Protein AF-0000000085132399 (afdb_homodimer)

Secondary structure (DSSP, 8-state):
--EEEEETTTSHHHHHHHHHHHHTT-EEEEEE---SS---GGGGGGTTTSEEEE--TT-HHHHHHHHHHH--SEEEE--S---HHHHHH-HHHHIIIIIHHHHHHHHHHHHH-TTSEEEEE--GGGT-S-SSSSB-TTSPP---SHHHHHHHHHHHHHHHHHHHH---EEEEEEPPEE-TTS-TTSHHHHHHHHHHHHHTTS-S-EEES-TT-EE--EEHHHHHHHHHHHHHSSS--EEEE--S--EEHHHHHHHHHHHTT--GGGTEEE-GGG--SS---B--B--HHHHHHH-----S-HHHHHHHHHHHHHHHHHHHH-/--EEEEETTTSHHHHHHHHHHHHTT-EEEEEE---SS---GGGGGGTTTSEEEE--TT-HHHHHHHHHHH--SEEEE--S---HHHHHH-HHHHIIIIIHHHHHHHHHHHHH-TTSEEEEE--GGGT-S-SSSSB-TTSPP---SHHHHHHHHHHHHHHHHHHHH---EEEEEEPPEE-TTS-TTSHHHHHHHHHHHHHTTS-S-EEES-TT-EE--EEHHHHHHHHHHHHHSSS--EEEE--S--EEHHHHHHHHHHHTT--GGGTEEE-GGG--SS---B--B--HHHHHHH-----S-HHHHHHHHHHHHHHHHHHHH-

Sequence (644 aa):
MKTALVTGITGQDGSYLAELLLAEGYRVVGMHRRSSTLNFERIAHIQDDVILEPGDLLDEASLLAVLRRYEPEEVYNLAAQSFVQTSFGQPVLTGETTALGVTRLLDAIRVVNPEIRFYQASTSEMFGKVVETPQRETTPFYPRSPYGVAKVYGHWITVNYRESYGMHASSGILFNHESPRRGLEFVTRKVTFGVARIAHGLAHELRLGNLDAQRDWGFAGDYVRAMWLMLQQPEPDDYVIATGSTHSVRELCERAFAVADLDWERYVTVDERFMRPAEVDLLVGDASHARRRLGWEPTVSFDALIEMMVRADLELVGSTLKMKTALVTGITGQDGSYLAELLLAEGYRVVGMHRRSSTLNFERIAHIQDDVILEPGDLLDEASLLAVLRRYEPEEVYNLAAQSFVQTSFGQPVLTGETTALGVTRLLDAIRVVNPEIRFYQASTSEMFGKVVETPQRETTPFYPRSPYGVAKVYGHWITVNYRESYGMHASSGILFNHESPRRGLEFVTRKVTFGVARIAHGLAHELRLGNLDAQRDWGFAGDYVRAMWLMLQQPEPDDYVIATGSTHSVRELCERAFAVADLDWERYVTVDERFMRPAEVDLLVGDASHARRRLGWEPTVSFDALIEMMVRADLELVGSTLK

Radius of gyration: 26.82 Å; Cα contacts (8 Å, |Δi|>4): 1412; chains: 2; bounding box: 54×86×55 Å

pLDDT: mean 96.44, std 4.79, range [63.72, 98.94]

Foldseek 3Di:
DAEEEEEPLLAPLNQLLQVVCVVVPYAYEYEDADDPDDSNVSNVVCVVVHHYDYDALLDLVSLLVVCQVGVGQEYEYPDAPQDQQVCQVVLPVRLSHLAVSLVSNCVSCVVRPLNRAYEDEAELLQQQQFPDPADWPPTDGDHFTSNSVRRVNSQVVQVVSCVVVVGNGEYEHEWAEDALRHDCSDLLNVLLLVLLCVLVVNAQAREAADQQAKTQYAHSSLSSVLRVLQSVDPHHYYFYDGQQDIDTSVVSNCLSNVLSPHDSVRHYHYDNVNDDPRDRRYHGHDRVVSCVRRVGHTDADPSRRSNRNNVSSNVVVVVVVD/DAEEEEEPLLAPLNQLLQVVCVVVPYAYEYEDADDPDDSNVSNVVCVVRHHYDYDALLDLVSLLVVCQVGVGQEYEYPDAPQDQQVCQVVLPVRLSHLAVSLVSNCVSCVVRPLNRAYEYEAELLQQQQFPDPADWPPTDGDHFTSNSVRRVNSQVVQVVSCVVVVGNGEYEHEWAEDALRHDCSDLLNVLLLVLLCVLVVNAQAREAADQQAKTQYAHSSLSSVLRVLQSVDPHHYYFYDGQQDIDTSVVSNCLSNVLSPHDSVRHYDYDNVNDDPRDRRYHGHDRVVCCVRRVGHTDADPNRRSNRNNVSSNVVVVVVVD

Structure (mmCIF, N/CA/C/O backbone):
data_AF-0000000085132399-model_v1
#
loop_
_entity.id
_entity.type
_entity.pdbx_description
1 polymer 'GDP-mannose 4,6-dehydratase'
#
loop_
_atom_site.group_PDB
_atom_site.id
_atom_site.type_symbol
_atom_site.label_atom_id
_atom_site.label_alt_id
_atom_site.label_comp_id
_atom_site.label_asym_id
_atom_site.label_entity_id
_atom_site.label_seq_id
_atom_site.pdbx_PDB_ins_code
_atom_site.Cartn_x
_atom_site.Cartn_y
_atom_site.Cartn_z
_atom_site.occupancy
_atom_site.B_iso_or_equiv
_atom_site.auth_seq_id
_atom_site.auth_comp_id
_atom_site.auth_asym_id
_atom_site.auth_atom_id
_atom_site.pdbx_PDB_model_num
ATOM 1 N N . MET A 1 1 ? -26.734 -20.312 -15.836 1 91.88 1 MET A N 1
ATOM 2 C CA . MET A 1 1 ? -25.281 -20.484 -15.859 1 91.88 1 MET A CA 1
ATOM 3 C C . MET A 1 1 ? -24.562 -19.25 -15.328 1 91.88 1 MET A C 1
ATOM 5 O O . MET A 1 1 ? -24.812 -18.141 -15.797 1 91.88 1 MET A O 1
ATOM 9 N N . LYS A 1 2 ? -23.75 -19.453 -14.242 1 96.75 2 LYS A N 1
ATOM 10 C CA . LYS A 1 2 ? -23.016 -18.328 -13.664 1 96.75 2 LYS A CA 1
ATOM 11 C C . LYS A 1 2 ? -21.844 -17.938 -14.555 1 96.75 2 LYS A C 1
ATOM 13 O O . LYS A 1 2 ? -21.203 -18.781 -15.172 1 96.75 2 LYS A O 1
ATOM 18 N N . THR A 1 3 ? -21.656 -16.656 -14.688 1 98.69 3 THR A N 1
ATOM 19 C CA . THR A 1 3 ? -20.516 -16.156 -15.445 1 98.69 3 THR A CA 1
ATOM 20 C C . THR A 1 3 ? -19.406 -15.688 -14.508 1 98.69 3 THR A C 1
ATOM 22 O O . THR A 1 3 ? -19.656 -15 -13.516 1 98.69 3 THR A O 1
ATOM 25 N N . ALA A 1 4 ? -18.188 -16.125 -14.789 1 98.88 4 ALA A N 1
ATOM 26 C CA . ALA A 1 4 ? -17.016 -15.688 -14.055 1 98.88 4 ALA A CA 1
ATOM 27 C C . ALA A 1 4 ? -16.031 -14.969 -14.969 1 98.88 4 ALA A C 1
ATOM 29 O O . ALA A 1 4 ? -15.812 -15.391 -16.109 1 98.88 4 ALA A O 1
ATOM 30 N N . LEU A 1 5 ? -15.562 -13.828 -14.5 1 98.94 5 LEU A N 1
ATOM 31 C CA . LEU A 1 5 ? -14.477 -13.117 -15.164 1 98.94 5 LEU A CA 1
ATOM 32 C C . LEU A 1 5 ? -13.148 -13.383 -14.469 1 98.94 5 LEU A C 1
ATOM 34 O O . LEU A 1 5 ? -13.039 -13.219 -13.25 1 98.94 5 LEU A O 1
ATOM 38 N N . VAL A 1 6 ? -12.148 -13.852 -15.242 1 98.81 6 VAL A N 1
ATOM 39 C CA . VAL A 1 6 ? -10.82 -14.125 -14.719 1 98.81 6 VAL A CA 1
ATOM 40 C C . VAL A 1 6 ? -9.789 -13.234 -15.414 1 98.81 6 VAL A C 1
ATOM 42 O O . VAL A 1 6 ? -9.578 -13.344 -16.625 1 98.81 6 VAL A O 1
ATOM 45 N N . THR A 1 7 ? -9.211 -12.289 -14.648 1 98.5 7 THR A N 1
ATOM 46 C CA . THR A 1 7 ? -8.016 -11.641 -15.18 1 98.5 7 THR A CA 1
ATOM 47 C C . THR A 1 7 ? -6.785 -12.516 -14.977 1 98.5 7 THR A C 1
ATOM 49 O O . THR A 1 7 ? -6.719 -13.289 -14.023 1 98.5 7 THR A O 1
ATOM 52 N N . GLY A 1 8 ? -5.805 -12.406 -15.875 1 96.31 8 GLY A N 1
ATOM 53 C CA . GLY A 1 8 ? -4.637 -13.266 -15.773 1 96.31 8 GLY A CA 1
ATOM 54 C C . GLY A 1 8 ? -4.93 -14.711 -16.109 1 96.31 8 GLY A C 1
ATOM 55 O O . GLY A 1 8 ? -4.324 -15.625 -15.531 1 96.31 8 GLY A O 1
ATOM 56 N N . ILE A 1 9 ? -5.832 -14.969 -17.016 1 96.56 9 ILE A N 1
ATOM 57 C CA . ILE A 1 9 ? -6.297 -16.312 -17.312 1 96.56 9 ILE A CA 1
ATOM 58 C C . ILE A 1 9 ? -5.172 -17.125 -17.969 1 96.56 9 ILE A C 1
ATOM 60 O O . ILE A 1 9 ? -5.148 -18.344 -17.891 1 96.56 9 ILE A O 1
ATOM 64 N N . THR A 1 10 ? -4.172 -16.422 -18.516 1 94.5 10 THR A N 1
ATOM 65 C CA . THR A 1 10 ? -3.117 -17.109 -19.266 1 94.5 10 THR A CA 1
ATOM 66 C C . THR A 1 10 ? -1.992 -17.547 -18.328 1 94.5 10 THR A C 1
ATOM 68 O O . THR A 1 10 ? -1.037 -18.203 -18.75 1 94.5 10 THR A O 1
ATOM 71 N N . GLY A 1 11 ? -2.08 -17.203 -17.062 1 95.5 11 GLY A N 1
ATOM 72 C CA . GLY A 1 11 ? -1.078 -17.609 -16.078 1 95.5 11 GLY A CA 1
ATOM 73 C C . GLY A 1 11 ? -1.337 -18.969 -15.484 1 95.5 11 GLY A C 1
ATOM 74 O O . GLY A 1 11 ? -2.293 -19.656 -15.867 1 95.5 11 GLY A O 1
ATOM 75 N N . GLN A 1 12 ? -0.442 -19.422 -14.594 1 96.88 12 GLN A N 1
ATOM 76 C CA . GLN A 1 12 ? -0.585 -20.719 -13.922 1 96.88 12 GLN A CA 1
ATOM 77 C C . GLN A 1 12 ? -1.943 -20.828 -13.242 1 96.88 12 GLN A C 1
ATOM 79 O O . GLN A 1 12 ? -2.736 -21.719 -13.57 1 96.88 12 GLN A O 1
ATOM 84 N N . ASP A 1 13 ? -2.188 -19.891 -12.297 1 98.19 13 ASP A N 1
ATOM 85 C CA . ASP A 1 13 ? -3.41 -19.984 -11.508 1 98.19 13 ASP A CA 1
ATOM 86 C C . ASP A 1 13 ? -4.645 -19.766 -12.375 1 98.19 13 ASP A C 1
ATOM 88 O O . ASP A 1 13 ? -5.676 -20.406 -12.172 1 98.19 13 ASP A O 1
ATOM 92 N N . GLY A 1 14 ? -4.512 -18.781 -13.328 1 98 14 GLY A N 1
ATOM 93 C CA . GLY A 1 14 ? -5.625 -18.531 -14.227 1 98 14 GLY A CA 1
ATOM 94 C C . GLY A 1 14 ? -6.055 -19.766 -15.008 1 98 14 GLY A C 1
ATOM 95 O O . GLY A 1 14 ? -7.25 -20.016 -15.164 1 98 14 GLY A O 1
ATOM 96 N N . SER A 1 15 ? -5.109 -20.531 -15.484 1 97.5 15 SER A N 1
ATOM 97 C CA . SER A 1 15 ? -5.406 -21.719 -16.266 1 97.5 15 SER A CA 1
ATOM 98 C C . SER A 1 15 ? -6.074 -22.797 -15.414 1 97.5 15 SER A C 1
ATOM 100 O O . SER A 1 15 ? -7.078 -23.391 -15.828 1 97.5 15 SER A O 1
ATOM 102 N N . TYR A 1 16 ? -5.551 -23.062 -14.203 1 98.38 16 TYR A N 1
ATOM 103 C CA . TYR A 1 16 ? -6.145 -24.047 -13.312 1 98.38 16 TYR A CA 1
ATOM 104 C C . TYR A 1 16 ? -7.535 -23.609 -12.867 1 98.38 16 TYR A C 1
ATOM 106 O O . TYR A 1 16 ? -8.445 -24.438 -12.766 1 98.38 16 TYR A O 1
ATOM 114 N N . LEU A 1 17 ? -7.691 -22.328 -12.578 1 98.88 17 LEU A N 1
ATOM 115 C CA . LEU A 1 17 ? -8.984 -21.828 -12.117 1 98.88 17 LEU A CA 1
ATOM 116 C C . LEU A 1 17 ? -10.031 -21.922 -13.227 1 98.88 17 LEU A C 1
ATOM 118 O O . LEU A 1 17 ? -11.18 -22.266 -12.969 1 98.88 17 LEU A O 1
ATOM 122 N N . ALA A 1 18 ? -9.625 -21.547 -14.445 1 98.44 18 ALA A N 1
ATOM 123 C CA . ALA A 1 18 ? -10.547 -21.656 -15.578 1 98.44 18 ALA A CA 1
ATOM 124 C C . ALA A 1 18 ? -11.062 -23.078 -15.727 1 98.44 18 ALA A C 1
ATOM 126 O O . ALA A 1 18 ? -12.258 -23.281 -15.953 1 98.44 18 ALA A O 1
ATOM 127 N N . GLU A 1 19 ? -10.172 -24.078 -15.609 1 98.5 19 GLU A N 1
ATOM 128 C CA . GLU A 1 19 ? -10.57 -25.484 -15.664 1 98.5 19 GLU A CA 1
ATOM 129 C C . GLU A 1 19 ? -11.586 -25.812 -14.586 1 98.5 19 GLU A C 1
ATOM 131 O O . GLU A 1 19 ? -12.602 -26.469 -14.859 1 98.5 19 GLU A O 1
ATOM 136 N N . LEU A 1 20 ? -11.273 -25.375 -13.391 1 98.75 20 LEU A N 1
ATOM 137 C CA . LEU A 1 20 ? -12.164 -25.641 -12.266 1 98.75 20 LEU A CA 1
ATOM 138 C C . LEU A 1 20 ? -13.531 -25.016 -12.492 1 98.75 20 LEU A C 1
ATOM 140 O O . LEU A 1 20 ? -14.562 -25.672 -12.297 1 98.75 20 LEU A O 1
ATOM 144 N N . LEU A 1 21 ? -13.57 -23.734 -12.906 1 98.81 21 LEU A N 1
ATOM 145 C CA . LEU A 1 21 ? -14.82 -23 -13.117 1 98.81 21 LEU A CA 1
ATOM 146 C C . LEU A 1 21 ? -15.648 -23.656 -14.219 1 98.81 21 LEU A C 1
ATOM 148 O O . LEU A 1 21 ? -16.859 -23.797 -14.086 1 98.81 21 LEU A O 1
ATOM 152 N N . LEU A 1 22 ? -15.008 -24.078 -15.32 1 98.5 22 LEU A N 1
ATOM 153 C CA . LEU A 1 22 ? -15.703 -24.781 -16.391 1 98.5 22 LEU A CA 1
ATOM 154 C C . LEU A 1 22 ? -16.328 -26.078 -15.859 1 98.5 22 LEU A C 1
ATOM 156 O O . LEU A 1 22 ? -17.484 -26.375 -16.172 1 98.5 22 LEU A O 1
ATOM 160 N N . ALA A 1 23 ? -15.555 -26.797 -15.07 1 98.38 23 ALA A N 1
ATOM 161 C CA . ALA A 1 23 ? -16.047 -28.047 -14.492 1 98.38 23 ALA A CA 1
ATOM 162 C C . ALA A 1 23 ? -17.234 -27.797 -13.578 1 98.38 23 ALA A C 1
ATOM 164 O O . ALA A 1 23 ? -18.109 -28.656 -13.438 1 98.38 23 ALA A O 1
ATOM 165 N N . GLU A 1 24 ? -17.297 -26.656 -12.922 1 98.25 24 GLU A N 1
ATOM 166 C CA . GLU A 1 24 ? -18.391 -26.297 -12.023 1 98.25 24 GLU A CA 1
ATOM 167 C C . GLU A 1 24 ? -19.562 -25.703 -12.789 1 98.25 24 GLU A C 1
ATOM 169 O O . GLU A 1 24 ? -20.547 -25.25 -12.18 1 98.25 24 GLU A O 1
ATOM 174 N N . GLY A 1 25 ? -19.438 -25.578 -14.109 1 98.12 25 GLY A N 1
ATOM 175 C CA . GLY A 1 25 ? -20.562 -25.203 -14.945 1 98.12 25 GLY A CA 1
ATOM 176 C C . GLY A 1 25 ? -20.625 -23.719 -15.242 1 98.12 25 GLY A C 1
ATOM 177 O O . GLY A 1 25 ? -21.656 -23.203 -15.695 1 98.12 25 GLY A O 1
ATOM 178 N N . TYR A 1 26 ? -19.547 -23.016 -15.047 1 98.69 26 TYR A N 1
ATOM 179 C CA . TYR A 1 26 ? -19.516 -21.578 -15.297 1 98.69 26 TYR A CA 1
ATOM 180 C C . TYR A 1 26 ? -19.312 -21.281 -16.781 1 98.69 26 TYR A C 1
ATOM 182 O O . TYR A 1 26 ? -18.688 -22.062 -17.5 1 98.69 26 TYR A O 1
ATOM 190 N N . ARG A 1 27 ? -19.906 -20.203 -17.203 1 98.56 27 ARG A N 1
ATOM 191 C CA . ARG A 1 27 ? -19.359 -19.484 -18.344 1 98.56 27 ARG A CA 1
ATOM 192 C C . ARG A 1 27 ? -18.125 -18.688 -17.953 1 98.56 27 ARG A C 1
ATOM 194 O O . ARG A 1 27 ? -18.172 -17.812 -17.094 1 98.56 27 ARG A O 1
ATOM 201 N N . VAL A 1 28 ? -17.016 -18.984 -18.609 1 98.75 28 VAL A N 1
ATOM 202 C CA . VAL A 1 28 ? -15.758 -18.391 -18.188 1 98.75 28 VAL A CA 1
ATOM 203 C C . VAL A 1 28 ? -15.305 -17.359 -19.219 1 98.75 28 VAL A C 1
ATOM 205 O O . VAL A 1 28 ? -15.133 -17.672 -20.391 1 98.75 28 VAL A O 1
ATOM 208 N N . VAL A 1 29 ? -15.133 -16.109 -18.781 1 98.69 29 VAL A N 1
ATOM 209 C CA . VAL A 1 29 ? -14.539 -15.031 -19.562 1 98.69 29 VAL A CA 1
ATOM 210 C C . VAL A 1 29 ? -13.141 -14.727 -19.047 1 98.69 29 VAL A C 1
ATOM 212 O O . VAL A 1 29 ? -12.953 -14.445 -17.859 1 98.69 29 VAL A O 1
ATOM 215 N N . GLY A 1 30 ? -12.156 -14.883 -19.922 1 98 30 GLY A N 1
ATOM 216 C CA . GLY A 1 30 ? -10.773 -14.562 -19.578 1 98 30 GLY A CA 1
ATOM 217 C C . GLY A 1 30 ? -10.289 -13.273 -20.219 1 98 30 GLY A C 1
ATOM 218 O O . GLY A 1 30 ? -10.344 -13.117 -21.438 1 98 30 GLY A O 1
ATOM 219 N N . MET A 1 31 ? -9.852 -12.344 -19.344 1 95.75 31 MET A N 1
ATOM 220 C CA . MET A 1 31 ? -9.227 -11.125 -19.844 1 95.75 31 MET A CA 1
ATOM 221 C C . MET A 1 31 ? -7.727 -11.328 -20.047 1 95.75 31 MET A C 1
ATOM 223 O O . MET A 1 31 ? -7.055 -11.945 -19.219 1 95.75 31 MET A O 1
ATOM 227 N N . HIS A 1 32 ? -7.277 -10.914 -21.203 1 91.31 32 HIS A N 1
ATOM 228 C CA . HIS A 1 32 ? -5.859 -11.047 -21.516 1 91.31 32 HIS A CA 1
ATOM 229 C C . HIS A 1 32 ? -5.32 -9.773 -22.156 1 91.31 32 HIS A C 1
ATOM 231 O O . HIS A 1 32 ? -6.066 -9.055 -22.828 1 91.31 32 HIS A O 1
ATOM 237 N N . ARG A 1 33 ? -3.988 -9.523 -21.844 1 88.31 33 ARG A N 1
ATOM 238 C CA . ARG A 1 33 ? -3.346 -8.375 -22.484 1 88.31 33 ARG A CA 1
ATOM 239 C C . ARG A 1 33 ? -2.914 -8.703 -23.906 1 88.31 33 ARG A C 1
ATOM 241 O O . ARG A 1 33 ? -2.445 -9.805 -24.172 1 88.31 33 ARG A O 1
ATOM 248 N N . ARG A 1 34 ? -3.162 -7.777 -24.734 1 76.12 34 ARG A N 1
ATOM 249 C CA . ARG A 1 34 ? -2.717 -7.977 -26.109 1 76.12 34 ARG A CA 1
ATOM 250 C C . ARG A 1 34 ? -1.196 -8.07 -26.188 1 76.12 34 ARG A C 1
ATOM 252 O O . ARG A 1 34 ? -0.489 -7.332 -25.5 1 76.12 34 ARG A O 1
ATOM 259 N N . SER A 1 35 ? -0.776 -9.133 -26.766 1 74.81 35 SER A N 1
ATOM 260 C CA . SER A 1 35 ? 0.64 -9.297 -27.078 1 74.81 35 SER A CA 1
ATOM 261 C C . SER A 1 35 ? 0.839 -9.672 -28.547 1 74.81 35 SER A C 1
ATOM 263 O O . SER A 1 35 ? -0.106 -10.086 -29.219 1 74.81 35 SER A O 1
ATOM 265 N N . SER A 1 36 ? 2.035 -9.367 -29.016 1 71.44 36 SER A N 1
ATOM 266 C CA . SER A 1 36 ? 2.328 -9.719 -30.391 1 71.44 36 SER A CA 1
ATOM 267 C C . SER A 1 36 ? 2.389 -11.234 -30.578 1 71.44 36 SER A C 1
ATOM 269 O O . SER A 1 36 ? 2.264 -11.734 -31.703 1 71.44 36 SER A O 1
ATOM 271 N N . THR A 1 37 ? 2.652 -11.953 -29.5 1 69.62 37 THR A N 1
ATOM 272 C CA . THR A 1 37 ? 2.656 -13.414 -29.516 1 69.62 37 THR A CA 1
ATOM 273 C C . THR A 1 37 ? 1.589 -13.969 -28.578 1 69.62 37 THR A C 1
ATOM 275 O O . THR A 1 37 ? 1.439 -13.5 -27.453 1 69.62 37 THR A O 1
ATOM 278 N N . LEU A 1 38 ? 0.866 -14.828 -29.203 1 63.81 38 LEU A N 1
ATOM 279 C CA . LEU A 1 38 ? -0.193 -15.43 -28.406 1 63.81 38 LEU A CA 1
ATOM 280 C C . LEU A 1 38 ? 0.392 -16.281 -27.297 1 63.81 38 LEU A C 1
ATOM 282 O O . LEU A 1 38 ? 1.264 -17.125 -27.547 1 63.81 38 LEU A O 1
ATOM 286 N N . ASN A 1 39 ? 0.088 -15.969 -26.047 1 74.81 39 ASN A N 1
ATOM 287 C CA . ASN A 1 39 ? 0.597 -16.688 -24.891 1 74.81 39 ASN A CA 1
ATOM 288 C C . ASN A 1 39 ? -0.493 -17.516 -24.219 1 74.81 39 ASN A C 1
ATOM 290 O O . ASN A 1 39 ? -0.699 -17.438 -23.016 1 74.81 39 ASN A O 1
ATOM 294 N N . PHE A 1 40 ? -1.146 -18.391 -25.141 1 81.94 40 PHE A N 1
ATOM 295 C CA . PHE A 1 40 ? -2.291 -19.141 -24.641 1 81.94 40 PHE A CA 1
ATOM 296 C C . PHE A 1 40 ? -1.912 -20.594 -24.359 1 81.94 40 PHE A C 1
ATOM 298 O O . PHE A 1 40 ? -2.785 -21.453 -24.219 1 81.94 40 PHE A O 1
ATOM 305 N N . GLU A 1 41 ? -0.616 -20.844 -24.234 1 83.25 41 GLU A N 1
ATOM 306 C CA . GLU A 1 41 ? -0.152 -22.234 -24.109 1 83.25 41 GLU A CA 1
ATOM 307 C C . GLU A 1 41 ? -0.76 -22.906 -22.891 1 83.25 41 GLU A C 1
ATOM 309 O O . GLU A 1 41 ? -1.177 -24.062 -22.953 1 83.25 41 GLU A O 1
ATOM 314 N N . ARG A 1 42 ? -1.003 -22.266 -21.875 1 85.75 42 ARG A N 1
ATOM 315 C CA . ARG A 1 42 ? -1.471 -22.859 -20.625 1 85.75 42 ARG A CA 1
ATOM 316 C C . ARG A 1 42 ? -2.965 -23.156 -20.688 1 85.75 42 ARG A C 1
ATOM 318 O O . ARG A 1 42 ? -3.477 -23.953 -19.891 1 85.75 42 ARG A O 1
ATOM 325 N N . ILE A 1 43 ? -3.652 -22.453 -21.578 1 87.5 43 ILE A N 1
ATOM 326 C CA . ILE A 1 43 ? -5.094 -22.656 -21.656 1 87.5 43 ILE A CA 1
ATOM 327 C C . ILE A 1 43 ? -5.469 -23.219 -23.016 1 87.5 43 ILE A C 1
ATOM 329 O O . ILE A 1 43 ? -6.641 -23.203 -23.406 1 87.5 43 ILE A O 1
ATOM 333 N N . ALA A 1 44 ? -4.52 -23.609 -23.828 1 87.31 44 ALA A N 1
ATOM 334 C CA . ALA A 1 44 ? -4.758 -24.094 -25.188 1 87.31 44 ALA A CA 1
ATOM 335 C C . ALA A 1 44 ? -5.816 -25.203 -25.188 1 87.31 44 ALA A C 1
ATOM 337 O O . ALA A 1 44 ? -6.672 -25.234 -26.078 1 87.31 44 ALA A O 1
ATOM 338 N N . HIS A 1 45 ? -5.824 -26.094 -24.266 1 88.38 45 HIS A N 1
ATOM 339 C CA . HIS A 1 45 ? -6.684 -27.266 -24.219 1 88.38 45 HIS A CA 1
ATOM 340 C C . HIS A 1 45 ? -8.125 -26.891 -23.891 1 88.38 45 HIS A C 1
ATOM 342 O O . HIS A 1 45 ? -9.047 -27.688 -24.109 1 88.38 45 HIS A O 1
ATOM 348 N N . ILE A 1 46 ? -8.383 -25.609 -23.438 1 90.12 46 ILE A N 1
ATOM 349 C CA . ILE A 1 46 ? -9.742 -25.172 -23.125 1 90.12 46 ILE A CA 1
ATOM 350 C C . ILE A 1 46 ? -10.062 -23.906 -23.891 1 90.12 46 ILE A C 1
ATOM 352 O O . ILE A 1 46 ? -11.016 -23.188 -23.562 1 90.12 46 ILE A O 1
ATOM 356 N N . GLN A 1 47 ? -9.273 -23.531 -24.797 1 91 47 GLN A N 1
ATOM 357 C CA . GLN A 1 47 ? -9.398 -22.25 -25.484 1 91 47 GLN A CA 1
ATOM 358 C C . GLN A 1 47 ? -10.773 -22.109 -26.125 1 91 47 GLN A C 1
ATOM 360 O O . GLN A 1 47 ? -11.32 -21 -26.172 1 91 47 GLN A O 1
ATOM 365 N N . ASP A 1 48 ? -11.375 -23.219 -26.562 1 93.12 48 ASP A N 1
ATOM 366 C CA . ASP A 1 48 ? -12.672 -23.172 -27.234 1 93.12 48 ASP A CA 1
ATOM 367 C C . ASP A 1 48 ? -13.812 -23.141 -26.219 1 93.12 48 ASP A C 1
ATOM 369 O O . ASP A 1 48 ? -14.961 -22.859 -26.578 1 93.12 48 ASP A O 1
ATOM 373 N N . ASP A 1 49 ? -13.461 -23.406 -25 1 95.94 49 ASP A N 1
ATOM 374 C CA . ASP A 1 49 ? -14.484 -23.5 -23.969 1 95.94 49 ASP A CA 1
ATOM 375 C C . ASP A 1 49 ? -14.578 -22.203 -23.172 1 95.94 49 ASP A C 1
ATOM 377 O O . ASP A 1 49 ? -15.508 -22.016 -22.375 1 95.94 49 ASP A O 1
ATOM 381 N N . VAL A 1 50 ? -13.602 -21.281 -23.359 1 96.81 50 VAL A N 1
ATOM 382 C CA . VAL A 1 50 ? -13.586 -20 -22.656 1 96.81 50 VAL A CA 1
ATOM 383 C C . VAL A 1 50 ? -13.75 -18.859 -23.656 1 96.81 50 VAL A C 1
ATOM 385 O O . VAL A 1 50 ? -13.5 -19.016 -24.844 1 96.81 50 VAL A O 1
ATOM 388 N N . ILE A 1 51 ? -14.242 -17.734 -23.188 1 97.44 51 ILE A N 1
ATOM 389 C CA . ILE A 1 51 ? -14.297 -16.5 -23.969 1 97.44 51 ILE A CA 1
ATOM 390 C C . ILE A 1 51 ? -13.086 -15.625 -23.625 1 97.44 51 ILE A C 1
ATOM 392 O O . ILE A 1 51 ? -12.852 -15.32 -22.453 1 97.44 51 ILE A O 1
ATOM 396 N N . LEU A 1 52 ? -12.328 -15.258 -24.625 1 95.75 52 LEU A N 1
ATOM 397 C CA . LEU A 1 52 ? -11.156 -14.414 -24.406 1 95.75 52 LEU A CA 1
ATOM 398 C C . LEU A 1 52 ? -11.438 -12.977 -24.828 1 95.75 52 LEU A C 1
ATOM 400 O O . LEU A 1 52 ? -11.836 -12.727 -25.969 1 95.75 52 LEU A O 1
ATOM 404 N N . GLU A 1 53 ? -11.258 -12.055 -23.906 1 95.06 53 GLU A N 1
ATOM 405 C CA . GLU A 1 53 ? -11.516 -10.633 -24.109 1 95.06 53 GLU A CA 1
ATOM 406 C C . GLU A 1 53 ? -10.258 -9.805 -23.859 1 95.06 53 GLU A C 1
ATOM 408 O O . GLU A 1 53 ? -9.648 -9.898 -22.797 1 95.06 53 GLU A O 1
ATOM 413 N N . PRO A 1 54 ? -9.836 -9.023 -24.922 1 93.56 54 PRO A N 1
ATOM 414 C CA . PRO A 1 54 ? -8.695 -8.148 -24.656 1 93.56 54 PRO A CA 1
ATOM 415 C C . PRO A 1 54 ? -9 -7.094 -23.594 1 93.56 54 PRO A C 1
ATOM 417 O O . PRO A 1 54 ? -10.109 -6.555 -23.547 1 93.56 54 PRO A O 1
ATOM 420 N N . GLY A 1 55 ? -8.102 -6.859 -22.688 1 94.81 55 GLY A N 1
ATOM 421 C CA . GLY A 1 55 ? -8.195 -5.863 -21.625 1 94.81 55 GLY A CA 1
ATOM 422 C C . GLY A 1 55 ? -6.93 -5.754 -20.797 1 94.81 55 GLY A C 1
ATOM 423 O O . GLY A 1 55 ? -5.98 -6.52 -21 1 94.81 55 GLY A O 1
ATOM 424 N N . ASP A 1 56 ? -6.887 -4.711 -20.016 1 95.62 56 ASP A N 1
ATOM 425 C CA . ASP A 1 56 ? -5.699 -4.438 -19.219 1 95.62 56 ASP A CA 1
ATOM 426 C C . ASP A 1 56 ? -6.07 -3.762 -17.891 1 95.62 56 ASP A C 1
ATOM 428 O O . ASP A 1 56 ? -6.949 -2.896 -17.859 1 95.62 56 ASP A O 1
ATOM 432 N N . LEU A 1 57 ? -5.418 -4.176 -16.812 1 97.12 57 LEU A N 1
ATOM 433 C CA . LEU A 1 57 ? -5.656 -3.564 -15.508 1 97.12 57 LEU A CA 1
ATOM 434 C C . LEU A 1 57 ? -5.277 -2.088 -15.523 1 97.12 57 LEU A C 1
ATOM 436 O O . LEU A 1 57 ? -5.727 -1.317 -14.672 1 97.12 57 LEU A O 1
ATOM 440 N N . LEU A 1 58 ? -4.473 -1.657 -16.469 1 96.38 58 LEU A N 1
ATOM 441 C CA . LEU A 1 58 ? -4.047 -0.268 -16.594 1 96.38 58 LEU A CA 1
ATOM 442 C C . LEU A 1 58 ? -5.117 0.565 -17.297 1 96.38 58 LEU A C 1
ATOM 444 O O . LEU A 1 58 ? -5.062 1.797 -17.281 1 96.38 58 LEU A O 1
ATOM 448 N N . ASP A 1 59 ? -6.074 -0.111 -17.938 1 95.81 59 ASP A N 1
ATOM 449 C CA . ASP A 1 59 ? -7.074 0.556 -18.766 1 95.81 59 ASP A CA 1
ATOM 450 C C . ASP A 1 59 ? -8.469 0.418 -18.172 1 95.81 59 ASP A C 1
ATOM 452 O O . ASP A 1 59 ? -9.211 -0.502 -18.516 1 95.81 59 ASP A O 1
ATOM 456 N N . GLU A 1 60 ? -8.844 1.428 -17.438 1 95.62 60 GLU A N 1
ATOM 457 C CA . GLU A 1 60 ? -10.117 1.389 -16.719 1 95.62 60 GLU A CA 1
ATOM 458 C C . GLU A 1 60 ? -11.289 1.228 -17.672 1 95.62 60 GLU A C 1
ATOM 460 O O . GLU A 1 60 ? -12.281 0.581 -17.344 1 95.62 60 GLU A O 1
ATOM 465 N N . ALA A 1 61 ? -11.195 1.826 -18.828 1 96 61 ALA A N 1
ATOM 466 C CA . ALA A 1 61 ? -12.266 1.734 -19.812 1 96 61 ALA A CA 1
ATOM 467 C C . ALA A 1 61 ? -12.484 0.289 -20.25 1 96 61 ALA A C 1
ATOM 469 O O . ALA A 1 61 ? -13.625 -0.141 -20.453 1 96 61 ALA A O 1
ATOM 470 N N . SER A 1 62 ? -11.398 -0.442 -20.438 1 97 62 SER A N 1
ATOM 471 C CA . SER A 1 62 ? -11.531 -1.84 -20.828 1 97 62 SER A CA 1
ATOM 472 C C . SER A 1 62 ? -12.156 -2.672 -19.703 1 97 62 SER A C 1
ATOM 474 O O . SER A 1 62 ? -12.891 -3.623 -19.969 1 97 62 SER A O 1
ATOM 476 N N . LEU A 1 63 ? -11.914 -2.369 -18.438 1 98.25 63 LEU A N 1
ATOM 477 C CA . LEU A 1 63 ? -12.5 -3.066 -17.297 1 98.25 63 LEU A CA 1
ATOM 478 C C . LEU A 1 63 ? -14 -2.828 -17.219 1 98.25 63 LEU A C 1
ATOM 480 O O . LEU A 1 63 ? -14.773 -3.77 -17.047 1 98.25 63 LEU A O 1
ATOM 484 N N . LEU A 1 64 ? -14.398 -1.572 -17.422 1 98.19 64 LEU A N 1
ATOM 485 C CA . LEU A 1 64 ? -15.82 -1.233 -17.438 1 98.19 64 LEU A CA 1
ATOM 486 C C . LEU A 1 64 ? -16.531 -1.955 -18.578 1 98.19 64 LEU A C 1
ATOM 488 O O . LEU A 1 64 ? -17.625 -2.5 -18.375 1 98.19 64 LEU A O 1
ATOM 492 N N . ALA A 1 65 ? -15.914 -1.946 -19.734 1 97.81 65 ALA A N 1
ATOM 493 C CA . ALA A 1 65 ? -16.531 -2.533 -20.922 1 97.81 65 ALA A CA 1
ATOM 494 C C . ALA A 1 65 ? -16.766 -4.027 -20.734 1 97.81 65 ALA A C 1
ATOM 496 O O . ALA A 1 65 ? -17.844 -4.535 -21.078 1 97.81 65 ALA A O 1
ATOM 497 N N . VAL A 1 66 ? -15.789 -4.762 -20.203 1 98.31 66 VAL A N 1
ATOM 498 C CA . VAL A 1 66 ? -15.914 -6.207 -20.062 1 98.31 66 VAL A CA 1
ATOM 499 C C . VAL A 1 66 ? -16.953 -6.535 -19 1 98.31 66 VAL A C 1
ATOM 501 O O . VAL A 1 66 ? -17.734 -7.48 -19.156 1 98.31 66 VAL A O 1
ATOM 504 N N . LEU A 1 67 ? -17.016 -5.785 -17.906 1 98.69 67 LEU A N 1
ATOM 505 C CA . LEU A 1 67 ? -17.984 -6.008 -16.844 1 98.69 67 LEU A CA 1
ATOM 506 C C . LEU A 1 67 ? -19.406 -5.77 -17.344 1 98.69 67 LEU A C 1
ATOM 508 O O . LEU A 1 67 ? -20.312 -6.539 -17.031 1 98.69 67 LEU A O 1
ATOM 512 N N . ARG A 1 68 ? -19.594 -4.711 -18.156 1 98.38 68 ARG A N 1
ATOM 513 C CA . ARG A 1 68 ? -20.906 -4.379 -18.672 1 98.38 68 ARG A CA 1
ATOM 514 C C . ARG A 1 68 ? -21.359 -5.402 -19.719 1 98.38 68 ARG A C 1
ATOM 516 O O . ARG A 1 68 ? -22.531 -5.77 -19.766 1 98.38 68 ARG A O 1
ATOM 523 N N . ARG A 1 69 ? -20.438 -5.84 -20.516 1 98.25 69 ARG A N 1
ATOM 524 C CA . ARG A 1 69 ? -20.75 -6.73 -21.641 1 98.25 69 ARG A CA 1
ATOM 525 C C . ARG A 1 69 ? -21.156 -8.117 -21.141 1 98.25 69 ARG A C 1
ATOM 527 O O . ARG A 1 69 ? -22.094 -8.719 -21.641 1 98.25 69 ARG A O 1
ATOM 534 N N . TYR A 1 70 ? -20.438 -8.602 -20.078 1 98.5 70 TYR A N 1
ATOM 535 C CA . TYR A 1 70 ? -20.609 -10.008 -19.734 1 98.5 70 TYR A CA 1
ATOM 536 C C . TYR A 1 70 ? -21.328 -10.172 -18.406 1 98.5 70 TYR A C 1
ATOM 538 O O . TYR A 1 70 ? -21.766 -11.273 -18.062 1 98.5 70 TYR A O 1
ATOM 546 N N . GLU A 1 71 ? -21.406 -9.102 -17.594 1 98.19 71 GLU A N 1
ATOM 547 C CA . GLU A 1 71 ? -22.156 -9.062 -16.328 1 98.19 71 GLU A CA 1
ATOM 548 C C . GLU A 1 71 ? -21.812 -10.266 -15.453 1 98.19 71 GLU A C 1
ATOM 550 O O . GLU A 1 71 ? -22.719 -10.984 -15.008 1 98.19 71 GLU A O 1
ATOM 555 N N . PRO A 1 72 ? -20.547 -10.445 -15.195 1 98.81 72 PRO A N 1
ATOM 556 C CA . PRO A 1 72 ? -20.172 -11.602 -14.375 1 98.81 72 PRO A CA 1
ATOM 557 C C . PRO A 1 72 ? -20.75 -11.523 -12.961 1 98.81 72 PRO A C 1
ATOM 559 O O . PRO A 1 72 ? -20.969 -10.43 -12.438 1 98.81 72 PRO A O 1
ATOM 562 N N . GLU A 1 73 ? -20.984 -12.664 -12.367 1 98.81 73 GLU A N 1
ATOM 563 C CA . GLU A 1 73 ? -21.375 -12.758 -10.961 1 98.81 73 GLU A CA 1
ATOM 564 C C . GLU A 1 73 ? -20.156 -12.844 -10.055 1 98.81 73 GLU A C 1
ATOM 566 O O . GLU A 1 73 ? -20.203 -12.469 -8.883 1 98.81 73 GLU A O 1
ATOM 571 N N . GLU A 1 74 ? -19.094 -13.398 -10.586 1 98.94 74 GLU A N 1
ATOM 572 C CA . GLU A 1 74 ? -17.828 -13.547 -9.875 1 98.94 74 GLU A CA 1
ATOM 573 C C . GLU A 1 74 ? -16.656 -13.023 -10.711 1 98.94 74 GLU A C 1
ATOM 575 O O . GLU A 1 74 ? -16.625 -13.211 -11.93 1 98.94 74 GLU A O 1
ATOM 580 N N . VAL A 1 75 ? -15.812 -12.234 -10.086 1 98.94 75 VAL A N 1
ATOM 581 C CA . VAL A 1 75 ? -14.586 -11.742 -10.703 1 98.94 75 VAL A CA 1
ATOM 582 C C . VAL A 1 75 ? -13.375 -12.219 -9.906 1 98.94 75 VAL A C 1
ATOM 584 O O . VAL A 1 75 ? -13.305 -12.008 -8.688 1 98.94 75 VAL A O 1
ATOM 587 N N . TYR A 1 76 ? -12.477 -12.906 -10.586 1 98.94 76 TYR A N 1
ATOM 588 C CA . TYR A 1 76 ? -11.211 -13.328 -10.016 1 98.94 76 TYR A CA 1
ATOM 589 C C . TYR A 1 76 ? -10.055 -12.516 -10.578 1 98.94 76 TYR A C 1
ATOM 591 O O . TYR A 1 76 ? -9.711 -12.648 -11.758 1 98.94 76 TYR A O 1
ATOM 599 N N . ASN A 1 77 ? -9.461 -11.664 -9.734 1 98.94 77 ASN A N 1
ATOM 600 C CA . ASN A 1 77 ? -8.32 -10.867 -10.18 1 98.94 77 ASN A CA 1
ATOM 601 C C . ASN A 1 77 ? -6.996 -11.586 -9.914 1 98.94 77 ASN A C 1
ATOM 603 O O . ASN A 1 77 ? -6.414 -11.453 -8.836 1 98.94 77 ASN A O 1
ATOM 607 N N . LEU A 1 78 ? -6.508 -12.219 -10.938 1 98.56 78 LEU A N 1
ATOM 608 C CA . LEU A 1 78 ? -5.262 -12.969 -10.82 1 98.56 78 LEU A CA 1
ATOM 609 C C . LEU A 1 78 ? -4.141 -12.289 -11.602 1 98.56 78 LEU A C 1
ATOM 611 O O . LEU A 1 78 ? -2.98 -12.695 -11.508 1 98.56 78 LEU A O 1
ATOM 615 N N . ALA A 1 79 ? -4.473 -11.227 -12.375 1 97.19 79 ALA A N 1
ATOM 616 C CA . ALA A 1 79 ? -3.467 -10.516 -13.164 1 97.19 79 ALA A CA 1
ATOM 617 C C . ALA A 1 79 ? -2.572 -9.664 -12.266 1 97.19 79 ALA A C 1
ATOM 619 O O . ALA A 1 79 ? -3.047 -9.055 -11.297 1 97.19 79 ALA A O 1
ATOM 620 N N . ALA A 1 80 ? -1.33 -9.688 -12.547 1 96.19 80 ALA A N 1
ATOM 621 C CA . ALA A 1 80 ? -0.329 -8.883 -11.852 1 96.19 80 ALA A CA 1
ATOM 622 C C . ALA A 1 80 ? 1.011 -8.922 -12.578 1 96.19 80 ALA A C 1
ATOM 624 O O . ALA A 1 80 ? 1.211 -9.742 -13.484 1 96.19 80 ALA A O 1
ATOM 625 N N . GLN A 1 81 ? 1.855 -7.891 -12.352 1 93.69 81 GLN A N 1
ATOM 626 C CA . GLN A 1 81 ? 3.285 -8.164 -12.453 1 93.69 81 GLN A CA 1
ATOM 627 C C . GLN A 1 81 ? 3.756 -9.047 -11.297 1 93.69 81 GLN A C 1
ATOM 629 O O . GLN A 1 81 ? 3.92 -8.57 -10.172 1 93.69 81 GLN A O 1
ATOM 634 N N . SER A 1 82 ? 4.004 -10.32 -11.555 1 87.44 82 SER A N 1
ATOM 635 C CA . SER A 1 82 ? 4.039 -11.281 -10.461 1 87.44 82 SER A CA 1
ATOM 636 C C . SER A 1 82 ? 5.473 -11.703 -10.141 1 87.44 82 SER A C 1
ATOM 638 O O . SER A 1 82 ? 5.711 -12.422 -9.172 1 87.44 82 SER A O 1
ATOM 640 N N . PHE A 1 83 ? 6.367 -11.297 -10.953 1 90.38 83 PHE A N 1
ATOM 641 C CA . PHE A 1 83 ? 7.742 -11.727 -10.719 1 90.38 83 PHE A CA 1
ATOM 642 C C . PHE A 1 83 ? 8.484 -10.727 -9.852 1 90.38 83 PHE A C 1
ATOM 644 O O . PHE A 1 83 ? 8.75 -9.602 -10.281 1 90.38 83 PHE A O 1
ATOM 651 N N . VAL A 1 84 ? 8.867 -11.141 -8.672 1 93.5 84 VAL A N 1
ATOM 652 C CA . VAL A 1 84 ? 9.43 -10.281 -7.637 1 93.5 84 VAL A CA 1
ATOM 653 C C . VAL A 1 84 ? 10.68 -9.586 -8.164 1 93.5 84 VAL A C 1
ATOM 655 O O . VAL A 1 84 ? 10.852 -8.375 -7.973 1 93.5 84 VAL A O 1
ATOM 658 N N . GLN A 1 85 ? 11.5 -10.266 -8.82 1 91.5 85 GLN A N 1
ATOM 659 C CA . GLN A 1 85 ? 12.766 -9.703 -9.289 1 91.5 85 GLN A CA 1
ATOM 660 C C . GLN A 1 85 ? 12.531 -8.523 -10.234 1 91.5 85 GLN A C 1
ATOM 662 O O . GLN A 1 85 ? 13.242 -7.52 -10.172 1 91.5 85 GLN A O 1
ATOM 667 N N . THR A 1 86 ? 11.508 -8.664 -11.078 1 93.12 86 THR A N 1
ATOM 668 C CA . THR A 1 86 ? 11.172 -7.605 -12.023 1 93.12 86 THR A CA 1
ATOM 669 C C . THR A 1 86 ? 10.711 -6.348 -11.289 1 93.12 86 THR A C 1
ATOM 671 O O . THR A 1 86 ? 10.922 -5.23 -11.766 1 93.12 86 THR A O 1
ATOM 674 N N . SER A 1 87 ? 10.188 -6.504 -10.133 1 96 87 SER A N 1
ATOM 675 C CA . SER A 1 87 ? 9.602 -5.375 -9.414 1 96 87 SER A CA 1
ATOM 676 C C . SER A 1 87 ? 10.688 -4.414 -8.922 1 96 87 SER A C 1
ATOM 678 O O . SER A 1 87 ? 10.43 -3.221 -8.75 1 96 87 SER A O 1
ATOM 680 N N . PHE A 1 88 ? 11.891 -4.895 -8.672 1 95 88 PHE A N 1
ATOM 681 C CA . PHE A 1 88 ? 12.984 -4.023 -8.258 1 95 88 PHE A CA 1
ATOM 682 C C . PHE A 1 88 ? 13.414 -3.111 -9.398 1 95 88 PHE A C 1
ATOM 684 O O . PHE A 1 88 ? 13.727 -1.939 -9.18 1 95 88 PHE A O 1
ATOM 691 N N . GLY A 1 89 ? 13.414 -3.627 -10.609 1 94.12 89 GLY A N 1
ATOM 692 C CA . GLY A 1 89 ? 13.852 -2.861 -11.766 1 94.12 89 GLY A CA 1
ATOM 693 C C . GLY A 1 89 ? 12.75 -1.998 -12.352 1 94.12 89 GLY A C 1
ATOM 694 O O . GLY A 1 89 ? 13.031 -1.008 -13.031 1 94.12 89 GLY A O 1
ATOM 695 N N . GLN A 1 90 ? 11.461 -2.379 -12.109 1 96.81 90 GLN A N 1
ATOM 696 C CA . GLN A 1 90 ? 10.297 -1.65 -12.609 1 96.81 90 GLN A CA 1
ATOM 697 C C . GLN A 1 90 ? 9.289 -1.396 -11.492 1 96.81 90 GLN A C 1
ATOM 699 O O . GLN A 1 90 ? 8.125 -1.776 -11.602 1 96.81 90 GLN A O 1
ATOM 704 N N . PRO A 1 91 ? 9.711 -0.666 -10.523 1 97.31 91 PRO A N 1
ATOM 705 C CA . PRO A 1 91 ? 8.867 -0.528 -9.328 1 97.31 91 PRO A CA 1
ATOM 706 C C . PRO A 1 91 ? 7.578 0.245 -9.602 1 97.31 91 PRO A C 1
ATOM 708 O O . PRO A 1 91 ? 6.516 -0.114 -9.086 1 97.31 91 PRO A O 1
ATOM 711 N N . VAL A 1 92 ? 7.594 1.273 -10.461 1 97.56 92 VAL A N 1
ATOM 712 C CA . VAL A 1 92 ? 6.418 2.096 -10.719 1 97.56 92 VAL A CA 1
ATOM 713 C C . VAL A 1 92 ? 5.395 1.294 -11.523 1 97.56 92 VAL A C 1
ATOM 715 O O . VAL A 1 92 ? 4.211 1.276 -11.188 1 97.56 92 VAL A O 1
ATOM 718 N N . LEU A 1 93 ? 5.883 0.641 -12.539 1 96.94 93 LEU A N 1
ATOM 719 C CA . LEU A 1 93 ? 4.98 -0.168 -13.352 1 96.94 93 LEU A CA 1
ATOM 720 C C . LEU A 1 93 ? 4.379 -1.302 -12.531 1 96.94 93 LEU A C 1
ATOM 722 O O . LEU A 1 93 ? 3.211 -1.654 -12.719 1 96.94 93 LEU A O 1
ATOM 726 N N . THR A 1 94 ? 5.191 -1.926 -11.672 1 98.19 94 THR A N 1
ATOM 727 C CA . THR A 1 94 ? 4.684 -2.943 -10.758 1 98.19 94 THR A CA 1
ATOM 728 C C . THR A 1 94 ? 3.557 -2.385 -9.898 1 98.19 94 THR A C 1
ATOM 730 O O . THR A 1 94 ? 2.516 -3.025 -9.734 1 98.19 94 THR A O 1
ATOM 733 N N . GLY A 1 95 ? 3.75 -1.186 -9.375 1 98.5 95 GLY A N 1
ATOM 734 C CA . GLY A 1 95 ? 2.701 -0.549 -8.594 1 98.5 95 GLY A CA 1
ATOM 735 C C . GLY A 1 95 ? 1.464 -0.226 -9.414 1 98.5 95 GLY A C 1
ATOM 736 O O . GLY A 1 95 ? 0.339 -0.397 -8.938 1 98.5 95 GLY A O 1
ATOM 737 N N . GLU A 1 96 ? 1.627 0.222 -10.625 1 98.12 96 GLU A N 1
ATOM 738 C CA . GLU A 1 96 ? 0.523 0.584 -11.508 1 98.12 96 GLU A CA 1
ATOM 739 C C . GLU A 1 96 ? -0.378 -0.615 -11.781 1 98.12 96 GLU A C 1
ATOM 741 O O . GLU A 1 96 ? -1.604 -0.487 -11.797 1 98.12 96 GLU A O 1
ATOM 746 N N . THR A 1 97 ? 0.23 -1.719 -11.969 1 97.75 97 THR A N 1
ATOM 747 C CA . THR A 1 97 ? -0.514 -2.906 -12.375 1 97.75 97 THR A CA 1
ATOM 748 C C . THR A 1 97 ? -0.99 -3.689 -11.148 1 97.75 97 THR A C 1
ATOM 750 O O . THR A 1 97 ? -2.184 -3.959 -11.008 1 97.75 97 THR A O 1
ATOM 753 N N . THR A 1 98 ? -0.056 -3.977 -10.242 1 98.56 98 THR A N 1
ATOM 754 C CA . THR A 1 98 ? -0.275 -4.934 -9.164 1 98.56 98 THR A CA 1
ATOM 755 C C . THR A 1 98 ? -0.979 -4.27 -7.98 1 98.56 98 THR A C 1
ATOM 757 O O . THR A 1 98 ? -1.672 -4.938 -7.211 1 98.56 98 THR A O 1
ATOM 760 N N . ALA A 1 99 ? -0.863 -2.926 -7.879 1 98.81 99 ALA A N 1
ATOM 761 C CA . ALA A 1 99 ? -1.525 -2.193 -6.801 1 98.81 99 ALA A CA 1
ATOM 762 C C . ALA A 1 99 ? -2.748 -1.441 -7.32 1 98.81 99 ALA A C 1
ATOM 764 O O . ALA A 1 99 ? -3.883 -1.882 -7.125 1 98.81 99 ALA A O 1
ATOM 765 N N . LEU A 1 100 ? -2.527 -0.442 -8.172 1 98.75 100 LEU A N 1
ATOM 766 C CA . LEU A 1 100 ? -3.611 0.42 -8.633 1 98.75 100 LEU A CA 1
ATOM 767 C C . LEU A 1 100 ? -4.555 -0.338 -9.562 1 98.75 100 LEU A C 1
ATOM 769 O O . LEU A 1 100 ? -5.73 0.012 -9.68 1 98.75 100 LEU A O 1
ATOM 773 N N . GLY A 1 101 ? -3.996 -1.369 -10.242 1 98.69 101 GLY A N 1
ATOM 774 C CA . GLY A 1 101 ? -4.871 -2.221 -11.031 1 98.69 101 GLY A CA 1
ATOM 775 C C . GLY A 1 101 ? -6.012 -2.811 -10.219 1 98.69 101 GLY A C 1
ATOM 776 O O . GLY A 1 101 ? -7.129 -2.959 -10.727 1 98.69 101 GLY A O 1
ATOM 777 N N . VAL A 1 102 ? -5.754 -3.145 -8.969 1 98.88 102 VAL A N 1
ATOM 778 C CA . VAL A 1 102 ? -6.773 -3.689 -8.078 1 98.88 102 VAL A CA 1
ATOM 779 C C . VAL A 1 102 ? -7.844 -2.633 -7.805 1 98.88 102 VAL A C 1
ATOM 781 O O . VAL A 1 102 ? -9.039 -2.926 -7.848 1 98.88 102 VAL A O 1
ATOM 784 N N . THR A 1 103 ? -7.398 -1.386 -7.512 1 98.81 103 THR A N 1
ATOM 785 C CA . THR A 1 103 ? -8.328 -0.294 -7.262 1 98.81 103 THR A CA 1
ATOM 786 C C . THR A 1 103 ? -9.227 -0.058 -8.469 1 98.81 103 THR A C 1
ATOM 788 O O . THR A 1 103 ? -10.438 0.128 -8.328 1 98.81 103 THR A O 1
ATOM 791 N N . ARG A 1 104 ? -8.609 -0.008 -9.641 1 98.75 104 ARG A N 1
ATOM 792 C CA . ARG A 1 104 ? -9.375 0.236 -10.859 1 98.75 104 ARG A CA 1
ATOM 793 C C . ARG A 1 104 ? -10.461 -0.816 -11.047 1 98.75 104 ARG A C 1
ATOM 795 O O . ARG A 1 104 ? -11.602 -0.488 -11.398 1 98.75 104 ARG A O 1
ATOM 802 N N . LEU A 1 105 ? -10.094 -2.062 -10.812 1 98.81 105 LEU A N 1
ATOM 803 C CA . LEU A 1 105 ? -11.047 -3.145 -11.008 1 98.81 105 LEU A CA 1
ATOM 804 C C . LEU A 1 105 ? -12.148 -3.094 -9.945 1 98.81 105 LEU A C 1
ATOM 806 O O . LEU A 1 105 ? -13.328 -3.25 -10.266 1 98.81 105 LEU A O 1
ATOM 810 N N . LEU A 1 106 ? -11.789 -2.895 -8.688 1 98.88 106 LEU A N 1
ATOM 811 C CA . LEU A 1 106 ? -12.766 -2.771 -7.605 1 98.88 106 LEU A CA 1
ATOM 812 C C . LEU A 1 106 ? -13.719 -1.61 -7.863 1 98.88 106 LEU A C 1
ATOM 814 O O . LEU A 1 106 ? -14.93 -1.743 -7.668 1 98.88 106 LEU A O 1
ATOM 818 N N . ASP A 1 107 ? -13.141 -0.51 -8.25 1 98.31 107 ASP A N 1
ATOM 819 C CA . ASP A 1 107 ? -13.961 0.669 -8.5 1 98.31 107 ASP A CA 1
ATOM 820 C C . ASP A 1 107 ? -14.891 0.442 -9.688 1 98.31 107 ASP A C 1
ATOM 822 O O . ASP A 1 107 ? -16.047 0.892 -9.672 1 98.31 107 ASP A O 1
ATOM 826 N N . ALA A 1 108 ? -14.406 -0.191 -10.75 1 98.5 108 ALA A N 1
ATOM 827 C CA . ALA A 1 108 ? -15.242 -0.54 -11.898 1 98.5 108 ALA A CA 1
ATOM 828 C C . ALA A 1 108 ? -16.422 -1.416 -11.477 1 98.5 108 ALA A C 1
ATOM 830 O O . ALA A 1 108 ? -17.547 -1.202 -11.914 1 98.5 108 ALA A O 1
ATOM 831 N N . ILE A 1 109 ? -16.156 -2.414 -10.617 1 98.75 109 ILE A N 1
ATOM 832 C CA . ILE A 1 109 ? -17.203 -3.295 -10.117 1 98.75 109 ILE A CA 1
ATOM 833 C C . ILE A 1 109 ? -18.234 -2.479 -9.336 1 98.75 109 ILE A C 1
ATOM 835 O O . ILE A 1 109 ? -19.438 -2.633 -9.531 1 98.75 109 ILE A O 1
ATOM 839 N N . ARG A 1 110 ? -17.734 -1.607 -8.461 1 97.88 110 ARG A N 1
ATOM 840 C CA . ARG A 1 110 ? -18.609 -0.784 -7.641 1 97.88 110 ARG A CA 1
ATOM 841 C C . ARG A 1 110 ? -19.547 0.048 -8.508 1 97.88 110 ARG A C 1
ATOM 843 O O . ARG A 1 110 ? -20.719 0.207 -8.172 1 97.88 110 ARG A O 1
ATOM 850 N N . VAL A 1 111 ? -19.031 0.556 -9.633 1 96.56 111 VAL A N 1
ATOM 851 C CA . VAL A 1 111 ? -19.781 1.438 -10.523 1 96.56 111 VAL A CA 1
ATOM 852 C C . VAL A 1 111 ? -20.781 0.624 -11.344 1 96.56 111 VAL A C 1
ATOM 854 O O . VAL A 1 111 ? -21.922 1.049 -11.539 1 96.56 111 VAL A O 1
ATOM 857 N N . VAL A 1 112 ? -20.391 -0.545 -11.789 1 98.06 112 VAL A N 1
ATOM 858 C CA . VAL A 1 112 ? -21.188 -1.325 -12.719 1 98.06 112 VAL A CA 1
ATOM 859 C C . VAL A 1 112 ? -22.219 -2.146 -11.953 1 98.06 112 VAL A C 1
ATOM 861 O O . VAL A 1 112 ? -23.406 -2.127 -12.273 1 98.06 112 VAL A O 1
ATOM 864 N N . ASN A 1 113 ? -21.797 -2.877 -10.977 1 98.38 113 ASN A N 1
ATOM 865 C CA . ASN A 1 113 ? -22.641 -3.758 -10.164 1 98.38 113 ASN A CA 1
ATOM 866 C C . ASN A 1 113 ? -21.938 -4.184 -8.883 1 98.38 113 ASN A C 1
ATOM 868 O O . ASN A 1 113 ? -21.219 -5.188 -8.867 1 98.38 113 ASN A O 1
ATOM 872 N N . PRO A 1 114 ? -22.203 -3.543 -7.789 1 97.75 114 PRO A N 1
ATOM 873 C CA . PRO A 1 114 ? -21.484 -3.814 -6.535 1 97.75 114 PRO A CA 1
ATOM 874 C C . PRO A 1 114 ? -21.828 -5.184 -5.949 1 97.75 114 PRO A C 1
ATOM 876 O O . PRO A 1 114 ? -21.219 -5.602 -4.961 1 97.75 114 PRO A O 1
ATOM 879 N N . GLU A 1 115 ? -22.75 -5.91 -6.559 1 98.19 115 GLU A N 1
ATOM 880 C CA . GLU A 1 115 ? -23.141 -7.227 -6.062 1 98.19 115 GLU A CA 1
ATOM 881 C C . GLU A 1 115 ? -22.188 -8.305 -6.562 1 98.19 115 GLU A C 1
ATOM 883 O O . GLU A 1 115 ? -22.219 -9.438 -6.07 1 98.19 115 GLU A O 1
ATOM 888 N N . ILE A 1 116 ? -21.391 -7.992 -7.547 1 98.81 116 ILE A N 1
ATOM 889 C CA . ILE A 1 116 ? -20.406 -8.938 -8.062 1 98.81 116 ILE A CA 1
ATOM 890 C C . ILE A 1 116 ? -19.469 -9.375 -6.93 1 98.81 116 ILE A C 1
ATOM 892 O O . ILE A 1 116 ? -18.953 -8.539 -6.184 1 98.81 116 ILE A O 1
ATOM 896 N N . ARG A 1 117 ? -19.266 -10.711 -6.742 1 98.88 117 ARG A N 1
ATOM 897 C CA . ARG A 1 117 ? -18.297 -11.219 -5.773 1 98.88 117 ARG A CA 1
ATOM 898 C C . ARG A 1 117 ? -16.875 -11.141 -6.316 1 98.88 117 ARG A C 1
ATOM 900 O O . ARG A 1 117 ? -16.625 -11.5 -7.473 1 98.88 117 ARG A O 1
ATOM 907 N N . PHE A 1 118 ? -16.016 -10.641 -5.523 1 98.94 118 PHE A N 1
ATOM 908 C CA . PHE A 1 118 ? -14.672 -10.32 -5.992 1 98.94 118 PHE A CA 1
ATOM 909 C C . PHE A 1 118 ? -13.625 -11.102 -5.207 1 98.94 118 PHE A C 1
ATOM 911 O O . PHE A 1 118 ? -13.664 -11.141 -3.977 1 98.94 118 PHE A O 1
ATOM 918 N N . TYR A 1 119 ? -12.672 -11.75 -5.965 1 98.94 119 TYR A N 1
ATOM 919 C CA . TYR A 1 119 ? -11.492 -12.391 -5.391 1 98.94 119 TYR A CA 1
ATOM 920 C C . TYR A 1 119 ? -10.227 -11.641 -5.785 1 98.94 119 TYR A C 1
ATOM 922 O O . TYR A 1 119 ? -9.992 -11.383 -6.965 1 98.94 119 TYR A O 1
ATOM 930 N N . GLN A 1 120 ? -9.438 -11.305 -4.793 1 98.94 120 GLN A N 1
ATOM 931 C CA . GLN A 1 120 ? -8.133 -10.695 -5.008 1 98.94 120 GLN A CA 1
ATOM 932 C C . GLN A 1 120 ? -7.008 -11.68 -4.711 1 98.94 120 GLN A C 1
ATOM 934 O O . GLN A 1 120 ? -6.934 -12.234 -3.609 1 98.94 120 GLN A O 1
ATOM 939 N N . ALA A 1 121 ? -6.164 -11.906 -5.711 1 98.81 121 ALA A N 1
ATOM 940 C CA . ALA A 1 121 ? -4.953 -12.688 -5.48 1 98.81 121 ALA A CA 1
ATOM 941 C C . ALA A 1 121 ? -3.943 -11.906 -4.645 1 98.81 121 ALA A C 1
ATOM 943 O O . ALA A 1 121 ? -3.275 -11 -5.156 1 98.81 121 ALA A O 1
ATOM 944 N N . SER A 1 122 ? -3.846 -12.211 -3.379 1 98.38 122 SER A N 1
ATOM 945 C CA . SER A 1 122 ? -2.77 -11.734 -2.516 1 98.38 122 SER A CA 1
ATOM 946 C C . SER A 1 122 ? -1.659 -12.773 -2.391 1 98.38 122 SER A C 1
ATOM 948 O O . SER A 1 122 ? -1.539 -13.664 -3.23 1 98.38 122 SER A O 1
ATOM 950 N N . THR A 1 123 ? -0.719 -12.547 -1.477 1 98.44 123 THR A N 1
ATOM 951 C CA . THR A 1 123 ? 0.462 -13.398 -1.474 1 98.44 123 THR A CA 1
ATOM 952 C C . THR A 1 123 ? 1.132 -13.398 -0.102 1 98.44 123 THR A C 1
ATOM 954 O O . THR A 1 123 ? 1 -12.43 0.655 1 98.44 123 THR A O 1
ATOM 957 N N . SER A 1 124 ? 1.842 -14.469 0.16 1 98 124 SER A N 1
ATOM 958 C CA . SER A 1 124 ? 2.646 -14.547 1.375 1 98 124 SER A CA 1
ATOM 959 C C . SER A 1 124 ? 3.795 -13.547 1.347 1 98 124 SER A C 1
ATOM 961 O O . SER A 1 124 ? 4.348 -13.195 2.393 1 98 124 SER A O 1
ATOM 963 N N . GLU A 1 125 ? 4.203 -13.055 0.185 1 97.5 125 GLU A N 1
ATOM 964 C CA . GLU A 1 125 ? 5.266 -12.07 0.047 1 97.5 125 GLU A CA 1
ATOM 965 C C . GLU A 1 125 ? 4.945 -10.797 0.83 1 97.5 125 GLU A C 1
ATOM 967 O O . GLU A 1 125 ? 5.836 -9.984 1.1 1 97.5 125 GLU A O 1
ATOM 972 N N . MET A 1 126 ? 3.678 -10.617 1.201 1 98.56 126 MET A N 1
ATOM 973 C CA . MET A 1 126 ? 3.27 -9.453 1.985 1 98.56 126 MET A CA 1
ATOM 974 C C . MET A 1 126 ? 3.857 -9.508 3.391 1 98.56 126 MET A C 1
ATOM 976 O O . MET A 1 126 ? 4.125 -8.477 4 1 98.56 126 MET A O 1
ATOM 980 N N . PHE A 1 127 ? 4.098 -10.711 3.896 1 98.25 127 PHE A N 1
ATOM 981 C CA . PHE A 1 127 ? 4.645 -10.875 5.238 1 98.25 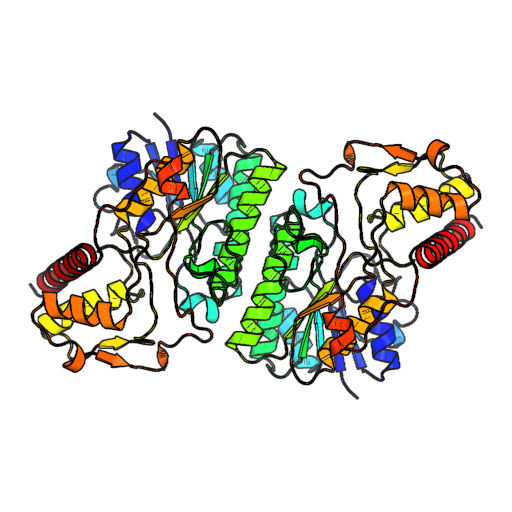127 PHE A CA 1
ATOM 982 C C . PHE A 1 127 ? 6.121 -10.5 5.273 1 98.25 127 PHE A C 1
ATOM 984 O O . PHE A 1 127 ? 6.613 -9.969 6.27 1 98.25 127 PHE A O 1
ATOM 991 N N . GLY A 1 128 ? 6.828 -10.859 4.145 1 96.62 128 GLY A N 1
ATOM 992 C CA . GLY A 1 128 ? 8.203 -10.422 3.975 1 96.62 128 GLY A CA 1
ATOM 993 C C . GLY A 1 128 ? 9.078 -10.727 5.18 1 96.62 128 GLY A C 1
ATOM 994 O O . GLY A 1 128 ? 9.328 -11.891 5.492 1 96.62 128 GLY A O 1
ATOM 995 N N . LYS A 1 129 ? 9.57 -9.672 5.934 1 95.56 129 LYS A N 1
ATOM 996 C CA . LYS A 1 129 ? 10.328 -9.844 7.172 1 95.56 129 LYS A CA 1
ATOM 997 C C . LYS A 1 129 ? 9.414 -10.289 8.312 1 95.56 129 LYS A C 1
ATOM 999 O O . LYS A 1 129 ? 8.945 -9.469 9.102 1 95.56 129 LYS A O 1
ATOM 1004 N N . VAL A 1 130 ? 9.305 -11.562 8.453 1 92.19 130 VAL A N 1
ATOM 1005 C CA . VAL A 1 130 ? 8.258 -12.172 9.266 1 92.19 130 VAL A CA 1
ATOM 1006 C C . VAL A 1 130 ? 8.461 -11.805 10.734 1 92.19 130 VAL A C 1
ATOM 1008 O O . VAL A 1 130 ? 9.586 -11.844 11.242 1 92.19 130 VAL A O 1
ATOM 1011 N N . VAL A 1 131 ? 7.352 -11.508 11.359 1 89.12 131 VAL A N 1
ATOM 1012 C CA . VAL A 1 131 ? 7.398 -11.125 12.766 1 89.12 131 VAL A CA 1
ATOM 1013 C C . VAL A 1 131 ? 6.824 -12.242 13.633 1 89.12 131 VAL A C 1
ATOM 1015 O O . VAL A 1 131 ? 7.043 -12.273 14.844 1 89.12 131 VAL A O 1
ATOM 1018 N N . GLU A 1 132 ? 6.062 -13.102 12.961 1 92.75 132 GLU A N 1
ATOM 1019 C CA . GLU A 1 132 ? 5.461 -14.266 13.594 1 92.75 132 GLU A CA 1
ATOM 1020 C C . GLU A 1 132 ? 5.59 -15.508 12.711 1 92.75 132 GLU A C 1
ATOM 1022 O O . GLU A 1 132 ? 5.492 -15.406 11.484 1 92.75 132 GLU A O 1
ATOM 1027 N N . THR A 1 133 ? 5.793 -16.703 13.344 1 95.75 133 THR A N 1
ATOM 1028 C CA . THR A 1 133 ? 5.867 -17.969 12.625 1 95.75 133 THR A CA 1
ATOM 1029 C C . THR A 1 133 ? 5.066 -19.047 13.352 1 95.75 133 THR A C 1
ATOM 1031 O O . THR A 1 133 ? 5.246 -19.266 14.547 1 95.75 133 THR A O 1
ATOM 1034 N N . PRO A 1 134 ? 4.195 -19.734 12.633 1 98.06 134 PRO A N 1
ATOM 1035 C CA . PRO A 1 134 ? 3.785 -19.516 11.242 1 98.06 134 PRO A CA 1
ATOM 1036 C C . PRO A 1 134 ? 2.967 -18.234 11.07 1 98.06 134 PRO A C 1
ATOM 1038 O O . PRO A 1 134 ? 2.533 -17.641 12.055 1 98.06 134 PRO A O 1
ATOM 1041 N N . GLN A 1 135 ? 2.908 -17.781 9.844 1 98.44 135 GLN A N 1
ATOM 1042 C CA . GLN A 1 135 ? 2.1 -16.594 9.555 1 98.44 135 GLN A CA 1
ATOM 1043 C C . GLN A 1 135 ? 0.631 -16.969 9.375 1 98.44 135 GLN A C 1
ATOM 1045 O O . GLN A 1 135 ? 0.315 -17.984 8.766 1 98.44 135 GLN A O 1
ATOM 1050 N N . ARG A 1 136 ? -0.237 -16.234 9.867 1 98.12 136 ARG A N 1
ATOM 1051 C CA . ARG A 1 136 ? -1.685 -16.359 9.734 1 98.12 136 ARG A CA 1
ATOM 1052 C C . ARG A 1 136 ? -2.316 -15.031 9.359 1 98.12 136 ARG A C 1
ATOM 1054 O O . ARG A 1 136 ? -1.61 -14.047 9.125 1 98.12 136 ARG A O 1
ATOM 1061 N N . GLU A 1 137 ? -3.648 -14.938 9.266 1 97.81 137 GLU A N 1
ATOM 1062 C CA . GLU A 1 137 ? -4.352 -13.758 8.75 1 97.81 137 GLU A CA 1
ATOM 1063 C C . GLU A 1 137 ? -4.078 -12.531 9.617 1 97.81 137 GLU A C 1
ATOM 1065 O O . GLU A 1 137 ? -4.121 -11.406 9.133 1 97.81 137 GLU A O 1
ATOM 1070 N N . THR A 1 138 ? -3.721 -12.734 10.914 1 95.56 138 THR A N 1
ATOM 1071 C CA . THR A 1 138 ? -3.537 -11.609 11.836 1 95.56 138 THR A CA 1
ATOM 1072 C C . THR A 1 138 ? -2.068 -11.203 11.898 1 95.56 138 THR A C 1
ATOM 1074 O O . THR A 1 138 ? -1.721 -10.219 12.555 1 95.56 138 THR A O 1
ATOM 1077 N N . THR A 1 139 ? -1.169 -12.008 11.266 1 96.94 139 THR A N 1
ATOM 1078 C CA . THR A 1 139 ? 0.25 -11.672 11.266 1 96.94 139 THR A CA 1
ATOM 1079 C C . THR A 1 139 ? 0.492 -10.344 10.555 1 96.94 139 THR A C 1
ATOM 1081 O O . THR A 1 139 ? 0.034 -10.148 9.422 1 96.94 139 THR A O 1
ATOM 1084 N N . PRO A 1 140 ? 1.186 -9.383 11.242 1 96.06 140 PRO A N 1
ATOM 1085 C CA . PRO A 1 140 ? 1.468 -8.102 10.578 1 96.06 140 PRO A CA 1
ATOM 1086 C C . PRO A 1 140 ? 2.307 -8.266 9.312 1 96.06 140 PRO A C 1
ATOM 1088 O O . PRO A 1 140 ? 3.211 -9.109 9.273 1 96.06 140 PRO A O 1
ATOM 1091 N N . PHE A 1 141 ? 2.027 -7.434 8.312 1 97.62 141 PHE A N 1
ATOM 1092 C CA . PHE A 1 141 ? 2.783 -7.441 7.062 1 97.62 141 PHE A CA 1
ATOM 1093 C C . PHE A 1 141 ? 4.066 -6.633 7.203 1 97.62 141 PHE A C 1
ATOM 1095 O O . PHE A 1 141 ? 4.109 -5.656 7.957 1 97.62 141 PHE A O 1
ATOM 1102 N N . TYR A 1 142 ? 5.117 -7.035 6.523 1 97.81 142 TYR A N 1
ATOM 1103 C CA . TYR A 1 142 ? 6.41 -6.367 6.406 1 97.81 142 TYR A CA 1
ATOM 1104 C C . TYR A 1 142 ? 7.062 -6.676 5.062 1 97.81 142 TYR A C 1
ATOM 1106 O O . TYR A 1 142 ? 8.102 -7.336 5.008 1 97.81 142 TYR A O 1
ATOM 1114 N N . PRO A 1 143 ? 6.438 -6.156 3.988 1 98.25 143 PRO A N 1
ATOM 1115 C CA . PRO A 1 143 ? 6.898 -6.52 2.646 1 98.25 143 PRO A CA 1
ATOM 1116 C C . PRO A 1 143 ? 8.344 -6.102 2.387 1 98.25 143 PRO A C 1
ATOM 1118 O O . PRO A 1 143 ? 8.773 -5.043 2.848 1 98.25 143 PRO A O 1
ATOM 1121 N N . ARG A 1 144 ? 9.078 -6.895 1.579 1 98 144 ARG A N 1
ATOM 1122 C CA . ARG A 1 144 ? 10.516 -6.676 1.389 1 98 144 ARG A CA 1
ATOM 1123 C C . ARG A 1 144 ? 10.844 -6.461 -0.085 1 98 144 ARG A C 1
ATOM 1125 O O . ARG A 1 144 ? 12 -6.59 -0.493 1 98 144 ARG A O 1
ATOM 1132 N N . SER A 1 145 ? 9.883 -6.215 -0.917 1 98.25 145 SER A N 1
ATOM 1133 C CA . SER A 1 145 ? 10.055 -5.895 -2.33 1 98.25 145 SER A CA 1
ATOM 1134 C C . SER A 1 145 ? 8.961 -4.957 -2.822 1 98.25 145 SER A C 1
ATOM 1136 O O . SER A 1 145 ? 7.879 -4.895 -2.232 1 98.25 145 SER A O 1
ATOM 1138 N N . PRO A 1 146 ? 9.234 -4.211 -3.955 1 98.62 146 PRO A N 1
ATOM 1139 C CA . PRO A 1 146 ? 8.156 -3.41 -4.527 1 98.62 146 PRO A CA 1
ATOM 1140 C C . PRO A 1 146 ? 6.93 -4.246 -4.898 1 98.62 146 PRO A C 1
ATOM 1142 O O . PRO A 1 146 ? 5.797 -3.77 -4.801 1 98.62 146 PRO A O 1
ATOM 1145 N N . TYR A 1 147 ? 7.152 -5.5 -5.316 1 98.44 147 TYR A N 1
ATOM 1146 C CA . TYR A 1 147 ? 6.055 -6.434 -5.539 1 98.44 147 TYR A CA 1
ATOM 1147 C C . TYR A 1 147 ? 5.254 -6.648 -4.262 1 98.44 147 TYR A C 1
ATOM 1149 O O . TYR A 1 147 ? 4.027 -6.531 -4.262 1 98.44 147 TYR A O 1
ATOM 1157 N N . GLY A 1 148 ? 5.961 -6.984 -3.17 1 98.69 148 GLY A N 1
ATOM 1158 C CA . GLY A 1 148 ? 5.293 -7.164 -1.892 1 98.69 148 GLY A CA 1
ATOM 1159 C C . GLY A 1 148 ? 4.52 -5.938 -1.445 1 98.69 148 GLY A C 1
ATOM 1160 O O . GLY A 1 148 ? 3.395 -6.051 -0.954 1 98.69 148 GLY A O 1
ATOM 1161 N N . VAL A 1 149 ? 5.105 -4.777 -1.614 1 98.88 149 VAL A N 1
ATOM 1162 C CA . VAL A 1 149 ? 4.469 -3.518 -1.243 1 98.88 149 VAL A CA 1
ATOM 1163 C C . VAL A 1 149 ? 3.195 -3.32 -2.061 1 98.88 149 VAL A C 1
ATOM 1165 O O . VAL A 1 149 ? 2.158 -2.926 -1.521 1 98.88 149 VAL A O 1
ATOM 1168 N N . ALA A 1 150 ? 3.279 -3.578 -3.357 1 98.88 150 ALA A N 1
ATOM 1169 C CA . ALA A 1 150 ? 2.121 -3.451 -4.242 1 98.88 150 ALA A CA 1
ATOM 1170 C C . ALA A 1 150 ? 1.004 -4.402 -3.82 1 98.88 150 ALA A C 1
ATOM 1172 O O . ALA A 1 150 ? -0.174 -4.035 -3.85 1 98.88 150 ALA A O 1
ATOM 1173 N N . LYS A 1 151 ? 1.364 -5.582 -3.459 1 98.94 151 LYS A N 1
ATOM 1174 C CA . LYS A 1 151 ? 0.368 -6.566 -3.049 1 98.94 151 LYS A CA 1
ATOM 1175 C C . LYS A 1 151 ? -0.261 -6.191 -1.711 1 98.94 151 LYS A C 1
ATOM 1177 O O . LYS A 1 151 ? -1.441 -6.453 -1.477 1 98.94 151 LYS A O 1
ATOM 1182 N N . VAL A 1 152 ? 0.507 -5.609 -0.802 1 98.94 152 VAL A N 1
ATOM 1183 C CA . VAL A 1 152 ? -0.062 -5.086 0.436 1 98.94 152 VAL A CA 1
ATOM 1184 C C . VAL A 1 152 ? -1.131 -4.043 0.114 1 98.94 152 VAL A C 1
ATOM 1186 O O . VAL A 1 152 ? -2.213 -4.051 0.707 1 98.94 152 VAL A O 1
ATOM 1189 N N . TYR A 1 153 ? -0.846 -3.15 -0.819 1 98.94 153 TYR A N 1
ATOM 1190 C CA . TYR A 1 153 ? -1.843 -2.184 -1.27 1 98.94 153 TYR A CA 1
ATOM 1191 C C . TYR A 1 153 ? -3.1 -2.889 -1.766 1 98.94 153 TYR A C 1
ATOM 1193 O O . TYR A 1 153 ? -4.211 -2.543 -1.364 1 98.94 153 TYR A O 1
ATOM 1201 N N . GLY A 1 154 ? -2.906 -3.863 -2.672 1 98.88 154 GLY A N 1
ATOM 1202 C CA . GLY A 1 154 ? -4.035 -4.598 -3.223 1 98.88 154 GLY A CA 1
ATOM 1203 C C . GLY A 1 154 ? -4.891 -5.262 -2.16 1 98.88 154 GLY A C 1
ATOM 1204 O O . GLY A 1 154 ? -6.117 -5.234 -2.24 1 98.88 154 GLY A O 1
ATOM 1205 N N . HIS A 1 155 ? -4.238 -5.84 -1.152 1 98.88 155 HIS A N 1
ATOM 1206 C CA . HIS A 1 155 ? -4.934 -6.488 -0.046 1 98.88 155 HIS A CA 1
ATOM 1207 C C . HIS A 1 155 ? -5.789 -5.492 0.727 1 98.88 155 HIS A C 1
ATOM 1209 O O . HIS A 1 155 ? -6.984 -5.719 0.927 1 98.88 155 HIS A O 1
ATOM 1215 N N . TRP A 1 156 ? -5.227 -4.402 1.087 1 98.81 156 TRP A N 1
ATOM 1216 C CA . TRP A 1 156 ? -5.906 -3.467 1.977 1 98.81 156 TRP A CA 1
ATOM 1217 C C . TRP A 1 156 ? -7.004 -2.711 1.234 1 98.81 156 TRP A C 1
ATOM 1219 O O . TRP A 1 156 ? -8.039 -2.383 1.814 1 98.81 156 TRP A O 1
ATOM 1229 N N . ILE A 1 157 ? -6.785 -2.379 -0.076 1 98.94 157 ILE A N 1
ATOM 1230 C CA . ILE A 1 157 ? -7.848 -1.696 -0.811 1 98.94 157 ILE A CA 1
ATOM 1231 C C . ILE A 1 157 ? -9.047 -2.627 -0.972 1 98.94 157 ILE A C 1
ATOM 1233 O O . ILE A 1 157 ? -10.195 -2.176 -0.971 1 98.94 157 ILE A O 1
ATOM 1237 N N . THR A 1 158 ? -8.773 -3.939 -1.094 1 98.94 158 THR A N 1
ATOM 1238 C CA . THR A 1 158 ? -9.852 -4.918 -1.135 1 98.94 158 THR A CA 1
ATOM 1239 C C . THR A 1 158 ? -10.633 -4.914 0.174 1 98.94 158 THR A C 1
ATOM 1241 O O . THR A 1 158 ? -11.867 -4.875 0.167 1 98.94 158 THR A O 1
ATOM 1244 N N . VAL A 1 159 ? -9.938 -4.938 1.262 1 98.75 159 VAL A N 1
ATOM 1245 C CA . VAL A 1 159 ? -10.562 -4.879 2.578 1 98.75 159 VAL A CA 1
ATOM 1246 C C . VAL A 1 159 ? -11.383 -3.594 2.701 1 98.75 159 VAL A C 1
ATOM 1248 O O . VAL A 1 159 ? -12.508 -3.611 3.215 1 98.75 159 VAL A O 1
ATOM 1251 N N . ASN A 1 160 ? -10.797 -2.512 2.26 1 98.56 160 ASN A N 1
ATOM 1252 C CA . ASN A 1 160 ? -11.477 -1.228 2.371 1 98.56 160 ASN A CA 1
ATOM 1253 C C . ASN A 1 160 ? -12.789 -1.224 1.591 1 98.56 160 ASN A C 1
ATOM 1255 O O . ASN A 1 160 ? -13.805 -0.719 2.076 1 98.56 160 ASN A O 1
ATOM 1259 N N . TYR A 1 161 ? -12.773 -1.719 0.393 1 98.69 161 TYR A N 1
ATOM 1260 C CA . TYR A 1 161 ? -13.992 -1.735 -0.409 1 98.69 161 TYR A CA 1
ATOM 1261 C C . TYR A 1 161 ? -15.039 -2.662 0.204 1 98.69 161 TYR A C 1
ATOM 1263 O O . TYR A 1 161 ? -16.234 -2.395 0.12 1 98.69 161 TYR A O 1
ATOM 1271 N N . ARG A 1 162 ? -14.609 -3.758 0.817 1 98.62 162 ARG A N 1
ATOM 1272 C CA . ARG A 1 162 ? -15.5 -4.633 1.575 1 98.62 162 ARG A CA 1
ATOM 1273 C C . ARG A 1 162 ? -16.156 -3.881 2.727 1 98.62 162 ARG A C 1
ATOM 1275 O O . ARG A 1 162 ? -17.375 -3.914 2.877 1 98.62 162 ARG A O 1
ATOM 1282 N N . GLU A 1 163 ? -15.391 -3.135 3.43 1 97.5 163 GLU A N 1
ATOM 1283 C CA . GLU A 1 163 ? -15.867 -2.504 4.656 1 97.5 163 GLU A CA 1
ATOM 1284 C C . GLU A 1 163 ? -16.625 -1.212 4.359 1 97.5 163 GLU A C 1
ATOM 1286 O O . GLU A 1 163 ? -17.562 -0.861 5.07 1 97.5 163 GLU A O 1
ATOM 1291 N N . SER A 1 164 ? -16.203 -0.52 3.33 1 97.62 164 SER A N 1
ATOM 1292 C CA . SER A 1 164 ? -16.766 0.796 3.039 1 97.62 164 SER A CA 1
ATOM 1293 C C . SER A 1 164 ? -18.062 0.682 2.232 1 97.62 164 SER A C 1
ATOM 1295 O O . SER A 1 164 ? -18.953 1.524 2.354 1 97.62 164 SER A O 1
ATOM 1297 N N . TYR A 1 165 ? -18.172 -0.38 1.375 1 97.75 165 TYR A N 1
ATOM 1298 C CA . TYR A 1 165 ? -19.281 -0.405 0.422 1 97.75 165 TYR A CA 1
ATOM 1299 C C . TYR A 1 165 ? -20.078 -1.695 0.549 1 97.75 165 TYR A C 1
ATOM 1301 O O . TYR A 1 165 ? -21.016 -1.926 -0.213 1 97.75 165 TYR A O 1
ATOM 1309 N N . GLY A 1 166 ? -19.688 -2.562 1.484 1 98.06 166 GLY A N 1
ATOM 1310 C CA . GLY A 1 166 ? -20.422 -3.803 1.697 1 98.06 166 GLY A CA 1
ATOM 1311 C C . GLY A 1 166 ? -20.219 -4.809 0.578 1 98.06 166 GLY A C 1
ATOM 1312 O O . GLY A 1 166 ? -21.047 -5.711 0.399 1 98.06 166 GLY A O 1
ATOM 1313 N N . MET A 1 167 ? -19.188 -4.699 -0.223 1 98.69 167 MET A N 1
ATOM 1314 C CA . MET A 1 167 ? -18.891 -5.613 -1.325 1 98.69 167 MET A CA 1
ATOM 1315 C C . MET A 1 167 ? -18.453 -6.973 -0.802 1 98.69 167 MET A C 1
ATOM 1317 O O . MET A 1 167 ? -17.734 -7.051 0.2 1 98.69 167 MET A O 1
ATOM 1321 N N . HIS A 1 168 ? -18.891 -8.078 -1.456 1 98.88 168 HIS A N 1
ATOM 1322 C CA . HIS A 1 168 ? -18.328 -9.398 -1.197 1 98.88 168 HIS A CA 1
ATOM 1323 C C . HIS A 1 168 ? -16.938 -9.531 -1.826 1 98.88 168 HIS A C 1
ATOM 1325 O O . HIS A 1 168 ? -16.797 -10.109 -2.904 1 98.88 168 HIS A O 1
ATOM 1331 N N . ALA A 1 169 ? -15.953 -9.008 -1.167 1 98.88 169 ALA A N 1
ATOM 1332 C CA . ALA A 1 169 ? -14.578 -8.984 -1.648 1 98.88 169 ALA A CA 1
ATOM 1333 C C . ALA A 1 169 ? -13.656 -9.758 -0.704 1 98.88 169 ALA A C 1
ATOM 1335 O O . ALA A 1 169 ? -13.586 -9.453 0.49 1 98.88 169 ALA A O 1
ATOM 1336 N N . SER A 1 170 ? -12.992 -10.789 -1.213 1 98.88 170 SER A N 1
ATOM 1337 C CA . SER A 1 170 ? -12.102 -11.633 -0.423 1 98.88 170 SER A CA 1
ATOM 1338 C C . SER A 1 170 ? -10.695 -11.656 -1.007 1 98.88 170 SER A C 1
ATOM 1340 O O . SER A 1 170 ? -10.516 -11.516 -2.219 1 98.88 170 SER A O 1
ATOM 1342 N N . SER A 1 171 ? -9.758 -11.758 -0.121 1 98.75 171 SER A N 1
ATOM 1343 C CA . SER A 1 171 ? -8.367 -11.938 -0.533 1 98.75 171 SER A CA 1
ATOM 1344 C C . SER A 1 171 ? -7.863 -13.336 -0.184 1 98.75 171 SER A C 1
ATOM 1346 O O . SER A 1 171 ? -8.125 -13.836 0.909 1 98.75 171 SER A O 1
ATOM 1348 N N . GLY A 1 172 ? -7.262 -13.977 -1.12 1 98.88 172 GLY A N 1
ATOM 1349 C CA . GLY A 1 172 ? -6.465 -15.156 -0.824 1 98.88 172 GLY A CA 1
ATOM 1350 C C . GLY A 1 172 ? -5 -14.836 -0.577 1 98.88 172 GLY A C 1
ATOM 1351 O O . GLY A 1 172 ? -4.277 -14.469 -1.504 1 98.88 172 GLY A O 1
ATOM 1352 N N . ILE A 1 173 ? -4.551 -14.922 0.65 1 98.88 173 ILE A N 1
ATOM 1353 C CA . ILE A 1 173 ? -3.135 -14.781 0.98 1 98.88 173 ILE A CA 1
ATOM 1354 C C . ILE A 1 173 ? -2.414 -16.109 0.738 1 98.88 173 ILE A C 1
ATOM 1356 O O . ILE A 1 173 ? -2.184 -16.875 1.675 1 98.88 173 ILE A O 1
ATOM 1360 N N . LEU A 1 174 ? -2.068 -16.281 -0.496 1 98.81 174 LEU A N 1
ATOM 1361 C CA . LEU A 1 174 ? -1.566 -17.578 -0.92 1 98.81 174 LEU A CA 1
ATOM 1362 C C . LEU A 1 174 ? -0.06 -17.688 -0.706 1 98.81 174 LEU A C 1
ATOM 1364 O O . LEU A 1 174 ? 0.689 -16.797 -1.121 1 98.81 174 LEU A O 1
ATOM 1368 N N . PHE A 1 175 ? 0.334 -18.703 -0.043 1 98.69 175 PHE A N 1
ATOM 1369 C CA . PHE A 1 175 ? 1.753 -19.031 0.01 1 98.69 175 PHE A CA 1
ATOM 1370 C C . PHE A 1 175 ? 2.209 -19.688 -1.294 1 98.69 175 PHE A C 1
ATOM 1372 O O . PHE A 1 175 ? 1.416 -19.828 -2.225 1 98.69 175 PHE A O 1
ATOM 1379 N N . ASN A 1 176 ? 3.51 -19.875 -1.445 1 98.31 176 ASN A N 1
ATOM 1380 C CA . ASN A 1 176 ? 4.039 -20.391 -2.707 1 98.31 176 ASN A CA 1
A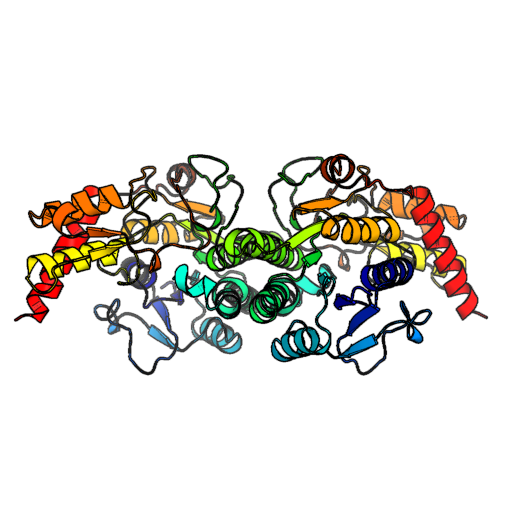TOM 1381 C C . ASN A 1 176 ? 3.281 -21.625 -3.176 1 98.31 176 ASN A C 1
ATOM 1383 O O . ASN A 1 176 ? 3.055 -22.547 -2.396 1 98.31 176 ASN A O 1
ATOM 1387 N N . HIS A 1 177 ? 2.861 -21.547 -4.355 1 98.62 177 HIS A N 1
ATOM 1388 C CA . HIS A 1 177 ? 2.205 -22.688 -4.977 1 98.62 177 HIS A CA 1
ATOM 1389 C C . HIS A 1 177 ? 2.648 -22.859 -6.426 1 98.62 177 HIS A C 1
ATOM 1391 O O . HIS A 1 177 ? 2.83 -21.875 -7.145 1 98.62 177 HIS A O 1
ATOM 1397 N N . GLU A 1 178 ? 2.84 -24.141 -6.785 1 98.56 178 GLU A N 1
ATOM 1398 C CA . GLU A 1 178 ? 3.605 -24.5 -7.977 1 98.56 178 GLU A CA 1
ATOM 1399 C C . GLU A 1 178 ? 2.906 -25.609 -8.766 1 98.56 178 GLU A C 1
ATOM 1401 O O . GLU A 1 178 ? 1.972 -26.234 -8.273 1 98.56 178 GLU A O 1
ATOM 1406 N N . SER A 1 179 ? 3.309 -25.75 -9.953 1 98.62 179 SER A N 1
ATOM 1407 C CA . SER A 1 179 ? 2.824 -26.797 -10.852 1 98.62 179 SER A CA 1
ATOM 1408 C C . SER A 1 179 ? 3.686 -26.891 -12.109 1 98.62 179 SER A C 1
ATOM 1410 O O . SER A 1 179 ? 4.562 -26.047 -12.328 1 98.62 179 SER A O 1
ATOM 1412 N N . PRO A 1 180 ? 3.449 -27.891 -12.945 1 97.94 180 PRO A N 1
ATOM 1413 C CA . PRO A 1 180 ? 4.156 -27.984 -14.219 1 97.94 180 PRO A CA 1
ATOM 1414 C C . PRO A 1 180 ? 3.883 -26.781 -15.133 1 97.94 180 PRO A C 1
ATOM 1416 O O . PRO A 1 180 ? 4.566 -26.609 -16.141 1 97.94 180 PRO A O 1
ATOM 1419 N N . ARG A 1 181 ? 2.914 -25.938 -14.797 1 96.94 181 ARG A N 1
ATOM 1420 C CA . ARG A 1 181 ? 2.553 -24.797 -15.633 1 96.94 181 ARG A CA 1
ATOM 1421 C C . ARG A 1 181 ? 3.227 -23.516 -15.133 1 96.94 181 ARG A C 1
ATOM 1423 O O . ARG A 1 181 ? 3.012 -22.438 -15.68 1 96.94 181 ARG A O 1
ATOM 1430 N N . ARG A 1 182 ? 4.031 -23.672 -14.078 1 97.56 182 ARG A N 1
ATOM 1431 C CA . ARG A 1 182 ? 4.711 -22.516 -13.5 1 97.56 182 ARG A CA 1
ATOM 1432 C C . ARG A 1 182 ? 5.695 -21.906 -14.492 1 97.56 182 ARG A C 1
ATOM 1434 O O . ARG A 1 182 ? 6.289 -22.609 -15.305 1 97.56 182 ARG A O 1
ATOM 1441 N N . GLY A 1 183 ? 5.816 -20.547 -14.477 1 93.69 183 GLY A N 1
ATOM 1442 C CA . GLY A 1 183 ? 6.793 -19.875 -15.32 1 93.69 183 GLY A CA 1
ATOM 1443 C C . GLY A 1 183 ? 8.219 -20.281 -15.016 1 93.69 183 GLY A C 1
ATOM 1444 O O . GLY A 1 183 ? 8.57 -20.531 -13.859 1 93.69 183 GLY A O 1
ATOM 1445 N N . LEU A 1 184 ? 9.047 -20.219 -15.984 1 93.5 184 LEU A N 1
ATOM 1446 C CA . LEU A 1 184 ? 10.414 -20.688 -15.891 1 93.5 184 LEU A CA 1
ATOM 1447 C C . LEU A 1 184 ? 11.25 -19.781 -15 1 93.5 184 LEU A C 1
ATOM 1449 O O . LEU A 1 184 ? 12.312 -20.188 -14.516 1 93.5 184 LEU A O 1
ATOM 1453 N N . GLU A 1 185 ? 10.758 -18.609 -14.805 1 90.75 185 GLU A N 1
ATOM 1454 C CA . GLU A 1 185 ? 11.523 -17.625 -14.039 1 90.75 185 GLU A CA 1
ATOM 1455 C C . GLU A 1 185 ? 11.438 -17.891 -12.539 1 90.75 185 GLU A C 1
ATOM 1457 O O . GLU A 1 185 ? 12.234 -17.375 -11.766 1 90.75 185 GLU A O 1
ATOM 1462 N N . PHE A 1 186 ? 10.531 -18.719 -12.141 1 94.75 186 PHE A N 1
ATOM 1463 C CA . PHE A 1 186 ? 10.352 -19 -10.727 1 94.75 186 PHE A CA 1
ATOM 1464 C C . PHE A 1 186 ? 11.25 -20.156 -10.289 1 94.75 186 PHE A C 1
ATOM 1466 O O . PHE A 1 186 ? 11.438 -21.125 -11.031 1 94.75 186 PHE A O 1
ATOM 1473 N N . VAL A 1 187 ? 11.727 -20.109 -9.125 1 96.38 187 VAL A N 1
ATOM 1474 C CA . VAL A 1 187 ? 12.836 -20.938 -8.664 1 96.38 187 VAL A CA 1
ATOM 1475 C C . VAL A 1 187 ? 12.453 -22.422 -8.797 1 96.38 187 VAL A C 1
ATOM 1477 O O . VAL A 1 187 ? 13.281 -23.234 -9.195 1 96.38 187 VAL A O 1
ATOM 1480 N N . THR A 1 188 ? 11.227 -22.797 -8.492 1 97.88 188 THR A N 1
ATOM 1481 C CA . THR A 1 188 ? 10.828 -24.203 -8.547 1 97.88 188 THR A CA 1
ATOM 1482 C C . THR A 1 188 ? 10.875 -24.719 -9.977 1 97.88 188 THR A C 1
ATOM 1484 O O . THR A 1 188 ? 11.445 -25.781 -10.242 1 97.88 188 THR A O 1
ATOM 1487 N N . ARG A 1 189 ? 10.297 -23.922 -10.852 1 97.69 189 ARG A N 1
ATOM 1488 C CA . ARG A 1 189 ? 10.297 -24.328 -12.25 1 97.69 189 ARG A CA 1
ATOM 1489 C C . ARG A 1 189 ? 11.695 -24.25 -12.852 1 97.69 189 ARG A C 1
ATOM 1491 O O . ARG A 1 189 ? 12.031 -25.016 -13.758 1 97.69 189 ARG A O 1
ATOM 1498 N N . LYS A 1 190 ? 12.422 -23.266 -12.453 1 97.06 190 LYS A N 1
ATOM 1499 C CA . LYS A 1 190 ? 13.82 -23.172 -12.883 1 97.06 190 LYS A CA 1
ATOM 1500 C C . LYS A 1 190 ? 14.586 -24.438 -12.516 1 97.06 190 LYS A C 1
ATOM 1502 O O . LYS A 1 190 ? 15.352 -24.969 -13.328 1 97.06 190 LYS A O 1
ATOM 1507 N N . VAL A 1 191 ? 14.375 -24.891 -11.359 1 98.5 191 VAL A N 1
ATOM 1508 C CA . VAL A 1 191 ? 15.07 -26.078 -10.875 1 98.5 191 VAL A CA 1
ATOM 1509 C C . VAL A 1 191 ? 14.602 -27.312 -11.648 1 98.5 191 VAL A C 1
ATOM 1511 O O . VAL A 1 191 ? 15.422 -28.047 -12.195 1 98.5 191 VAL A O 1
ATOM 1514 N N . THR A 1 192 ? 13.281 -27.562 -11.727 1 98.75 192 THR A N 1
ATOM 1515 C CA . THR A 1 192 ? 12.797 -28.781 -12.344 1 98.75 192 THR A CA 1
ATOM 1516 C C . THR A 1 192 ? 13.141 -28.812 -13.836 1 98.75 192 THR A C 1
ATOM 1518 O O . THR A 1 192 ? 13.492 -29.859 -14.375 1 98.75 192 THR A O 1
ATOM 1521 N N . PHE A 1 193 ? 13.047 -27.672 -14.477 1 98.31 193 PHE A N 1
ATOM 1522 C CA . PHE A 1 193 ? 13.422 -27.578 -15.883 1 98.31 193 PHE A CA 1
ATOM 1523 C C . PHE A 1 193 ? 14.93 -27.781 -16.047 1 98.31 193 PHE A C 1
ATOM 1525 O O . PHE A 1 193 ? 15.367 -28.422 -17 1 98.31 193 PHE A O 1
ATOM 1532 N N . GLY A 1 194 ? 15.734 -27.219 -15.133 1 98.12 194 GLY A N 1
ATOM 1533 C CA . GLY A 1 194 ? 17.172 -27.422 -15.133 1 98.12 194 GLY A CA 1
ATOM 1534 C C . GLY A 1 194 ? 17.562 -28.891 -14.992 1 98.12 194 GLY A C 1
ATOM 1535 O O . GLY A 1 194 ? 18.438 -29.375 -15.703 1 98.12 194 GLY A O 1
ATOM 1536 N N . VAL A 1 195 ? 16.922 -29.547 -14.117 1 98.62 195 VAL A N 1
ATOM 1537 C CA . VAL A 1 195 ? 17.141 -30.984 -13.93 1 98.62 195 VAL A CA 1
ATOM 1538 C C . VAL A 1 195 ? 16.891 -31.719 -15.242 1 98.62 195 VAL A C 1
ATOM 1540 O O . VAL A 1 195 ? 17.672 -32.594 -15.641 1 98.62 195 VAL A O 1
ATOM 1543 N N . ALA A 1 196 ? 15.758 -31.422 -15.859 1 98.56 196 ALA A N 1
ATOM 1544 C CA . ALA A 1 196 ? 15.391 -32.094 -17.109 1 98.56 196 ALA A CA 1
ATOM 1545 C C . ALA A 1 196 ? 16.453 -31.844 -18.188 1 98.56 196 ALA A C 1
ATOM 1547 O O . ALA A 1 196 ? 16.828 -32.781 -18.906 1 98.56 196 ALA A O 1
ATOM 1548 N N . ARG A 1 197 ? 16.922 -30.609 -18.281 1 98.19 197 ARG A N 1
ATOM 1549 C CA . ARG A 1 197 ? 17.938 -30.281 -19.281 1 98.19 197 ARG A CA 1
ATOM 1550 C C . ARG A 1 197 ? 19.234 -31.031 -19.016 1 98.19 197 ARG A C 1
ATOM 1552 O O . ARG A 1 197 ? 19.875 -31.531 -19.938 1 98.19 197 ARG A O 1
ATOM 1559 N N . ILE A 1 198 ? 19.625 -31.062 -17.766 1 98.25 198 ILE A N 1
ATOM 1560 C CA . ILE A 1 198 ? 20.844 -31.75 -17.375 1 98.25 198 ILE A CA 1
ATOM 1561 C C . ILE A 1 198 ? 20.703 -33.25 -17.625 1 98.25 198 ILE A C 1
ATOM 1563 O O . ILE A 1 198 ? 21.609 -33.875 -18.172 1 98.25 198 ILE A O 1
ATOM 1567 N N . ALA A 1 199 ? 19.594 -33.812 -17.25 1 98 199 ALA A N 1
ATOM 1568 C CA . ALA A 1 199 ? 19.328 -35.25 -17.422 1 98 199 ALA A CA 1
ATOM 1569 C C . ALA A 1 199 ? 19.406 -35.625 -18.891 1 98 199 ALA A C 1
ATOM 1571 O O . ALA A 1 199 ? 19.828 -36.75 -19.219 1 98 199 ALA A O 1
ATOM 1572 N N . HIS A 1 200 ? 19.016 -34.75 -19.766 1 97.69 200 HIS A N 1
ATOM 1573 C CA . HIS A 1 200 ? 19 -35.031 -21.188 1 97.69 200 HIS A CA 1
ATOM 1574 C C . HIS A 1 200 ? 20.297 -34.594 -21.844 1 97.69 200 HIS A C 1
ATOM 1576 O O . HIS A 1 200 ? 20.422 -34.625 -23.078 1 97.69 200 HIS A O 1
ATOM 1582 N N . GLY A 1 201 ? 21.25 -34.156 -21.062 1 96.56 201 GLY A N 1
ATOM 1583 C CA . GLY A 1 201 ? 22.562 -33.812 -21.578 1 96.56 201 GLY A CA 1
ATOM 1584 C C . GLY A 1 201 ? 22.609 -32.438 -22.25 1 96.56 201 GLY A C 1
ATOM 1585 O O . GLY A 1 201 ? 23.531 -32.156 -23.016 1 96.56 201 GLY A O 1
ATOM 1586 N N . LEU A 1 202 ? 21.625 -31.594 -22.016 1 97.12 202 LEU A N 1
ATOM 1587 C CA . LEU A 1 202 ? 21.516 -30.297 -22.688 1 97.12 202 LEU A CA 1
ATOM 1588 C C . LEU A 1 202 ? 22.141 -29.188 -21.844 1 97.12 202 LEU A C 1
ATOM 1590 O O . LEU A 1 202 ? 22.359 -28.078 -22.328 1 97.12 202 LEU A O 1
ATOM 1594 N N . ALA A 1 203 ? 22.438 -29.469 -20.578 1 96.94 203 ALA A N 1
ATOM 1595 C CA . ALA A 1 203 ? 23.078 -28.531 -19.656 1 96.94 203 ALA A CA 1
ATOM 1596 C C . ALA A 1 203 ? 23.984 -29.266 -18.672 1 96.94 203 ALA A C 1
ATOM 1598 O O . ALA A 1 203 ? 23.812 -30.453 -18.422 1 96.94 203 ALA A O 1
ATOM 1599 N N . HIS A 1 204 ? 24.953 -28.469 -18.094 1 96.94 204 HIS A N 1
ATOM 1600 C CA . HIS A 1 204 ? 25.891 -29.094 -17.172 1 96.94 204 HIS A CA 1
ATOM 1601 C C . HIS A 1 204 ? 25.938 -28.359 -15.844 1 96.94 204 HIS A C 1
ATOM 1603 O O . HIS A 1 204 ? 26.672 -28.734 -14.938 1 96.94 204 HIS A O 1
ATOM 1609 N N . GLU A 1 205 ? 25.141 -27.297 -15.758 1 97.44 205 GLU A N 1
ATOM 1610 C CA . GLU A 1 205 ? 25.109 -26.516 -14.523 1 97.44 205 GLU A CA 1
ATOM 1611 C C . GLU A 1 205 ? 23.75 -25.828 -14.352 1 97.44 205 GLU A C 1
ATOM 1613 O O . GLU A 1 205 ? 23.031 -25.594 -15.328 1 97.44 205 GLU A O 1
ATOM 1618 N N . LEU A 1 206 ? 23.375 -25.625 -13.172 1 97.75 206 LEU A N 1
ATOM 1619 C CA . LEU A 1 206 ? 22.203 -24.828 -12.781 1 97.75 206 LEU A CA 1
ATOM 1620 C C . LEU A 1 206 ? 22.594 -23.766 -11.766 1 97.75 206 LEU A C 1
ATOM 1622 O O . LEU A 1 206 ? 23.016 -24.094 -10.656 1 97.75 206 LEU A O 1
ATOM 1626 N N . ARG A 1 207 ? 22.484 -22.531 -12.141 1 96.81 207 ARG A N 1
ATOM 1627 C CA . ARG A 1 207 ? 22.859 -21.422 -11.266 1 96.81 207 ARG A CA 1
ATOM 1628 C C . ARG A 1 207 ? 21.641 -20.891 -10.508 1 96.81 207 ARG A C 1
ATOM 1630 O O . ARG A 1 207 ? 20.594 -20.625 -11.109 1 96.81 207 ARG A O 1
ATOM 1637 N N . LEU A 1 208 ? 21.719 -20.828 -9.242 1 96.94 208 LEU A N 1
ATOM 1638 C CA . LEU A 1 208 ? 20.625 -20.391 -8.367 1 96.94 208 LEU A CA 1
ATOM 1639 C C . LEU A 1 208 ? 21.109 -19.312 -7.402 1 96.94 208 LEU A C 1
ATOM 1641 O O . LEU A 1 208 ? 22.312 -19.047 -7.312 1 96.94 208 LEU A O 1
ATOM 1645 N N . GLY A 1 209 ? 20.172 -18.641 -6.77 1 94.31 209 GLY A N 1
ATOM 1646 C CA . GLY A 1 209 ? 20.484 -17.672 -5.738 1 94.31 209 GLY A CA 1
ATOM 1647 C C . GLY A 1 209 ? 20.625 -18.297 -4.359 1 94.31 209 GLY A C 1
ATOM 1648 O O . GLY A 1 209 ? 21.375 -19.25 -4.168 1 94.31 209 GLY A O 1
ATOM 1649 N N . ASN A 1 210 ? 19.797 -17.781 -3.404 1 94.56 210 ASN A N 1
ATOM 1650 C CA . ASN A 1 210 ? 19.844 -18.203 -2.008 1 94.56 210 ASN A CA 1
ATOM 1651 C C . ASN A 1 210 ? 19.297 -19.609 -1.822 1 94.56 210 ASN A C 1
ATOM 1653 O O . ASN A 1 210 ? 18.078 -19.812 -1.8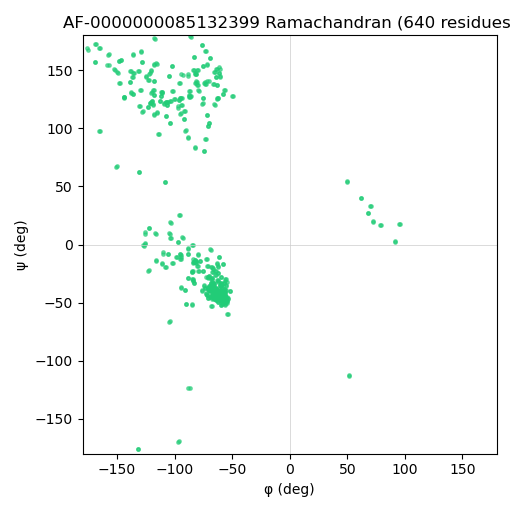33 1 94.56 210 ASN A O 1
ATOM 1657 N N . LEU A 1 211 ? 20.156 -20.531 -1.49 1 97.06 211 LEU A N 1
ATOM 1658 C CA . LEU A 1 211 ? 19.75 -21.922 -1.357 1 97.06 211 LEU A CA 1
ATOM 1659 C C . LEU A 1 211 ? 19.125 -22.172 0.01 1 97.06 211 LEU A C 1
ATOM 1661 O O . LEU A 1 211 ? 18.484 -23.219 0.223 1 97.06 211 LEU A O 1
ATOM 1665 N N . ASP A 1 212 ? 19.328 -21.203 0.851 1 96 212 ASP A N 1
ATOM 1666 C CA . ASP A 1 212 ? 18.859 -21.422 2.221 1 96 212 ASP A CA 1
ATOM 1667 C C . ASP A 1 212 ? 17.469 -20.844 2.424 1 96 212 ASP A C 1
ATOM 1669 O O . ASP A 1 212 ? 16.828 -21.078 3.457 1 96 212 ASP A O 1
ATOM 1673 N N . ALA A 1 213 ? 16.969 -20.078 1.44 1 95.56 213 ALA A N 1
ATOM 1674 C CA . ALA A 1 213 ? 15.617 -19.547 1.54 1 95.56 213 ALA A CA 1
ATOM 1675 C C . ALA A 1 213 ? 14.602 -20.672 1.721 1 95.56 213 ALA A C 1
ATOM 1677 O O . ALA A 1 213 ? 14.688 -21.703 1.063 1 95.56 213 ALA A O 1
ATOM 1678 N N . GLN A 1 214 ? 13.688 -20.516 2.678 1 97.31 214 GLN A N 1
ATOM 1679 C CA . GLN A 1 214 ? 12.672 -21.531 2.977 1 97.31 214 GLN A CA 1
ATOM 1680 C C . GLN A 1 214 ? 11.281 -21.047 2.572 1 97.31 214 GLN A C 1
ATOM 1682 O O . GLN A 1 214 ? 10.906 -19.906 2.863 1 97.31 214 GLN A O 1
ATOM 1687 N N . ARG A 1 215 ? 10.57 -21.844 1.873 1 98.06 215 ARG A N 1
ATOM 1688 C CA . ARG A 1 215 ? 9.227 -21.5 1.402 1 98.06 215 ARG A CA 1
ATOM 1689 C C . ARG A 1 215 ? 8.242 -22.625 1.702 1 98.06 215 ARG A C 1
ATOM 1691 O O . ARG A 1 215 ? 8.641 -23.797 1.824 1 98.06 215 ARG A O 1
ATOM 1698 N N . ASP A 1 216 ? 7.035 -22.297 1.915 1 98.56 216 ASP A N 1
ATOM 1699 C CA . ASP A 1 216 ? 5.879 -23.188 2.004 1 98.56 216 ASP A CA 1
ATOM 1700 C C . ASP A 1 216 ? 5.258 -23.422 0.628 1 98.56 216 ASP A C 1
ATOM 1702 O O . ASP A 1 216 ? 4.402 -22.656 0.188 1 98.56 216 ASP A O 1
ATOM 1706 N N . TRP A 1 217 ? 5.723 -24.516 -0.072 1 98.69 217 TRP A N 1
ATOM 1707 C CA . TRP A 1 217 ? 5.316 -24.781 -1.445 1 98.69 217 TRP A CA 1
ATOM 1708 C C . TRP A 1 217 ? 4.125 -25.734 -1.479 1 98.69 217 TRP A C 1
ATOM 1710 O O . TRP A 1 217 ? 4.199 -26.844 -0.954 1 98.69 217 TRP A O 1
ATOM 1720 N N . GLY A 1 218 ? 3.051 -25.297 -2.041 1 98.69 218 GLY A N 1
ATOM 1721 C CA . GLY A 1 218 ? 1.898 -26.141 -2.285 1 98.69 218 GLY A CA 1
ATOM 1722 C C . GLY A 1 218 ? 1.569 -26.297 -3.758 1 98.69 218 GLY A C 1
ATOM 1723 O O . GLY A 1 218 ? 2.295 -25.781 -4.617 1 98.69 218 GLY A O 1
ATOM 1724 N N . PHE A 1 219 ? 0.551 -27.125 -4.082 1 98.88 219 PHE A N 1
ATOM 1725 C CA . PHE A 1 219 ? 0.123 -27.391 -5.449 1 98.88 219 PHE A CA 1
ATOM 1726 C C . PHE A 1 219 ? -0.892 -26.359 -5.914 1 98.88 219 PHE A C 1
ATOM 1728 O O . PHE A 1 219 ? -1.916 -26.141 -5.262 1 98.88 219 PHE A O 1
ATOM 1735 N N . ALA A 1 220 ? -0.643 -25.719 -7.105 1 98.75 220 ALA A N 1
ATOM 1736 C CA . ALA A 1 220 ? -1.487 -24.672 -7.656 1 98.75 220 ALA A CA 1
ATOM 1737 C C . ALA A 1 220 ? -2.934 -25.141 -7.793 1 98.75 220 ALA A C 1
ATOM 1739 O O . ALA A 1 220 ? -3.867 -24.359 -7.566 1 98.75 220 ALA A O 1
ATOM 1740 N N . GLY A 1 221 ? -3.129 -26.406 -8.203 1 98.31 221 GLY A N 1
ATOM 1741 C CA . GLY A 1 221 ? -4.469 -26.938 -8.336 1 98.31 221 GLY A CA 1
ATOM 1742 C C . GLY A 1 221 ? -5.27 -26.891 -7.051 1 98.31 221 GLY A C 1
ATOM 1743 O O . GLY A 1 221 ? -6.473 -26.609 -7.07 1 98.31 221 GLY A O 1
ATOM 1744 N N . ASP A 1 222 ? -4.625 -27.188 -5.934 1 98.75 222 ASP A N 1
ATOM 1745 C CA . ASP A 1 222 ? -5.27 -27.062 -4.629 1 98.75 222 ASP A CA 1
ATOM 1746 C C . ASP A 1 222 ? -5.621 -25.609 -4.316 1 98.75 222 ASP A C 1
ATOM 1748 O O . ASP A 1 222 ? -6.688 -25.328 -3.768 1 98.75 222 ASP A O 1
ATOM 1752 N N . TYR A 1 223 ? -4.742 -24.75 -4.652 1 98.88 223 TYR A N 1
ATOM 1753 C CA . TYR A 1 223 ? -4.867 -23.359 -4.246 1 98.88 223 TYR A CA 1
ATOM 1754 C C . TYR A 1 223 ? -6.004 -22.672 -4.992 1 98.88 223 TYR A C 1
ATOM 1756 O O . TYR A 1 223 ? -6.711 -21.828 -4.422 1 98.88 223 TYR A O 1
ATOM 1764 N N . VAL A 1 224 ? -6.211 -23 -6.305 1 98.88 224 VAL A N 1
ATOM 1765 C CA . VAL A 1 224 ? -7.293 -22.359 -7.051 1 98.88 224 VAL A CA 1
ATOM 1766 C C . VAL A 1 224 ? -8.641 -22.828 -6.512 1 98.88 224 VAL A C 1
ATOM 1768 O O . VAL A 1 224 ? -9.625 -22.094 -6.562 1 98.88 224 VAL A O 1
ATOM 1771 N N . ARG A 1 225 ? -8.703 -24.062 -5.977 1 98.88 225 ARG A N 1
ATOM 1772 C CA . ARG A 1 225 ? -9.938 -24.5 -5.324 1 98.88 225 ARG A CA 1
ATOM 1773 C C . ARG A 1 225 ? -10.289 -23.594 -4.152 1 98.88 225 ARG A C 1
ATOM 1775 O O . ARG A 1 225 ? -11.461 -23.297 -3.918 1 98.88 225 ARG A O 1
ATOM 1782 N N . ALA A 1 226 ? -9.281 -23.172 -3.381 1 98.94 226 ALA A N 1
ATOM 1783 C CA . ALA A 1 226 ? -9.508 -22.25 -2.275 1 98.94 226 ALA A CA 1
ATOM 1784 C C . ALA A 1 226 ? -10.07 -20.922 -2.781 1 98.94 226 ALA A C 1
ATOM 1786 O O . ALA A 1 226 ? -10.977 -20.344 -2.164 1 98.94 226 ALA A O 1
ATOM 1787 N N . MET A 1 227 ? -9.523 -20.422 -3.908 1 98.88 227 MET A N 1
ATOM 1788 C CA . MET A 1 227 ? -10.031 -19.188 -4.492 1 98.88 227 MET A CA 1
ATOM 1789 C C . MET A 1 227 ? -11.531 -19.281 -4.738 1 98.88 227 MET A C 1
ATOM 1791 O O . MET A 1 227 ? -12.281 -18.359 -4.371 1 98.88 227 MET A O 1
ATOM 1795 N N . TRP A 1 228 ? -11.938 -20.359 -5.359 1 98.94 228 TRP A N 1
ATOM 1796 C CA . TRP A 1 228 ? -13.336 -20.562 -5.703 1 98.94 228 TRP A CA 1
ATOM 1797 C C . TRP A 1 228 ? -14.195 -20.688 -4.445 1 98.94 228 TRP A C 1
ATOM 1799 O O . TRP A 1 228 ? -15.25 -20.062 -4.344 1 98.94 228 TRP A O 1
ATOM 1809 N N . LEU A 1 229 ? -13.727 -21.469 -3.461 1 98.94 229 LEU A N 1
ATOM 1810 C CA . LEU A 1 229 ? -14.477 -21.688 -2.229 1 98.94 229 LEU A CA 1
ATOM 1811 C C . LEU A 1 229 ? -14.727 -20.375 -1.502 1 98.94 229 LEU A C 1
ATOM 1813 O O . LEU A 1 229 ? -15.781 -20.188 -0.889 1 98.94 229 LEU A O 1
ATOM 1817 N N . MET A 1 230 ? -13.797 -19.469 -1.55 1 98.88 230 MET A N 1
ATOM 1818 C CA . MET A 1 230 ? -13.93 -18.188 -0.869 1 98.88 230 MET A CA 1
ATOM 1819 C C . MET A 1 230 ? -15.156 -17.422 -1.369 1 98.88 230 MET A C 1
ATOM 1821 O O . MET A 1 230 ? -15.898 -16.859 -0.574 1 98.88 230 MET A O 1
ATOM 1825 N N . LEU A 1 231 ? -15.352 -17.438 -2.686 1 98.81 231 LEU A N 1
ATOM 1826 C CA . LEU A 1 231 ? -16.438 -16.656 -3.258 1 98.81 231 LEU A CA 1
ATOM 1827 C C . LEU A 1 231 ? -17.766 -17.375 -3.098 1 98.81 231 LEU A C 1
ATOM 1829 O O . LEU A 1 231 ? -18.828 -16.797 -3.352 1 98.81 231 LEU A O 1
ATOM 1833 N N . GLN A 1 232 ? -17.734 -18.703 -2.623 1 98.69 232 GLN A N 1
ATOM 1834 C CA . GLN A 1 232 ? -18.953 -19.453 -2.41 1 98.69 232 GLN A CA 1
ATOM 1835 C C . GLN A 1 232 ? -19.5 -19.234 -1.004 1 98.69 232 GLN A C 1
ATOM 1837 O O . GLN A 1 232 ? -20.625 -19.656 -0.689 1 98.69 232 GLN A O 1
ATOM 1842 N N . GLN A 1 233 ? -18.766 -18.578 -0.132 1 98.75 233 GLN A N 1
ATOM 1843 C CA . GLN A 1 233 ? -19.203 -18.328 1.238 1 98.75 233 GLN A CA 1
ATOM 1844 C C . GLN A 1 233 ? -20.25 -17.234 1.292 1 98.75 233 GLN A C 1
ATOM 1846 O O . GLN A 1 233 ? -20.25 -16.328 0.46 1 98.75 233 GLN A O 1
ATOM 1851 N N . PRO A 1 234 ? -21.125 -17.219 2.305 1 98.38 234 PRO A N 1
ATOM 1852 C CA . PRO A 1 234 ? -22.109 -16.141 2.424 1 98.38 234 PRO A CA 1
ATOM 1853 C C . PRO A 1 234 ? -21.469 -14.789 2.703 1 98.38 234 PRO A C 1
ATOM 1855 O O . PRO A 1 234 ? -21.953 -13.766 2.215 1 98.38 234 PRO A O 1
ATOM 1858 N N . GLU A 1 235 ? -20.406 -14.773 3.496 1 98.44 235 GLU A N 1
ATOM 1859 C CA . GLU A 1 235 ? -19.688 -13.539 3.836 1 98.44 235 GLU A CA 1
ATOM 1860 C C . GLU A 1 235 ? -18.25 -13.586 3.334 1 98.44 235 GLU A C 1
ATOM 1862 O O . GLU A 1 235 ? -17.609 -14.641 3.352 1 98.44 235 GLU A O 1
ATOM 1867 N N . PRO A 1 236 ? -17.828 -12.422 2.855 1 98.75 236 PRO A N 1
ATOM 1868 C CA . PRO A 1 236 ? -16.422 -12.367 2.418 1 98.75 236 PRO A CA 1
ATOM 1869 C C . PRO A 1 236 ? -15.438 -12.398 3.586 1 98.75 236 PRO A C 1
ATOM 1871 O O . PRO A 1 236 ? -15.797 -12.047 4.711 1 98.75 236 PRO A O 1
ATOM 1874 N N . ASP A 1 237 ? -14.242 -12.844 3.338 1 98.56 237 ASP A N 1
ATOM 1875 C CA . ASP A 1 237 ? -13.148 -12.867 4.309 1 98.56 237 ASP A CA 1
ATOM 1876 C C . ASP A 1 237 ? -11.805 -13.109 3.619 1 98.56 237 ASP A C 1
ATOM 1878 O O . ASP A 1 237 ? -11.758 -13.352 2.412 1 98.56 237 ASP A O 1
ATOM 1882 N N . ASP A 1 238 ? -10.781 -12.93 4.352 1 98.81 238 ASP A N 1
ATOM 1883 C CA . ASP A 1 238 ? -9.438 -13.203 3.854 1 98.81 238 ASP A CA 1
ATOM 1884 C C . ASP A 1 238 ? -8.891 -14.5 4.449 1 98.81 238 ASP A C 1
ATOM 1886 O O . ASP A 1 238 ? -9.172 -14.828 5.602 1 98.81 238 ASP A O 1
ATOM 1890 N N . TYR A 1 239 ? -8.109 -15.234 3.645 1 98.94 239 TYR A N 1
ATOM 1891 C CA . TYR A 1 239 ? -7.648 -16.547 4.074 1 98.94 239 TYR A CA 1
ATOM 1892 C C . TYR A 1 239 ? -6.188 -16.766 3.709 1 98.94 239 TYR A C 1
ATOM 1894 O O . TYR A 1 239 ? -5.777 -16.5 2.574 1 98.94 239 TYR A O 1
ATOM 1902 N N . VAL A 1 240 ? -5.457 -17.203 4.672 1 98.88 240 VAL A N 1
ATOM 1903 C CA . VAL A 1 240 ? -4.145 -17.781 4.379 1 98.88 240 VAL A CA 1
ATOM 1904 C C . VAL A 1 240 ? -4.309 -19.172 3.787 1 98.88 240 VAL A C 1
ATOM 1906 O O . VAL A 1 240 ? -5.023 -20.016 4.348 1 98.88 240 VAL A O 1
ATOM 1909 N N . ILE A 1 241 ? -3.734 -19.391 2.662 1 98.94 241 ILE A N 1
ATOM 1910 C CA . ILE A 1 241 ? -3.719 -20.688 2.016 1 98.94 241 ILE A CA 1
ATOM 1911 C C . ILE A 1 241 ? -2.287 -21.219 1.935 1 98.94 241 ILE A C 1
ATOM 1913 O O . ILE A 1 241 ? -1.446 -20.625 1.243 1 98.94 241 ILE A O 1
ATOM 1917 N N . ALA A 1 242 ? -2.014 -22.25 2.623 1 98.88 242 ALA A N 1
ATOM 1918 C CA . ALA A 1 242 ? -0.667 -22.797 2.787 1 98.88 242 ALA A CA 1
ATOM 1919 C C . ALA A 1 242 ? -0.712 -24.281 3.154 1 98.88 242 ALA A C 1
ATOM 1921 O O . ALA A 1 242 ? -1.765 -24.797 3.533 1 98.88 242 ALA A O 1
ATOM 1922 N N . THR A 1 243 ? 0.398 -24.953 3.002 1 98.62 243 THR A N 1
ATOM 1923 C CA . THR A 1 243 ? 0.483 -26.359 3.396 1 98.62 243 THR A CA 1
ATOM 1924 C C . THR A 1 243 ? 0.804 -26.484 4.883 1 98.62 243 THR A C 1
ATOM 1926 O O . THR A 1 243 ? 0.478 -27.5 5.512 1 98.62 243 THR A O 1
ATOM 1929 N N . GLY A 1 244 ? 1.544 -25.469 5.43 1 98.19 244 GLY A N 1
ATOM 1930 C CA . GLY A 1 244 ? 1.977 -25.516 6.816 1 98.19 244 GLY A CA 1
ATOM 1931 C C . GLY A 1 244 ? 3.346 -26.156 6.992 1 98.19 244 GLY A C 1
ATOM 1932 O O . GLY A 1 244 ? 3.822 -26.312 8.117 1 98.19 244 GLY A O 1
ATOM 1933 N N . SER A 1 245 ? 3.916 -26.516 5.895 1 97.38 245 SER A N 1
ATOM 1934 C CA . SER A 1 245 ? 5.27 -27.062 5.891 1 97.38 245 SER A CA 1
ATOM 1935 C C . SER A 1 245 ? 6.199 -26.234 5.008 1 97.38 245 SER A C 1
ATOM 1937 O O . SER A 1 245 ? 5.785 -25.75 3.957 1 97.38 245 SER A O 1
ATOM 1939 N N . THR A 1 246 ? 7.422 -26.078 5.477 1 97.12 246 THR A N 1
ATOM 1940 C CA . THR A 1 246 ? 8.375 -25.281 4.707 1 97.12 246 THR A CA 1
ATOM 1941 C C . THR A 1 246 ? 9.594 -26.125 4.32 1 97.12 246 THR A C 1
ATOM 1943 O O . THR A 1 246 ? 9.891 -27.125 4.977 1 97.12 246 THR A O 1
ATOM 1946 N N . HIS A 1 247 ? 10.188 -25.812 3.213 1 98.25 247 HIS A N 1
ATOM 1947 C CA . HIS A 1 247 ? 11.375 -26.453 2.674 1 98.25 247 HIS A CA 1
ATOM 1948 C C . HIS A 1 247 ? 12.344 -25.438 2.094 1 98.25 247 HIS A C 1
ATOM 1950 O O . HIS A 1 247 ? 11.922 -24.375 1.616 1 98.25 247 HIS A O 1
ATOM 1956 N N . SER A 1 248 ? 13.609 -25.734 2.156 1 98.25 248 SER A N 1
ATOM 1957 C CA . SER A 1 248 ? 14.609 -24.844 1.585 1 98.25 248 SER A CA 1
ATOM 1958 C C . SER A 1 248 ? 14.773 -25.078 0.087 1 98.25 248 SER A C 1
ATOM 1960 O O . SER A 1 248 ? 14.359 -26.125 -0.431 1 98.25 248 SER A O 1
ATOM 1962 N N . VAL A 1 249 ? 15.352 -24.078 -0.563 1 98.12 249 VAL A N 1
ATOM 1963 C CA . VAL A 1 249 ? 15.695 -24.234 -1.972 1 98.12 249 VAL A CA 1
ATOM 1964 C C . VAL A 1 249 ? 16.688 -25.391 -2.131 1 98.12 249 VAL A C 1
ATOM 1966 O O . VAL A 1 249 ? 16.641 -26.125 -3.121 1 98.12 249 VAL A O 1
ATOM 1969 N N . ARG A 1 250 ? 17.547 -25.547 -1.157 1 98.19 250 ARG A N 1
ATOM 1970 C CA . ARG A 1 250 ? 18.484 -26.672 -1.139 1 98.19 250 ARG A CA 1
ATOM 1971 C C . ARG A 1 250 ? 17.734 -28 -1.151 1 98.19 250 ARG A C 1
ATOM 1973 O O . ARG A 1 250 ? 18.062 -28.906 -1.936 1 98.19 250 ARG A O 1
ATOM 1980 N N . GLU A 1 251 ? 16.766 -28.125 -0.314 1 98.31 251 GLU A N 1
ATOM 1981 C CA . GLU A 1 251 ? 15.953 -29.344 -0.274 1 98.31 251 GLU A CA 1
ATOM 1982 C C . GLU A 1 251 ? 15.219 -29.562 -1.596 1 98.31 251 GLU A C 1
ATOM 1984 O O . GLU A 1 251 ? 15.07 -30.688 -2.047 1 98.31 251 GLU A O 1
ATOM 1989 N N . LEU A 1 252 ? 14.711 -28.453 -2.148 1 98.75 252 LEU A N 1
ATOM 1990 C CA . LEU A 1 252 ? 14.086 -28.516 -3.467 1 98.75 252 LEU A CA 1
ATOM 1991 C C . LEU A 1 252 ? 15.039 -29.141 -4.488 1 98.75 252 LEU A C 1
ATOM 1993 O O . LEU A 1 252 ? 14.648 -30.031 -5.238 1 98.75 252 LEU A O 1
ATOM 1997 N N . CYS A 1 253 ? 16.281 -28.688 -4.473 1 98.62 253 CYS A N 1
ATOM 1998 C CA . CYS A 1 253 ? 17.281 -29.203 -5.402 1 98.62 253 CYS A CA 1
ATOM 1999 C C . CYS A 1 253 ? 17.547 -30.688 -5.145 1 98.62 253 CYS A C 1
ATOM 2001 O O . CYS A 1 253 ? 17.547 -31.484 -6.078 1 98.62 253 CYS A O 1
ATOM 2003 N N . GLU A 1 254 ? 17.734 -30.969 -3.918 1 98.56 254 GLU A N 1
ATOM 2004 C CA . GLU A 1 254 ? 18.016 -32.344 -3.539 1 98.56 254 GLU A CA 1
ATOM 2005 C C . GLU A 1 254 ? 16.922 -33.281 -4.039 1 98.56 254 GLU A C 1
ATOM 2007 O O . GLU A 1 254 ? 17.203 -34.312 -4.66 1 98.56 254 GLU A O 1
ATOM 2012 N N . ARG A 1 255 ? 15.672 -32.938 -3.777 1 98.56 255 ARG A N 1
ATOM 2013 C CA . ARG A 1 255 ? 14.547 -33.781 -4.152 1 98.56 255 ARG A CA 1
ATOM 2014 C C . ARG A 1 255 ? 14.383 -33.844 -5.664 1 98.56 255 ARG A C 1
ATOM 2016 O O . ARG A 1 255 ? 14.109 -34.906 -6.227 1 98.56 255 ARG A O 1
ATOM 2023 N N . ALA A 1 256 ? 14.508 -32.688 -6.328 1 98.88 256 ALA A N 1
ATOM 2024 C CA . ALA A 1 256 ? 14.281 -32.625 -7.77 1 98.88 256 ALA A CA 1
ATOM 2025 C C . ALA A 1 256 ? 15.32 -33.438 -8.531 1 98.88 256 ALA A C 1
ATOM 2027 O O . ALA A 1 256 ? 14.984 -34.188 -9.445 1 98.88 256 ALA A O 1
ATOM 2028 N N . PHE A 1 257 ? 16.594 -33.312 -8.148 1 98.81 257 PHE A N 1
ATOM 2029 C CA . PHE A 1 257 ? 17.656 -34.031 -8.828 1 98.81 257 PHE A CA 1
ATOM 2030 C C . PHE A 1 257 ? 17.562 -35.5 -8.57 1 98.81 257 PHE A C 1
ATOM 2032 O O . PHE A 1 257 ? 17.859 -36.312 -9.445 1 98.81 257 PHE A O 1
ATOM 2039 N N . ALA A 1 258 ? 17.109 -35.844 -7.402 1 98.56 258 ALA A N 1
ATOM 2040 C CA . ALA A 1 258 ? 16.969 -37.25 -7.047 1 98.56 258 ALA A CA 1
ATOM 2041 C C . ALA A 1 258 ? 15.938 -37.938 -7.945 1 98.56 258 ALA A C 1
ATOM 2043 O O . ALA A 1 258 ? 16.094 -39.125 -8.273 1 98.56 258 ALA A O 1
ATOM 2044 N N . VAL A 1 259 ? 14.875 -37.281 -8.305 1 98.38 259 VAL A N 1
ATOM 2045 C CA . VAL A 1 259 ? 13.844 -37.844 -9.18 1 98.38 259 VAL A CA 1
ATOM 2046 C C . VAL A 1 259 ? 14.469 -38.312 -10.484 1 98.38 259 VAL A C 1
ATOM 2048 O O . VAL A 1 259 ? 14.023 -39.281 -11.078 1 98.38 259 VAL A O 1
ATOM 2051 N N . ALA A 1 260 ? 15.547 -37.688 -10.938 1 98.06 260 ALA A N 1
ATOM 2052 C CA . ALA A 1 260 ? 16.203 -38 -12.195 1 98.06 260 ALA A CA 1
ATOM 2053 C C . ALA A 1 260 ? 17.484 -38.781 -11.961 1 98.06 260 ALA A C 1
ATOM 2055 O O . ALA A 1 260 ? 18.312 -38.938 -12.867 1 98.06 260 ALA A O 1
ATOM 2056 N N . ASP A 1 261 ? 17.703 -39.219 -10.703 1 97.88 261 ASP A N 1
ATOM 2057 C CA . ASP A 1 261 ? 18.875 -40 -10.32 1 97.88 261 ASP A CA 1
ATOM 2058 C C . ASP A 1 261 ? 20.156 -39.219 -10.539 1 97.88 261 ASP A C 1
ATOM 2060 O O . ASP A 1 261 ? 21.125 -39.719 -11.086 1 97.88 261 ASP A O 1
ATOM 2064 N N . LEU A 1 262 ? 20.094 -37.969 -10.227 1 98.12 262 LEU A N 1
ATOM 2065 C CA . LEU A 1 262 ? 21.25 -37.094 -10.336 1 98.12 262 LEU A CA 1
ATOM 2066 C C . LEU A 1 262 ? 21.625 -36.531 -8.969 1 98.12 262 LEU A C 1
ATOM 2068 O O . LEU A 1 262 ? 20.781 -36.438 -8.078 1 98.12 262 LEU A O 1
ATOM 2072 N N . ASP A 1 263 ? 22.906 -36.156 -8.805 1 97.62 263 ASP A N 1
ATOM 2073 C CA . ASP A 1 263 ? 23.422 -35.5 -7.613 1 97.62 263 ASP A CA 1
ATOM 2074 C C . ASP A 1 263 ? 23.438 -33.969 -7.789 1 97.62 263 ASP A C 1
ATOM 2076 O O . ASP A 1 263 ? 24.25 -33.438 -8.539 1 97.62 263 ASP A O 1
ATOM 2080 N N . TRP A 1 264 ? 22.609 -33.312 -7.039 1 97.62 264 TRP A N 1
ATOM 2081 C CA . TRP A 1 264 ? 22.422 -31.891 -7.242 1 97.62 264 TRP A CA 1
ATOM 2082 C C . TRP A 1 264 ? 23.734 -31.141 -7 1 97.62 264 TRP A C 1
ATOM 2084 O O . TRP A 1 264 ? 23.984 -30.109 -7.641 1 97.62 264 TRP A O 1
ATOM 2094 N N . GLU A 1 265 ? 24.594 -31.609 -6.094 1 97.38 265 GLU A N 1
ATOM 2095 C CA . GLU A 1 265 ? 25.828 -30.922 -5.707 1 97.38 265 GLU A CA 1
ATOM 2096 C C . GLU A 1 265 ? 26.797 -30.828 -6.883 1 97.38 265 GLU A C 1
ATOM 2098 O O . GLU A 1 265 ? 27.656 -29.938 -6.902 1 97.38 265 GLU A O 1
ATOM 2103 N N . ARG A 1 266 ? 26.625 -31.672 -7.785 1 97.5 266 ARG A N 1
ATOM 2104 C CA . ARG A 1 266 ? 27.5 -31.688 -8.945 1 97.5 266 ARG A CA 1
ATOM 2105 C C . ARG A 1 266 ? 27.109 -30.625 -9.961 1 97.5 266 ARG A C 1
ATOM 2107 O O . ARG A 1 266 ? 27.891 -30.266 -10.836 1 97.5 266 ARG A O 1
ATOM 2114 N N . TYR A 1 267 ? 25.891 -30.156 -9.844 1 98.12 267 TYR A N 1
ATOM 2115 C CA . TYR A 1 267 ? 25.375 -29.375 -10.961 1 98.12 267 TYR A CA 1
ATOM 2116 C C . TYR A 1 267 ? 24.953 -27.984 -10.5 1 98.12 267 TYR A C 1
ATOM 2118 O O . TYR A 1 267 ? 24.844 -27.062 -11.312 1 98.12 267 TYR A O 1
ATOM 2126 N N . VAL A 1 268 ? 24.656 -27.766 -9.219 1 98.12 268 VAL A N 1
ATOM 2127 C CA . VAL A 1 268 ? 24.047 -26.531 -8.734 1 98.12 268 VAL A CA 1
ATOM 2128 C C . VAL A 1 268 ? 25.141 -25.594 -8.227 1 98.12 268 VAL A C 1
ATOM 2130 O O . VAL A 1 268 ? 26 -26 -7.441 1 98.12 268 VAL A O 1
ATOM 2133 N N . THR A 1 269 ? 25.172 -24.422 -8.703 1 96.62 269 THR A N 1
ATOM 2134 C CA . THR A 1 269 ? 26.094 -23.391 -8.242 1 96.62 269 THR A CA 1
ATOM 2135 C C . THR A 1 269 ? 25.328 -22.141 -7.816 1 96.62 269 THR A C 1
ATOM 2137 O O . THR A 1 269 ? 24.312 -21.797 -8.414 1 96.62 269 THR A O 1
ATOM 2140 N N . VAL A 1 270 ? 25.844 -21.516 -6.789 1 95.38 270 VAL A N 1
ATOM 2141 C CA . VAL A 1 270 ? 25.234 -20.266 -6.32 1 95.38 270 VAL A CA 1
ATOM 2142 C C . VAL A 1 270 ? 25.797 -19.094 -7.121 1 95.38 270 VAL A C 1
ATOM 2144 O O . VAL A 1 270 ? 27.016 -18.984 -7.316 1 95.38 270 VAL A O 1
ATOM 2147 N N . ASP A 1 271 ? 24.969 -18.328 -7.645 1 94.38 271 ASP A N 1
ATOM 2148 C CA . ASP A 1 271 ? 25.297 -17.141 -8.445 1 94.38 271 ASP A CA 1
ATOM 2149 C C . ASP A 1 271 ? 24.703 -15.875 -7.824 1 94.38 271 ASP A C 1
ATOM 2151 O O . ASP A 1 271 ? 23.484 -15.766 -7.664 1 94.38 271 ASP A O 1
ATOM 2155 N N . GLU A 1 272 ? 25.516 -14.891 -7.496 1 89.81 272 GLU A N 1
ATOM 2156 C CA . GLU A 1 272 ? 25.156 -13.648 -6.809 1 89.81 272 GLU A CA 1
ATOM 2157 C C . GLU A 1 272 ? 24.125 -12.859 -7.605 1 89.81 272 GLU A C 1
ATOM 2159 O O . GLU A 1 272 ? 23.312 -12.133 -7.027 1 89.81 272 GLU A O 1
ATOM 2164 N N . ARG A 1 273 ? 24.172 -13.047 -8.867 1 88.94 273 ARG A N 1
ATOM 2165 C CA . ARG A 1 273 ? 23.281 -12.312 -9.75 1 88.94 273 ARG A CA 1
ATOM 2166 C C . ARG A 1 273 ? 21.828 -12.672 -9.469 1 88.94 273 ARG A C 1
ATOM 2168 O O . ARG A 1 273 ? 20.906 -11.938 -9.859 1 88.94 273 ARG A O 1
ATOM 2175 N N . PHE A 1 274 ? 21.484 -13.758 -8.766 1 89.06 274 PHE A N 1
ATOM 2176 C CA . PHE A 1 274 ? 20.125 -14.227 -8.492 1 89.06 274 PHE A CA 1
ATOM 2177 C C . PHE A 1 274 ? 19.719 -13.906 -7.062 1 89.06 274 PHE A C 1
ATOM 2179 O O . PHE A 1 274 ? 18.625 -14.281 -6.625 1 89.06 274 PHE A O 1
ATOM 2186 N N . MET A 1 275 ? 20.578 -13.211 -6.426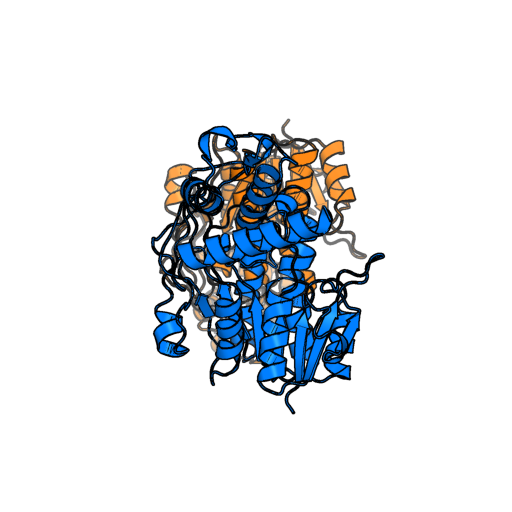 1 91.38 275 MET A N 1
ATOM 2187 C CA . MET A 1 275 ? 20.234 -12.773 -5.074 1 91.38 275 MET A CA 1
ATOM 2188 C C . MET A 1 275 ? 19.344 -11.539 -5.105 1 91.38 275 MET A C 1
ATOM 2190 O O . MET A 1 275 ? 19.531 -10.656 -5.945 1 91.38 275 MET A O 1
ATOM 2194 N N . ARG A 1 276 ? 18.359 -11.469 -4.238 1 90.38 276 ARG A N 1
ATOM 2195 C CA . ARG A 1 276 ? 17.5 -10.297 -4.098 1 90.38 276 ARG A CA 1
ATOM 2196 C C . ARG A 1 276 ? 18.141 -9.242 -3.205 1 90.38 276 ARG A C 1
ATOM 2198 O O . ARG A 1 276 ? 18.859 -9.578 -2.262 1 90.38 276 ARG A O 1
ATOM 2205 N N . PRO A 1 277 ? 17.766 -7.926 -3.518 1 90.56 277 PRO A N 1
ATOM 2206 C CA . PRO A 1 277 ? 18.297 -6.875 -2.648 1 90.56 277 PRO A CA 1
ATOM 2207 C C . PRO A 1 277 ? 17.844 -7.031 -1.194 1 90.56 277 PRO A C 1
ATOM 2209 O O . PRO A 1 277 ? 18.641 -6.816 -0.278 1 90.56 277 PRO A O 1
ATOM 2212 N N . ALA A 1 278 ? 16.641 -7.316 -1.038 1 91.75 278 ALA A N 1
ATOM 2213 C CA . ALA A 1 278 ? 16.078 -7.672 0.265 1 91.75 278 ALA A CA 1
ATOM 2214 C C . ALA A 1 278 ? 15.414 -9.039 0.222 1 91.75 278 ALA A C 1
ATOM 2216 O O . ALA A 1 278 ? 14.375 -9.219 -0.425 1 91.75 278 ALA A O 1
ATOM 2217 N N . GLU A 1 279 ? 15.969 -9.938 1.046 1 89.62 279 GLU A N 1
ATOM 2218 C CA . GLU A 1 279 ? 15.555 -11.328 0.937 1 89.62 279 GLU A CA 1
ATOM 2219 C C . GLU A 1 279 ? 14.438 -11.648 1.926 1 89.62 279 GLU A C 1
ATOM 2221 O O . GLU A 1 279 ? 14.336 -11.023 2.982 1 89.62 279 GLU A O 1
ATOM 2226 N N . VAL A 1 280 ? 13.578 -12.516 1.511 1 90.56 280 VAL A N 1
ATOM 2227 C CA . VAL A 1 280 ? 12.633 -13.18 2.4 1 90.56 280 VAL A CA 1
ATOM 2228 C C . VAL A 1 280 ? 13.18 -14.547 2.801 1 90.56 280 VAL A C 1
ATOM 2230 O O . VAL A 1 280 ? 13.289 -15.453 1.966 1 90.56 280 VAL A O 1
ATOM 2233 N N . ASP A 1 281 ? 13.398 -14.75 4.074 1 91.69 281 ASP A N 1
ATOM 2234 C CA . ASP A 1 281 ? 14.172 -15.914 4.492 1 91.69 281 ASP A CA 1
ATOM 2235 C C . ASP A 1 281 ? 13.266 -17.109 4.766 1 91.69 281 ASP A C 1
ATOM 2237 O O . ASP A 1 281 ? 13.602 -18.234 4.426 1 91.69 281 ASP A O 1
ATOM 2241 N N . LEU A 1 282 ? 12.164 -16.812 5.348 1 94.88 282 LEU A N 1
ATOM 2242 C CA . LEU A 1 282 ? 11.297 -17.906 5.766 1 94.88 282 LEU A CA 1
ATOM 2243 C C . LEU A 1 282 ? 9.828 -17.531 5.594 1 94.88 282 LEU A C 1
ATOM 2245 O O . LEU A 1 282 ? 9.383 -16.5 6.102 1 94.88 282 LEU A O 1
ATOM 2249 N N . LEU A 1 283 ? 9.117 -18.312 4.945 1 96.31 283 LEU A N 1
ATOM 2250 C CA . LEU A 1 283 ? 7.668 -18.219 4.84 1 96.31 283 LEU A CA 1
ATOM 2251 C C . LEU A 1 283 ? 7.016 -19.562 5.109 1 96.31 283 LEU A C 1
ATOM 2253 O O . LEU A 1 283 ? 7.328 -20.547 4.441 1 96.31 283 LEU A O 1
ATOM 2257 N N . VAL A 1 284 ? 6.188 -19.703 6.109 1 98.44 284 VAL A N 1
ATOM 2258 C CA . VAL A 1 284 ? 5.363 -20.859 6.402 1 98.44 284 VAL A CA 1
ATOM 2259 C C . VAL A 1 284 ? 4.02 -20.422 6.973 1 98.44 284 VAL A C 1
ATOM 2261 O O . VAL A 1 284 ? 3.967 -19.594 7.891 1 98.44 284 VAL A O 1
ATOM 2264 N N . GLY A 1 285 ? 2.986 -20.891 6.363 1 98.56 285 GLY A N 1
ATOM 2265 C CA . GLY A 1 285 ? 1.671 -20.359 6.68 1 98.56 285 GLY A CA 1
ATOM 2266 C C . GLY A 1 285 ? 0.863 -21.266 7.59 1 98.56 285 GLY A C 1
ATOM 2267 O O . GLY A 1 285 ? 1.129 -22.469 7.672 1 98.56 285 GLY A O 1
ATOM 2268 N N . ASP A 1 286 ? -0.04 -20.719 8.336 1 98.69 286 ASP A N 1
ATOM 2269 C CA . ASP A 1 286 ? -1.089 -21.406 9.094 1 98.69 286 ASP A CA 1
ATOM 2270 C C . ASP A 1 286 ? -2.443 -21.266 8.398 1 98.69 286 ASP A C 1
ATOM 2272 O O . ASP A 1 286 ? -3.102 -20.219 8.516 1 98.69 286 ASP A O 1
ATOM 2276 N N . ALA A 1 287 ? -2.902 -22.359 7.742 1 98.75 287 ALA A N 1
ATOM 2277 C CA . ALA A 1 287 ? -4.141 -22.297 6.969 1 98.75 287 ALA A CA 1
ATOM 2278 C C . ALA A 1 287 ? -5.324 -22.797 7.793 1 98.75 287 ALA A C 1
ATOM 2280 O O . ALA A 1 287 ? -6.305 -23.297 7.238 1 98.75 287 ALA A O 1
ATOM 2281 N N . SER A 1 288 ? -5.262 -22.719 9.109 1 98.69 288 SER A N 1
ATOM 2282 C CA . SER A 1 288 ? -6.32 -23.219 9.984 1 98.69 288 SER A CA 1
ATOM 2283 C C . SER A 1 288 ? -7.648 -22.531 9.688 1 98.69 288 SER A C 1
ATOM 2285 O O . SER A 1 288 ? -8.703 -23.172 9.719 1 98.69 288 SER A O 1
ATOM 2287 N N . HIS A 1 289 ? -7.625 -21.234 9.453 1 98.75 289 HIS A N 1
ATOM 2288 C CA . HIS A 1 289 ? -8.844 -20.484 9.141 1 98.75 289 HIS A CA 1
ATOM 2289 C C . HIS A 1 289 ? -9.523 -21.047 7.895 1 98.75 289 HIS A C 1
ATOM 2291 O O . HIS A 1 289 ? -10.742 -21.25 7.883 1 98.75 289 HIS A O 1
ATOM 2297 N N . ALA A 1 290 ? -8.781 -21.312 6.848 1 98.81 290 ALA A N 1
ATOM 2298 C CA . ALA A 1 290 ? -9.305 -21.875 5.613 1 98.81 290 ALA A CA 1
ATOM 2299 C C . ALA A 1 290 ? -9.875 -23.281 5.852 1 98.81 290 ALA A C 1
ATOM 2301 O O . ALA A 1 290 ? -10.922 -23.625 5.305 1 98.81 290 ALA A 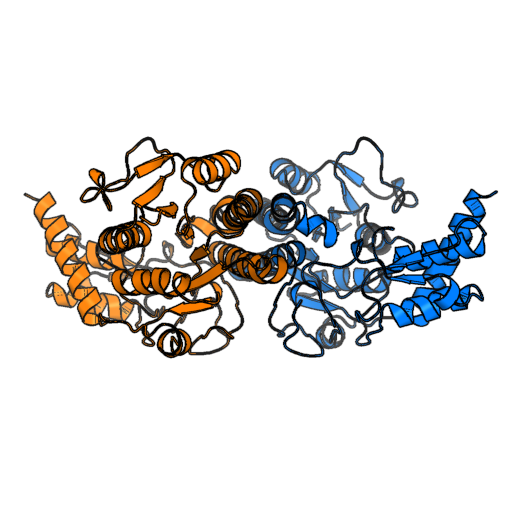O 1
ATOM 2302 N N . ARG A 1 291 ? -9.148 -24.047 6.656 1 98.62 291 ARG A N 1
ATOM 2303 C CA . ARG A 1 291 ? -9.625 -25.391 6.984 1 98.62 291 ARG A CA 1
ATOM 2304 C C . ARG A 1 291 ? -10.984 -25.328 7.684 1 98.62 291 ARG A C 1
ATOM 2306 O O . ARG A 1 291 ? -11.898 -26.078 7.336 1 98.62 291 ARG A O 1
ATOM 2313 N N . ARG A 1 292 ? -11.117 -24.484 8.602 1 98.56 292 ARG A N 1
ATOM 2314 C CA . ARG A 1 292 ? -12.32 -24.391 9.43 1 98.56 292 ARG A CA 1
ATOM 2315 C C . ARG A 1 292 ? -13.484 -23.828 8.633 1 98.56 292 ARG A C 1
ATOM 2317 O O . ARG A 1 292 ? -14.609 -24.328 8.727 1 98.56 292 ARG A O 1
ATOM 2324 N N . ARG A 1 293 ? -13.281 -22.797 7.848 1 98.56 293 ARG A N 1
ATOM 2325 C CA . ARG A 1 293 ? -14.367 -22.047 7.25 1 98.56 293 ARG A CA 1
ATOM 2326 C C . ARG A 1 293 ? -14.688 -22.562 5.848 1 98.56 293 ARG A C 1
ATOM 2328 O O . ARG A 1 293 ? -15.844 -22.547 5.426 1 98.56 293 ARG A O 1
ATOM 2335 N N . LEU A 1 294 ? -13.672 -22.969 5.105 1 98.75 294 LEU A N 1
ATOM 2336 C CA . LEU A 1 294 ? -13.852 -23.344 3.707 1 98.75 294 LEU A CA 1
ATOM 2337 C C . LEU A 1 294 ? -13.867 -24.859 3.551 1 98.75 294 LEU A C 1
ATOM 2339 O O . LEU A 1 294 ? -14.266 -25.375 2.506 1 98.75 294 LEU A O 1
ATOM 2343 N N . GLY A 1 295 ? -13.391 -25.625 4.598 1 98.5 295 GLY A N 1
ATOM 2344 C CA . GLY A 1 295 ? -13.148 -27.047 4.434 1 98.5 295 GLY A CA 1
ATOM 2345 C C . GLY A 1 295 ? -11.992 -27.344 3.494 1 98.5 295 GLY A C 1
ATOM 2346 O O . GLY A 1 295 ? -11.984 -28.391 2.836 1 98.5 295 GLY A O 1
ATOM 2347 N N . TRP A 1 296 ? -11.062 -26.453 3.377 1 98.69 296 TRP A N 1
ATOM 2348 C CA . TRP A 1 296 ? -9.969 -26.578 2.422 1 98.69 296 TRP A CA 1
ATOM 2349 C C . TRP A 1 296 ? -8.734 -27.188 3.086 1 98.69 296 TRP A C 1
ATOM 2351 O O . TRP A 1 296 ? -8.406 -26.859 4.227 1 98.69 296 TRP A O 1
ATOM 2361 N N . GLU A 1 297 ? -8.07 -28.047 2.43 1 98.12 297 GLU A N 1
ATOM 2362 C CA . GLU A 1 297 ? -6.773 -28.594 2.809 1 98.12 297 GLU A CA 1
ATOM 2363 C C . GLU A 1 297 ? -5.945 -28.953 1.578 1 98.12 297 GLU A C 1
ATOM 2365 O O . GLU A 1 297 ? -6.496 -29.312 0.532 1 98.12 297 GLU A O 1
ATOM 2370 N N . PRO A 1 298 ? -4.645 -28.812 1.718 1 98.19 298 PRO A N 1
ATOM 2371 C CA . PRO A 1 298 ? -3.82 -29.266 0.593 1 98.19 298 PRO A CA 1
ATOM 2372 C C . PRO A 1 298 ? -3.898 -30.766 0.368 1 98.19 298 PRO A C 1
ATOM 2374 O O . PRO A 1 298 ? -4.023 -31.531 1.328 1 98.19 298 PRO A O 1
ATOM 2377 N N . THR A 1 299 ? -3.768 -31.172 -0.919 1 98.31 299 THR A N 1
ATOM 2378 C CA . THR A 1 299 ? -3.916 -32.594 -1.216 1 98.31 299 THR A CA 1
ATOM 2379 C C . THR A 1 299 ? -2.615 -33.188 -1.769 1 98.31 299 THR A C 1
ATOM 2381 O O . THR A 1 299 ? -2.461 -34.406 -1.862 1 98.31 299 THR A O 1
ATOM 2384 N N . VAL A 1 300 ? -1.688 -32.375 -2.164 1 98.38 300 VAL A N 1
ATOM 2385 C CA . VAL A 1 300 ? -0.44 -32.812 -2.783 1 98.38 300 VAL A CA 1
ATOM 2386 C C . VAL A 1 300 ? 0.732 -32.5 -1.852 1 98.38 300 VAL A C 1
ATOM 2388 O O . VAL A 1 300 ? 0.889 -31.375 -1.388 1 98.38 300 VAL A O 1
ATOM 2391 N N . SER A 1 301 ? 1.533 -33.5 -1.478 1 98.06 301 SER A N 1
ATOM 2392 C CA . SER A 1 301 ? 2.713 -33.281 -0.64 1 98.06 301 SER A CA 1
ATOM 2393 C C . SER A 1 301 ? 3.834 -32.625 -1.414 1 98.06 301 SER A C 1
ATOM 2395 O O . SER A 1 301 ? 3.791 -32.531 -2.643 1 98.06 301 SER A O 1
ATOM 2397 N N . PHE A 1 302 ? 4.816 -32.156 -0.636 1 98.31 302 PHE A N 1
ATOM 2398 C CA . PHE A 1 302 ? 5.98 -31.516 -1.24 1 98.31 302 PHE A CA 1
ATOM 2399 C C . PHE A 1 302 ? 6.68 -32.469 -2.201 1 98.31 302 PHE A C 1
ATOM 2401 O O . PHE A 1 302 ? 6.973 -32.094 -3.344 1 98.31 302 PHE A O 1
ATOM 2408 N N . ASP A 1 303 ? 6.887 -33.656 -1.793 1 98.31 303 ASP A N 1
ATOM 2409 C CA . ASP A 1 303 ? 7.602 -34.656 -2.609 1 98.31 303 ASP A CA 1
ATOM 2410 C C . ASP A 1 303 ? 6.816 -34.969 -3.879 1 98.31 303 ASP A C 1
ATOM 2412 O O . ASP A 1 303 ? 7.395 -35.062 -4.965 1 98.31 303 ASP A O 1
ATOM 2416 N N . ALA A 1 304 ? 5.527 -35.156 -3.719 1 98.69 304 ALA A N 1
ATOM 2417 C CA . ALA A 1 304 ? 4.68 -35.469 -4.867 1 98.69 304 ALA A CA 1
ATOM 2418 C C . ALA A 1 304 ? 4.656 -34.312 -5.859 1 98.69 304 ALA A C 1
ATOM 2420 O O . ALA A 1 304 ? 4.629 -34.531 -7.074 1 98.69 304 ALA A O 1
ATOM 2421 N N . LEU A 1 305 ? 4.637 -33.094 -5.316 1 98.75 305 LEU A N 1
ATOM 2422 C CA . LEU A 1 305 ? 4.645 -31.906 -6.145 1 98.75 305 LEU A CA 1
ATOM 2423 C C . LEU A 1 305 ? 5.918 -31.828 -6.98 1 98.75 305 LEU A C 1
ATOM 2425 O O . LEU A 1 305 ? 5.859 -31.609 -8.188 1 98.75 305 LEU A O 1
ATOM 2429 N N . ILE A 1 306 ? 7.07 -32.062 -6.344 1 98.69 306 ILE A N 1
ATOM 2430 C CA . ILE A 1 306 ? 8.359 -31.969 -7.023 1 98.69 306 ILE A CA 1
ATOM 2431 C C . ILE A 1 306 ? 8.461 -33.062 -8.086 1 98.69 306 ILE A C 1
ATOM 2433 O O . ILE A 1 306 ? 8.898 -32.812 -9.211 1 98.69 306 ILE A O 1
ATOM 2437 N N . GLU A 1 307 ? 8.055 -34.25 -7.723 1 98.75 307 GLU A N 1
ATOM 2438 C CA . GLU A 1 307 ? 8.086 -35.344 -8.68 1 98.75 307 GLU A CA 1
ATOM 2439 C C . GLU A 1 307 ? 7.223 -35.031 -9.898 1 98.75 307 GLU A C 1
ATOM 2441 O O . GLU A 1 307 ? 7.645 -35.25 -11.039 1 98.75 307 GLU A O 1
ATOM 2446 N N . MET A 1 308 ? 6.02 -34.531 -9.625 1 98.62 308 MET A N 1
ATOM 2447 C CA . MET A 1 308 ? 5.09 -34.156 -10.68 1 98.62 308 MET A CA 1
ATOM 2448 C C . MET A 1 308 ? 5.734 -33.156 -11.633 1 98.62 308 MET A C 1
ATOM 2450 O O . MET A 1 308 ? 5.664 -33.344 -12.852 1 98.62 308 MET A O 1
ATOM 2454 N N . MET A 1 309 ? 6.395 -32.156 -11.109 1 98.81 309 MET A N 1
ATOM 2455 C CA . MET A 1 309 ? 6.973 -31.094 -11.914 1 98.81 309 MET A CA 1
ATOM 2456 C C . MET A 1 309 ? 8.195 -31.594 -12.68 1 98.81 309 MET A C 1
ATOM 2458 O O . MET A 1 309 ? 8.352 -31.297 -13.867 1 98.81 309 MET A O 1
ATOM 2462 N N . VAL A 1 310 ? 9.062 -32.375 -12.039 1 98.81 310 VAL A N 1
ATOM 2463 C CA . VAL A 1 310 ? 10.273 -32.875 -12.688 1 98.81 310 VAL A CA 1
ATOM 2464 C C . VAL A 1 310 ? 9.898 -33.844 -13.828 1 98.81 310 VAL A C 1
ATOM 2466 O O . VAL A 1 310 ? 10.438 -33.719 -14.938 1 98.81 310 VAL A O 1
ATOM 2469 N N . ARG A 1 311 ? 8.969 -34.719 -13.594 1 98.75 311 ARG A N 1
ATOM 2470 C CA . ARG A 1 311 ? 8.562 -35.688 -14.625 1 98.75 311 ARG A CA 1
ATOM 2471 C C . ARG A 1 311 ? 7.953 -34.969 -15.828 1 98.75 311 ARG A C 1
ATOM 2473 O O . ARG A 1 311 ? 8.211 -35.312 -16.969 1 98.75 311 ARG A O 1
ATOM 2480 N N . ALA A 1 312 ? 7.141 -33.969 -15.523 1 98.31 312 ALA A N 1
ATOM 2481 C CA . ALA A 1 312 ? 6.559 -33.188 -16.609 1 98.31 312 ALA A CA 1
ATOM 2482 C C . ALA A 1 312 ? 7.641 -32.5 -17.438 1 98.31 312 ALA A C 1
ATOM 2484 O O . ALA A 1 312 ? 7.551 -32.469 -18.672 1 98.31 312 ALA A O 1
ATOM 2485 N N . ASP A 1 313 ? 8.648 -31.953 -16.797 1 98.25 313 ASP A N 1
ATOM 2486 C CA . ASP A 1 313 ? 9.711 -31.25 -17.5 1 98.25 313 ASP A CA 1
ATOM 2487 C C . ASP A 1 313 ? 10.602 -32.219 -18.266 1 98.25 313 ASP A C 1
ATOM 2489 O O . ASP A 1 313 ? 11.102 -31.922 -19.344 1 98.25 313 ASP A O 1
ATOM 2493 N N . LEU A 1 314 ? 10.875 -33.406 -17.656 1 98.25 314 LEU A N 1
ATOM 2494 C CA . LEU A 1 314 ? 11.617 -34.438 -18.375 1 98.25 314 LEU A CA 1
ATOM 2495 C C . LEU A 1 314 ? 10.938 -34.812 -19.688 1 98.25 314 LEU A C 1
ATOM 2497 O O . LEU A 1 314 ? 11.594 -34.938 -20.719 1 98.25 314 LEU A O 1
ATOM 2501 N N . GLU A 1 315 ? 9.602 -34.938 -19.578 1 97.75 315 GLU A N 1
ATOM 2502 C CA . GLU A 1 315 ? 8.828 -35.25 -20.781 1 97.75 315 GLU A CA 1
ATOM 2503 C C . GLU A 1 315 ? 8.875 -34.094 -21.781 1 97.75 315 GLU A C 1
ATOM 2505 O O . GLU A 1 315 ? 9.031 -34.312 -22.984 1 97.75 315 GLU A O 1
ATOM 2510 N N . LEU A 1 316 ? 8.688 -32.938 -21.312 1 95.69 316 LEU A N 1
ATOM 2511 C CA . LEU A 1 316 ? 8.68 -31.734 -22.156 1 95.69 316 LEU A CA 1
ATOM 2512 C C . LEU A 1 316 ? 10 -31.594 -22.891 1 95.69 316 LEU A C 1
ATOM 2514 O O . LEU A 1 316 ? 10.016 -31.406 -24.125 1 95.69 316 LEU A O 1
ATOM 2518 N N . VAL A 1 317 ? 11.109 -31.672 -22.156 1 95.94 317 VAL A N 1
ATOM 2519 C CA . VAL A 1 317 ? 12.438 -31.484 -22.75 1 95.94 317 VAL A CA 1
ATOM 2520 C C . VAL A 1 317 ? 12.75 -32.656 -23.672 1 95.94 317 VAL A C 1
ATOM 2522 O O . VAL A 1 317 ? 13.328 -32.5 -24.75 1 95.94 317 VAL A O 1
ATOM 2525 N N . GLY A 1 318 ? 12.359 -33.812 -23.266 1 94.06 318 GLY A N 1
ATOM 2526 C CA . GLY A 1 318 ? 12.57 -35 -24.078 1 94.06 318 GLY A CA 1
ATOM 2527 C C . GLY A 1 318 ? 11.828 -34.938 -25.406 1 94.06 318 GLY A C 1
ATOM 2528 O O . GLY A 1 318 ? 12.344 -35.406 -26.422 1 94.06 318 GLY A O 1
ATOM 2529 N N . SER A 1 319 ? 10.664 -34.406 -25.359 1 92.31 319 SER A N 1
ATOM 2530 C CA . SER A 1 319 ? 9.844 -34.344 -26.562 1 92.31 319 SER A CA 1
ATOM 2531 C C . SER A 1 319 ? 10.383 -33.312 -27.547 1 92.31 319 SER A C 1
ATOM 2533 O O . SER A 1 319 ? 10.156 -33.406 -28.75 1 92.31 319 SER A O 1
ATOM 2535 N N . THR A 1 320 ? 11.039 -32.312 -27.016 1 85.62 320 THR A N 1
ATOM 2536 C CA . THR A 1 320 ? 11.602 -31.266 -27.875 1 85.62 320 THR A CA 1
ATOM 2537 C C . THR A 1 320 ? 12.852 -31.766 -28.578 1 85.62 320 THR A C 1
ATOM 2539 O O . THR A 1 320 ? 13.258 -31.203 -29.594 1 85.62 320 THR A O 1
ATOM 2542 N N . LEU A 1 321 ? 13.492 -32.812 -27.984 1 80.62 321 LEU A N 1
ATOM 2543 C CA . LEU A 1 321 ? 14.672 -33.438 -28.578 1 80.62 321 LEU A CA 1
ATOM 2544 C C . LEU A 1 321 ? 14.281 -34.469 -29.641 1 80.62 321 LEU A C 1
ATOM 2546 O O . LEU A 1 321 ? 15.102 -34.812 -30.5 1 80.62 321 LEU A O 1
ATOM 2550 N N . LYS A 1 322 ? 13.094 -34.875 -29.703 1 72.19 322 LYS A N 1
ATOM 2551 C CA . LYS A 1 322 ? 12.648 -35.781 -30.75 1 72.19 322 LYS A CA 1
ATOM 2552 C C . LYS A 1 322 ? 12.156 -35 -31.969 1 72.19 322 LYS A C 1
ATOM 2554 O O . LYS A 1 322 ? 11.516 -33.969 -31.828 1 72.19 322 LYS A O 1
ATOM 2559 N N . MET B 1 1 ? 26.266 25.688 2.156 1 91.94 1 MET B N 1
ATOM 2560 C CA . MET B 1 1 ? 24.828 25.781 2.406 1 91.94 1 MET B CA 1
ATOM 2561 C C . MET B 1 1 ? 24.109 24.531 1.887 1 91.94 1 MET B C 1
ATOM 2563 O O . MET B 1 1 ? 24.266 24.156 0.724 1 91.94 1 MET B O 1
ATOM 2567 N N . LYS B 1 2 ? 23.406 23.828 2.814 1 96.81 2 LYS B N 1
ATOM 2568 C CA . LYS B 1 2 ? 22.672 22.625 2.422 1 96.81 2 LYS B CA 1
ATOM 2569 C C . LYS B 1 2 ? 21.422 22.984 1.637 1 96.81 2 LYS B C 1
ATOM 2571 O O . LYS B 1 2 ? 20.766 23.984 1.926 1 96.81 2 LYS B O 1
ATOM 2576 N N . THR B 1 3 ? 21.156 22.219 0.618 1 98.69 3 THR B N 1
ATOM 2577 C CA . THR B 1 3 ? 19.938 22.406 -0.156 1 98.69 3 THR B CA 1
ATOM 2578 C C . THR B 1 3 ? 18.891 21.359 0.212 1 98.69 3 THR B C 1
ATOM 2580 O O . THR B 1 3 ? 19.203 20.172 0.32 1 98.69 3 THR B O 1
ATOM 2583 N N . ALA B 1 4 ? 17.688 21.812 0.451 1 98.88 4 ALA B N 1
ATOM 2584 C CA . ALA B 1 4 ? 16.562 20.922 0.708 1 98.88 4 ALA B CA 1
ATOM 2585 C C . ALA B 1 4 ? 15.469 21.094 -0.349 1 98.88 4 ALA B C 1
ATOM 2587 O O . ALA B 1 4 ? 15.18 22.219 -0.771 1 98.88 4 ALA B O 1
ATOM 2588 N N . LEU B 1 5 ? 15 19.969 -0.839 1 98.94 5 LEU B N 1
ATOM 2589 C CA . LEU B 1 5 ? 13.836 19.953 -1.716 1 98.94 5 LEU B CA 1
ATOM 2590 C C . LEU B 1 5 ? 12.586 19.562 -0.947 1 98.94 5 LEU B C 1
ATOM 2592 O O . LEU B 1 5 ? 12.57 18.531 -0.265 1 98.94 5 LEU B O 1
ATOM 2596 N N . VAL B 1 6 ? 11.547 20.406 -1.021 1 98.81 6 VAL B N 1
ATOM 2597 C CA . VAL B 1 6 ? 10.273 20.141 -0.353 1 98.81 6 VAL B CA 1
ATOM 2598 C C . VAL B 1 6 ? 9.156 20.031 -1.39 1 98.81 6 VAL B C 1
ATOM 2600 O O . VAL B 1 6 ? 8.844 21.016 -2.08 1 98.81 6 VAL B O 1
ATOM 2603 N N . THR B 1 7 ? 8.609 18.812 -1.532 1 98.5 7 THR B N 1
ATOM 2604 C CA . THR B 1 7 ? 7.352 18.734 -2.266 1 98.5 7 THR B CA 1
ATOM 2605 C C . THR B 1 7 ? 6.176 19.109 -1.371 1 98.5 7 THR B C 1
ATOM 2607 O O . THR B 1 7 ? 6.223 18.906 -0.156 1 98.5 7 THR B O 1
ATOM 2610 N N . GLY B 1 8 ? 5.109 19.672 -1.963 1 96.38 8 GLY B N 1
ATOM 2611 C CA . GLY B 1 8 ? 3.99 20.125 -1.152 1 96.38 8 GLY B CA 1
ATOM 2612 C C . GLY B 1 8 ? 4.312 21.344 -0.312 1 96.38 8 GLY B C 1
ATOM 2613 O O . GLY B 1 8 ? 3.795 21.484 0.797 1 96.38 8 GLY B O 1
ATOM 2614 N N . ILE B 1 9 ? 5.148 22.219 -0.796 1 96.62 9 ILE B N 1
ATOM 2615 C CA . ILE B 1 9 ? 5.637 23.359 -0.027 1 96.62 9 ILE B CA 1
ATOM 2616 C C . ILE B 1 9 ? 4.492 24.344 0.234 1 96.62 9 ILE B C 1
ATOM 2618 O O . ILE B 1 9 ? 4.52 25.094 1.208 1 96.62 9 ILE B O 1
ATOM 2622 N N . THR B 1 10 ? 3.424 24.25 -0.561 1 94.62 10 THR B N 1
ATOM 2623 C CA . THR B 1 10 ? 2.338 25.219 -0.451 1 94.62 10 THR B CA 1
ATOM 2624 C C . THR B 1 10 ? 1.311 24.766 0.581 1 94.62 10 THR B C 1
ATOM 2626 O O . THR B 1 10 ? 0.348 25.484 0.863 1 94.62 10 THR B O 1
ATOM 2629 N N . GLY B 1 11 ? 1.49 23.609 1.156 1 95.5 11 GLY B N 1
ATOM 2630 C CA . GLY B 1 11 ? 0.59 23.109 2.182 1 95.5 11 GLY B CA 1
ATOM 2631 C C . GLY B 1 11 ? 0.953 23.578 3.578 1 95.5 11 GLY B C 1
ATOM 2632 O O . GLY B 1 11 ? 1.898 24.344 3.752 1 95.5 11 GLY B O 1
ATOM 2633 N N . GLN B 1 12 ? 0.159 23.172 4.586 1 96.88 12 GLN B N 1
ATOM 2634 C CA . GLN B 1 12 ? 0.41 23.531 5.977 1 96.88 12 GLN B CA 1
ATOM 2635 C C . GLN B 1 12 ? 1.825 23.141 6.398 1 96.88 12 GLN B C 1
ATOM 2637 O O . GLN B 1 12 ? 2.625 24 6.77 1 96.88 12 GLN B O 1
ATOM 2642 N N . ASP B 1 13 ? 2.111 21.828 6.293 1 98.19 13 ASP B N 1
ATOM 2643 C CA . ASP B 1 13 ? 3.398 21.344 6.777 1 98.19 13 ASP B CA 1
ATOM 2644 C C . ASP B 1 13 ? 4.547 21.891 5.938 1 98.19 13 ASP B C 1
ATOM 2646 O O . ASP B 1 13 ? 5.613 22.203 6.465 1 98.19 13 ASP B O 1
ATOM 2650 N N . GLY B 1 14 ? 4.293 21.953 4.594 1 98 14 GLY B N 1
ATOM 2651 C CA . GLY B 1 14 ? 5.312 22.5 3.719 1 98 14 GLY B CA 1
ATOM 2652 C C . GLY B 1 14 ? 5.719 23.906 4.09 1 98 14 GLY B C 1
ATOM 2653 O O . GLY B 1 14 ? 6.906 24.25 4.07 1 98 14 GLY B O 1
ATOM 2654 N N . SER B 1 15 ? 4.77 24.734 4.422 1 97.5 15 SER B N 1
ATOM 2655 C CA . SER B 1 15 ? 5.043 26.125 4.77 1 97.5 15 SER B CA 1
ATOM 2656 C C . SER B 1 15 ? 5.824 26.219 6.074 1 97.5 15 SER B C 1
ATOM 2658 O O . SER B 1 15 ? 6.805 26.969 6.16 1 97.5 15 SER B O 1
ATOM 2660 N N . TYR B 1 16 ? 5.41 25.484 7.109 1 98.38 16 TYR B N 1
ATOM 2661 C CA . TYR B 1 16 ? 6.117 25.484 8.383 1 98.38 16 TYR B CA 1
ATOM 2662 C C . TYR B 1 16 ? 7.523 24.922 8.234 1 98.38 16 TYR B C 1
ATOM 2664 O O . TYR B 1 16 ? 8.469 25.422 8.836 1 98.38 16 TYR B O 1
ATOM 2672 N N . LEU B 1 17 ? 7.656 23.859 7.453 1 98.88 17 LEU B N 1
ATOM 2673 C CA . LEU B 1 17 ? 8.961 23.234 7.266 1 98.88 17 LEU B CA 1
ATOM 2674 C C . LEU B 1 17 ? 9.906 24.156 6.52 1 98.88 17 LEU B C 1
ATOM 2676 O O . LEU B 1 17 ? 11.094 24.25 6.848 1 98.88 17 LEU B O 1
ATOM 2680 N N . ALA B 1 18 ? 9.391 24.812 5.473 1 98.44 18 ALA B N 1
ATOM 2681 C CA . ALA B 1 18 ? 10.211 25.766 4.727 1 98.44 18 ALA B CA 1
ATOM 2682 C C . ALA B 1 18 ? 10.773 26.844 5.648 1 98.44 18 ALA B C 1
ATOM 2684 O O . ALA B 1 18 ? 11.953 27.203 5.559 1 98.44 18 ALA B O 1
ATOM 2685 N N . GLU B 1 19 ? 9.938 27.391 6.562 1 98.5 19 GLU B N 1
ATOM 2686 C CA . GLU B 1 19 ? 10.383 28.375 7.535 1 98.5 19 GLU B CA 1
ATOM 2687 C C . GLU B 1 19 ? 11.508 27.828 8.406 1 98.5 19 GLU B C 1
ATOM 2689 O O . GLU B 1 19 ? 12.516 28.5 8.625 1 98.5 19 GLU B O 1
ATOM 2694 N N . LEU B 1 20 ? 11.273 26.625 8.891 1 98.75 20 LEU B N 1
ATOM 2695 C CA . LEU B 1 20 ? 12.266 25.984 9.75 1 98.75 20 LEU B CA 1
ATOM 2696 C C . LEU B 1 20 ? 13.586 25.797 9.016 1 98.75 20 LEU B C 1
ATOM 2698 O O . LEU B 1 20 ? 14.648 26.125 9.547 1 98.75 20 LEU B O 1
ATOM 2702 N N . LEU B 1 21 ? 13.531 25.266 7.789 1 98.81 21 LEU B N 1
ATOM 2703 C CA . LEU B 1 21 ? 14.727 24.984 7.004 1 98.81 21 LEU B CA 1
ATOM 2704 C C . LEU B 1 21 ? 15.484 26.281 6.699 1 98.81 21 LEU B C 1
ATOM 2706 O O . LEU B 1 21 ? 16.719 26.312 6.781 1 98.81 21 LEU B O 1
ATOM 2710 N N . LEU B 1 22 ? 14.773 27.344 6.332 1 98.5 22 LEU B N 1
ATOM 2711 C CA . LEU B 1 22 ? 15.406 28.641 6.102 1 98.5 22 LEU B CA 1
ATOM 2712 C C . LEU B 1 22 ? 16.125 29.125 7.355 1 98.5 22 LEU B C 1
ATOM 2714 O O . LEU B 1 22 ? 17.266 29.609 7.281 1 98.5 22 LEU B O 1
ATOM 2718 N N . ALA B 1 23 ? 15.445 28.984 8.477 1 98.38 23 ALA B N 1
ATOM 2719 C CA . ALA B 1 23 ? 16.031 29.406 9.75 1 98.38 23 ALA B CA 1
ATOM 2720 C C . ALA B 1 23 ? 17.281 28.594 10.062 1 98.38 23 ALA B C 1
ATOM 2722 O O . ALA B 1 23 ? 18.203 29.109 10.719 1 98.38 23 ALA B O 1
ATOM 2723 N N . GLU B 1 24 ? 17.375 27.359 9.641 1 98.25 24 GLU B N 1
ATOM 2724 C CA . GLU B 1 24 ? 18.516 26.484 9.867 1 98.25 24 GLU B CA 1
ATOM 2725 C C . GLU B 1 24 ? 19.594 26.703 8.812 1 98.25 24 GLU B C 1
ATOM 2727 O O . GLU B 1 24 ? 20.609 26 8.797 1 98.25 24 GLU B O 1
ATOM 2732 N N . GLY B 1 25 ? 19.359 27.609 7.871 1 98.06 25 GLY B N 1
ATOM 2733 C CA . GLY B 1 25 ? 20.391 28.031 6.945 1 98.06 25 GLY B CA 1
ATOM 2734 C C . GLY B 1 25 ? 20.359 27.266 5.633 1 98.06 25 GLY B C 1
ATOM 2735 O O . GLY B 1 25 ? 21.328 27.328 4.863 1 98.06 25 GLY B O 1
ATOM 2736 N N . TYR B 1 26 ? 19.281 26.609 5.32 1 98.69 26 TYR B N 1
ATOM 2737 C CA . TYR B 1 26 ? 19.172 25.844 4.082 1 98.69 26 TYR B CA 1
ATOM 2738 C C . TYR B 1 26 ? 18.828 26.766 2.906 1 98.69 26 TYR B C 1
ATOM 2740 O O . TYR B 1 26 ? 18.172 27.781 3.078 1 98.69 26 TYR B O 1
ATOM 2748 N N . ARG B 1 27 ? 19.344 26.391 1.775 1 98.62 27 ARG B N 1
ATOM 2749 C CA . ARG B 1 27 ? 18.672 26.75 0.532 1 98.62 27 ARG B CA 1
ATOM 2750 C C . ARG B 1 27 ? 17.438 25.891 0.301 1 98.62 27 ARG B C 1
ATOM 2752 O O . ARG B 1 27 ? 17.547 24.656 0.213 1 98.62 27 ARG B O 1
ATOM 2759 N N . VAL B 1 28 ? 16.297 26.516 0.183 1 98.75 28 VAL B N 1
ATOM 2760 C CA . VAL B 1 28 ? 15.047 25.75 0.123 1 98.75 28 VAL B CA 1
ATOM 2761 C C . VAL B 1 28 ? 14.469 25.828 -1.287 1 98.75 28 VAL B C 1
ATOM 2763 O O . VAL B 1 28 ? 14.211 26.906 -1.807 1 98.75 28 VAL B O 1
ATOM 2766 N N . VAL B 1 29 ? 14.289 24.672 -1.907 1 98.75 29 VAL B N 1
ATOM 2767 C CA . VAL B 1 29 ? 13.594 24.516 -3.178 1 98.75 29 VAL B CA 1
ATOM 2768 C C . VAL B 1 29 ? 12.227 23.875 -2.943 1 98.75 29 VAL B C 1
ATOM 2770 O O . VAL B 1 29 ? 12.133 22.781 -2.359 1 98.75 29 VAL B O 1
ATOM 2773 N N . GLY B 1 30 ? 11.172 24.594 -3.332 1 98 30 GLY B N 1
ATOM 2774 C CA . GLY B 1 30 ? 9.82 24.062 -3.225 1 98 30 GLY B CA 1
ATOM 2775 C C . GLY B 1 30 ? 9.227 23.672 -4.562 1 98 30 GLY B C 1
ATOM 2776 O O . GLY B 1 30 ? 9.18 24.469 -5.492 1 98 30 GLY B O 1
ATOM 2777 N N . MET B 1 31 ? 8.836 22.375 -4.641 1 95.81 31 MET B N 1
ATOM 2778 C CA . MET B 1 31 ? 8.117 21.922 -5.828 1 95.81 31 MET B CA 1
ATOM 2779 C C . MET B 1 31 ? 6.617 22.172 -5.684 1 95.81 31 MET B C 1
ATOM 2781 O O . MET B 1 31 ? 6.043 21.922 -4.621 1 95.81 31 MET B O 1
ATOM 2785 N N . HIS B 1 32 ? 6.059 22.734 -6.711 1 91.31 32 HIS B N 1
ATOM 2786 C CA . HIS B 1 32 ? 4.625 23 -6.695 1 91.31 32 HIS B CA 1
ATOM 2787 C C . HIS B 1 32 ? 3.979 22.625 -8.023 1 91.31 32 HIS B C 1
ATOM 2789 O O . HIS B 1 32 ? 4.633 22.672 -9.07 1 91.31 32 HIS B O 1
ATOM 2795 N N . ARG B 1 33 ? 2.676 22.172 -7.875 1 88.25 33 ARG B N 1
ATOM 2796 C CA . ARG B 1 33 ? 1.935 21.844 -9.094 1 88.25 33 ARG B CA 1
ATOM 2797 C C . ARG B 1 33 ? 1.386 23.109 -9.742 1 88.25 33 ARG B C 1
ATOM 2799 O O . ARG B 1 33 ? 0.942 24.031 -9.055 1 88.25 33 ARG B O 1
ATOM 2806 N N . ARG B 1 34 ? 1.509 23.141 -11.023 1 76.12 34 ARG B N 1
ATOM 2807 C CA . ARG B 1 34 ? 0.948 24.281 -11.734 1 76.12 34 ARG B CA 1
ATOM 2808 C C . ARG B 1 34 ? -0.567 24.328 -11.57 1 76.12 34 ARG B C 1
ATOM 2810 O O . ARG B 1 34 ? -1.239 23.297 -11.602 1 76.12 34 ARG B O 1
ATOM 2817 N N . SER B 1 35 ? -1.013 25.453 -11.117 1 74.62 35 SER B N 1
ATOM 2818 C CA . SER B 1 35 ? -2.443 25.734 -11.07 1 74.62 35 SER B CA 1
ATOM 2819 C C . SER B 1 35 ? -2.762 27.078 -11.742 1 74.62 35 SER B C 1
ATOM 2821 O O . SER B 1 35 ? -1.866 27.891 -11.969 1 74.62 35 SER B O 1
ATOM 2823 N N . SER B 1 36 ? -3.994 27.172 -12.164 1 70.62 36 SER B N 1
ATOM 2824 C CA . SER B 1 36 ? -4.402 28.422 -12.789 1 70.62 36 SER B CA 1
ATOM 2825 C C . SER B 1 36 ? -4.41 29.562 -11.773 1 70.62 36 SER B C 1
ATOM 2827 O O . SER B 1 36 ? -4.371 30.734 -12.156 1 70.62 36 SER B O 1
ATOM 2829 N N . THR B 1 37 ? -4.547 29.219 -10.5 1 68.81 37 THR B N 1
ATOM 2830 C CA . THR B 1 37 ? -4.484 30.203 -9.438 1 68.81 37 THR B CA 1
ATOM 2831 C C . THR B 1 37 ? -3.314 29.922 -8.5 1 68.81 37 THR B C 1
ATOM 2833 O O . THR B 1 37 ? -3.084 28.781 -8.117 1 68.81 37 THR B O 1
ATOM 2836 N N . LEU B 1 38 ? -2.617 30.984 -8.352 1 63.72 38 LEU B N 1
ATOM 2837 C CA . LEU B 1 38 ? -1.466 30.844 -7.469 1 63.72 38 LEU B CA 1
ATOM 2838 C C . LEU B 1 38 ? -1.912 30.547 -6.035 1 63.72 38 LEU B C 1
ATOM 2840 O O . LEU B 1 38 ? -2.773 31.25 -5.5 1 63.72 38 LEU B O 1
ATOM 2844 N N . ASN B 1 39 ? -1.512 29.422 -5.473 1 74.81 39 ASN B N 1
ATOM 2845 C CA . ASN B 1 39 ? -1.884 29.016 -4.121 1 74.81 39 ASN B CA 1
ATOM 2846 C C . ASN B 1 39 ? -0.703 29.109 -3.16 1 74.81 39 ASN B C 1
ATOM 2848 O O . ASN B 1 39 ? -0.389 28.156 -2.453 1 74.81 39 ASN B O 1
ATOM 2852 N N . PHE B 1 40 ? -0.102 30.406 -3.172 1 81.69 40 PHE B N 1
ATOM 2853 C CA . PHE B 1 40 ? 1.115 30.562 -2.385 1 81.69 40 PHE B CA 1
ATOM 2854 C C . PHE B 1 40 ? 0.824 31.312 -1.086 1 81.69 40 PHE B C 1
ATOM 2856 O O . PHE B 1 40 ? 1.739 31.812 -0.435 1 81.69 40 PHE B O 1
ATOM 2863 N N . GLU B 1 41 ? -0.451 31.328 -0.707 1 83.12 41 GLU B N 1
ATOM 2864 C CA . GLU B 1 41 ? -0.842 32.125 0.448 1 83.12 41 GLU B CA 1
ATOM 2865 C C . GLU B 1 41 ? -0.103 31.688 1.706 1 83.12 41 GLU B C 1
ATOM 2867 O O . GLU B 1 41 ? 0.357 32.531 2.49 1 83.12 41 GLU B O 1
ATOM 2872 N N . ARG B 1 42 ? 0.195 30.516 1.882 1 85.31 42 ARG B N 1
ATOM 2873 C CA . ARG B 1 42 ? 0.793 29.984 3.104 1 85.31 42 ARG B CA 1
ATOM 2874 C C . ARG B 1 42 ? 2.287 30.281 3.158 1 85.31 42 ARG B C 1
ATOM 2876 O O . ARG B 1 42 ? 2.895 30.25 4.23 1 85.31 42 ARG B O 1
ATOM 2883 N N . ILE B 1 43 ? 2.869 30.516 1.972 1 87.5 43 ILE B N 1
ATOM 2884 C CA . ILE B 1 43 ? 4.309 30.75 1.959 1 87.5 43 ILE B CA 1
ATOM 2885 C C . ILE B 1 43 ? 4.582 32.156 1.449 1 87.5 43 ILE B C 1
ATOM 2887 O O . ILE B 1 43 ? 5.719 32.5 1.093 1 87.5 43 ILE B O 1
ATOM 2891 N N . ALA B 1 44 ? 3.58 33 1.291 1 87.25 44 ALA B N 1
ATOM 2892 C CA . ALA B 1 44 ? 3.721 34.344 0.742 1 87.25 44 ALA B CA 1
ATOM 2893 C C . ALA B 1 44 ? 4.812 35.125 1.47 1 87.25 44 ALA B C 1
ATOM 2895 O O . ALA B 1 44 ? 5.59 35.844 0.843 1 87.25 44 ALA B O 1
ATOM 2896 N N . HIS B 1 45 ? 4.934 35.031 2.75 1 88.31 45 HIS B N 1
ATOM 2897 C CA . HIS B 1 45 ? 5.84 35.812 3.588 1 88.31 45 HIS B CA 1
ATOM 2898 C C . HIS B 1 45 ? 7.285 35.375 3.391 1 88.31 45 HIS B C 1
ATOM 2900 O O . HIS B 1 45 ? 8.211 36.094 3.758 1 88.31 45 HIS B O 1
ATOM 2906 N N . ILE B 1 46 ? 7.535 34.188 2.709 1 89.94 46 ILE B N 1
ATOM 2907 C CA . ILE B 1 46 ? 8.898 33.719 2.475 1 89.94 46 ILE B CA 1
ATOM 2908 C C . ILE B 1 46 ? 9.109 33.469 0.984 1 89.94 46 ILE B C 1
ATOM 2910 O O . ILE B 1 46 ? 10.062 32.781 0.593 1 89.94 46 ILE B O 1
ATOM 2914 N N . GLN B 1 47 ? 8.227 33.844 0.189 1 90.94 47 GLN B N 1
ATOM 2915 C CA . GLN B 1 47 ? 8.242 33.531 -1.233 1 90.94 47 GLN B CA 1
ATOM 2916 C C . GLN B 1 47 ? 9.547 33.969 -1.885 1 90.94 47 GLN B C 1
ATOM 2918 O O . GLN B 1 47 ? 10.055 33.312 -2.793 1 90.94 47 GLN B O 1
ATOM 2923 N N . ASP B 1 48 ? 10.148 35.062 -1.4 1 93.06 48 ASP B N 1
ATOM 2924 C CA . ASP B 1 48 ? 11.383 35.594 -1.978 1 93.06 48 ASP B CA 1
ATOM 2925 C C . ASP B 1 48 ? 12.602 34.844 -1.439 1 93.06 48 ASP B C 1
ATOM 2927 O O . ASP B 1 48 ? 13.703 34.969 -1.982 1 93.06 48 ASP B O 1
ATOM 2931 N N . ASP B 1 49 ? 12.375 34.094 -0.404 1 95.88 49 ASP B N 1
ATOM 2932 C CA . ASP B 1 49 ? 13.484 33.406 0.254 1 95.88 49 ASP B CA 1
ATOM 2933 C C . ASP B 1 49 ? 13.594 31.953 -0.203 1 95.88 49 ASP B C 1
ATOM 2935 O O . ASP B 1 49 ? 14.586 31.281 0.092 1 95.88 49 ASP B O 1
ATOM 2939 N N . VAL B 1 50 ? 12.57 31.453 -0.941 1 96.81 50 VAL B N 1
ATOM 2940 C CA . VAL B 1 50 ? 12.57 30.078 -1.427 1 96.81 50 VAL B CA 1
ATOM 2941 C C . VAL B 1 50 ? 12.602 30.078 -2.953 1 96.81 50 VAL B C 1
ATOM 2943 O O . VAL B 1 50 ? 12.258 31.062 -3.594 1 96.81 50 VAL B O 1
ATOM 2946 N N . ILE B 1 51 ? 13.086 29 -3.52 1 97.44 51 ILE B N 1
ATOM 2947 C CA . ILE B 1 51 ? 13.023 28.766 -4.957 1 97.44 51 ILE B CA 1
ATOM 2948 C C . ILE B 1 51 ? 11.82 27.891 -5.281 1 97.44 51 ILE B C 1
ATOM 2950 O O . ILE B 1 51 ? 11.664 26.797 -4.711 1 97.44 51 ILE B O 1
ATOM 2954 N N . LEU B 1 52 ? 10.969 28.359 -6.148 1 95.69 52 LEU B N 1
ATOM 2955 C CA . LEU B 1 52 ? 9.789 27.594 -6.535 1 95.69 52 LEU B CA 1
ATOM 2956 C C . LEU B 1 52 ? 9.977 26.969 -7.914 1 95.69 52 LEU B C 1
ATOM 2958 O O . LEU B 1 52 ? 10.266 27.672 -8.883 1 95.69 52 LEU B O 1
ATOM 2962 N N . GLU B 1 53 ? 9.836 25.656 -7.98 1 95.12 53 GLU B N 1
ATOM 2963 C CA . GLU B 1 53 ? 10.016 24.875 -9.203 1 95.12 53 GLU B CA 1
ATOM 2964 C C . GLU B 1 53 ? 8.75 24.094 -9.547 1 95.12 53 GLU B C 1
ATOM 2966 O O . GLU B 1 53 ? 8.242 23.344 -8.719 1 95.12 53 GLU B O 1
ATOM 2971 N N . PRO B 1 54 ? 8.211 24.359 -10.789 1 93.69 54 PRO B N 1
ATOM 2972 C CA . PRO B 1 54 ? 7.059 23.547 -11.172 1 93.69 54 PRO B CA 1
ATOM 2973 C C . PRO B 1 54 ? 7.406 22.062 -11.289 1 93.69 54 PRO B C 1
ATOM 2975 O O . PRO B 1 54 ? 8.492 21.719 -11.766 1 93.69 54 PRO B O 1
ATOM 2978 N N . GLY B 1 55 ? 6.57 21.203 -10.805 1 94.88 55 GLY B N 1
ATOM 2979 C CA . GLY B 1 55 ? 6.711 19.75 -10.875 1 94.88 55 GLY B CA 1
ATOM 2980 C C . GLY B 1 55 ? 5.52 19.016 -10.297 1 94.88 55 GLY B C 1
ATOM 2981 O O . GLY B 1 55 ? 4.578 19.625 -9.789 1 94.88 55 GLY B O 1
ATOM 2982 N N . ASP B 1 56 ? 5.516 17.734 -10.547 1 95.75 56 ASP B N 1
ATOM 2983 C CA . ASP B 1 56 ? 4.395 16.891 -10.117 1 95.75 56 ASP B CA 1
ATOM 2984 C C . ASP B 1 56 ? 4.855 15.484 -9.789 1 95.75 56 ASP B C 1
ATOM 2986 O O . ASP B 1 56 ? 5.699 14.914 -10.484 1 95.75 56 ASP B O 1
ATOM 2990 N N . LEU B 1 57 ? 4.316 14.922 -8.703 1 97.12 57 LEU B N 1
ATOM 2991 C CA . LEU B 1 57 ? 4.645 13.547 -8.32 1 97.12 57 LEU B CA 1
ATOM 2992 C C . LEU B 1 57 ? 4.207 12.57 -9.398 1 97.12 57 LEU B C 1
ATOM 2994 O O . LEU B 1 57 ? 4.695 11.438 -9.453 1 97.12 57 LEU B O 1
ATOM 2998 N N . LEU B 1 58 ? 3.309 12.961 -10.281 1 96.44 58 LEU B N 1
ATOM 2999 C CA . LEU B 1 58 ? 2.82 12.117 -11.367 1 96.44 58 LEU B CA 1
ATOM 3000 C C . LEU B 1 58 ? 3.795 12.117 -12.539 1 96.44 58 LEU B C 1
ATOM 3002 O O . LEU B 1 58 ? 3.695 11.281 -13.438 1 96.44 58 LEU B O 1
ATOM 3006 N N . ASP B 1 59 ? 4.719 13.094 -12.539 1 95.94 59 ASP B N 1
ATOM 3007 C CA . ASP B 1 59 ? 5.617 13.305 -13.672 1 95.94 59 ASP B CA 1
ATOM 3008 C C . ASP B 1 59 ? 7.062 13 -13.289 1 95.94 59 ASP B C 1
ATOM 3010 O O . ASP B 1 59 ? 7.809 13.898 -12.891 1 95.94 59 ASP B O 1
ATOM 3014 N N . GLU B 1 60 ? 7.461 11.789 -13.586 1 95.62 60 GLU B N 1
ATOM 3015 C CA . GLU B 1 60 ? 8.789 11.328 -13.195 1 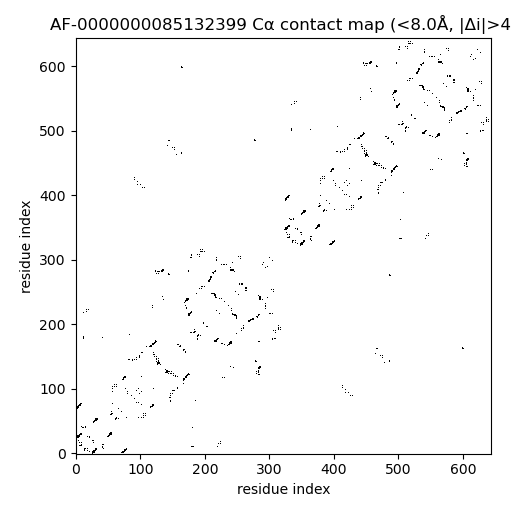95.62 60 GLU B CA 1
ATOM 3016 C C . GLU B 1 60 ? 9.883 12.203 -13.805 1 95.62 60 GLU B C 1
ATOM 3018 O O . GLU B 1 60 ? 10.922 12.422 -13.195 1 95.62 60 GLU B O 1
ATOM 3023 N N . ALA B 1 61 ? 9.672 12.664 -15.008 1 96.12 61 ALA B N 1
ATOM 3024 C CA . ALA B 1 61 ? 10.648 13.508 -15.688 1 96.12 61 ALA B CA 1
ATOM 3025 C C . ALA B 1 61 ? 10.891 14.805 -14.914 1 96.12 61 ALA B C 1
ATOM 3027 O O . ALA B 1 61 ? 12.023 15.273 -14.812 1 96.12 61 ALA B O 1
ATOM 3028 N N . SER B 1 62 ? 9.82 15.375 -14.391 1 97.12 62 SER B N 1
ATOM 3029 C CA . SER B 1 62 ? 9.977 16.609 -13.617 1 97.12 62 SER B CA 1
ATOM 3030 C C . SER B 1 62 ? 10.719 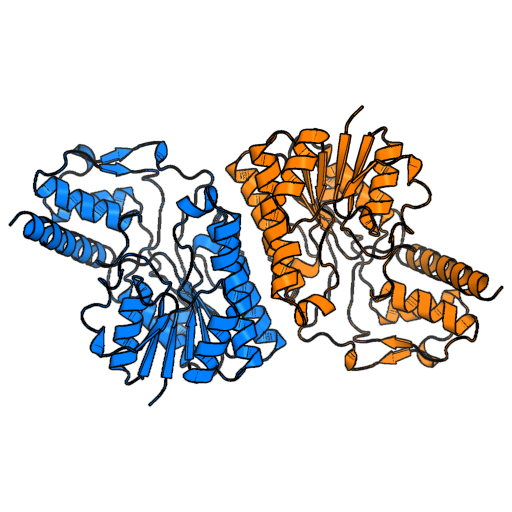16.344 -12.312 1 97.12 62 SER B C 1
ATOM 3032 O O . SER B 1 62 ? 11.469 17.203 -11.844 1 97.12 62 SER B O 1
ATOM 3034 N N . LEU B 1 63 ? 10.57 15.18 -11.68 1 98.25 63 LEU B N 1
ATOM 3035 C CA . LEU B 1 63 ? 11.281 14.805 -10.461 1 98.25 63 LEU B CA 1
ATOM 3036 C C . LEU B 1 63 ? 12.773 14.656 -10.719 1 98.25 63 LEU B C 1
ATOM 3038 O O . LEU B 1 63 ? 13.602 15.18 -9.969 1 98.25 63 LEU B O 1
ATOM 3042 N N . LEU B 1 64 ? 13.109 13.984 -11.828 1 98.19 64 LEU B N 1
ATOM 3043 C CA . LEU B 1 64 ? 14.5 13.828 -12.211 1 98.19 64 LEU B CA 1
ATOM 3044 C C . LEU B 1 64 ? 15.148 15.18 -12.484 1 98.19 64 LEU B C 1
ATOM 3046 O O . LEU B 1 64 ? 16.266 15.438 -12.039 1 98.19 64 LEU B O 1
ATOM 3050 N N . ALA B 1 65 ? 14.43 16.031 -13.195 1 97.88 65 ALA B N 1
ATOM 3051 C CA . ALA B 1 65 ? 14.961 17.328 -13.594 1 97.88 65 ALA B CA 1
ATOM 3052 C C . ALA B 1 65 ? 15.273 18.188 -12.375 1 97.88 65 ALA B C 1
ATOM 3054 O O . ALA B 1 65 ? 16.344 18.812 -12.312 1 97.88 65 ALA B O 1
ATOM 3055 N N . VAL B 1 66 ? 14.383 18.234 -11.398 1 98.31 66 VAL B N 1
ATOM 3056 C CA . VAL B 1 66 ? 14.57 19.094 -10.234 1 98.31 66 VAL B CA 1
ATOM 3057 C C . VAL B 1 66 ? 15.719 18.562 -9.383 1 98.31 66 VAL B C 1
ATOM 3059 O O . VAL B 1 66 ? 16.516 19.328 -8.836 1 98.31 66 VAL B O 1
ATOM 3062 N N . LEU B 1 67 ? 15.836 17.234 -9.227 1 98.69 67 LEU B N 1
ATOM 3063 C CA . LEU B 1 67 ? 16.906 16.625 -8.445 1 98.69 67 LEU B CA 1
ATOM 3064 C C . LEU B 1 67 ? 18.266 16.906 -9.078 1 98.69 67 LEU B C 1
ATOM 3066 O O . LEU B 1 67 ? 19.234 17.219 -8.383 1 98.69 67 LEU B O 1
ATOM 3070 N N . ARG B 1 68 ? 18.344 16.812 -10.414 1 98.38 68 ARG B N 1
ATOM 3071 C CA . ARG B 1 68 ? 19.594 17.031 -11.117 1 98.38 68 ARG B CA 1
ATOM 3072 C C . ARG B 1 68 ? 20 18.516 -11.078 1 98.38 68 ARG B C 1
ATOM 3074 O O . ARG B 1 68 ? 21.172 18.844 -10.938 1 98.38 68 ARG B O 1
ATOM 3081 N N . ARG B 1 69 ? 19.031 19.375 -11.203 1 98.25 69 ARG B N 1
ATOM 3082 C CA . ARG B 1 69 ? 19.281 20.812 -11.297 1 98.25 69 ARG B CA 1
ATOM 3083 C C . ARG B 1 69 ? 19.781 21.375 -9.969 1 98.25 69 ARG B C 1
ATOM 3085 O O . ARG B 1 69 ? 20.688 22.188 -9.938 1 98.25 69 ARG B O 1
ATOM 3092 N N . TYR B 1 70 ? 19.172 20.875 -8.852 1 98.5 70 TYR B N 1
ATOM 3093 C CA . TYR B 1 70 ? 19.422 21.562 -7.586 1 98.5 70 TYR B CA 1
ATOM 3094 C C . TYR B 1 70 ? 20.266 20.703 -6.652 1 98.5 70 TYR B C 1
ATOM 3096 O O . TYR B 1 70 ? 20.781 21.188 -5.645 1 98.5 70 TYR B O 1
ATOM 3104 N N . GLU B 1 71 ? 20.375 19.391 -6.918 1 98.25 71 GLU B N 1
ATOM 3105 C CA . GLU B 1 71 ? 21.234 18.453 -6.184 1 98.25 71 GLU B CA 1
ATOM 3106 C C . GLU B 1 71 ? 21.016 18.578 -4.676 1 98.25 71 GLU B C 1
ATOM 3108 O O . GLU B 1 71 ? 21.969 18.75 -3.92 1 98.25 71 GLU B O 1
ATOM 3113 N N . PRO B 1 72 ? 19.766 18.453 -4.27 1 98.81 72 PRO B N 1
ATOM 3114 C CA . PRO B 1 72 ? 19.516 18.594 -2.832 1 98.81 72 PRO B CA 1
ATOM 3115 C C . PRO B 1 72 ? 20.203 17.5 -2.01 1 98.81 72 PRO B C 1
ATOM 3117 O O . PRO B 1 72 ? 20.438 16.391 -2.506 1 98.81 72 PRO B O 1
ATOM 3120 N N . GLU B 1 73 ? 20.547 17.828 -0.78 1 98.81 73 GLU B N 1
ATOM 3121 C CA . GLU B 1 73 ? 21.062 16.844 0.175 1 98.81 73 GLU B CA 1
ATOM 3122 C C . GLU B 1 73 ? 19.922 16.172 0.945 1 98.81 73 GLU B C 1
ATOM 3124 O O . GLU B 1 73 ? 20.062 15.055 1.433 1 98.81 73 GLU B O 1
ATOM 3129 N N . GLU B 1 74 ? 18.844 16.891 1.105 1 98.94 74 GLU B N 1
ATOM 3130 C CA . GLU B 1 74 ? 17.656 16.422 1.797 1 98.94 74 GLU B CA 1
ATOM 3131 C C . GLU B 1 74 ? 16.406 16.641 0.958 1 98.94 74 GLU B C 1
ATOM 3133 O O . GLU B 1 74 ? 16.266 17.672 0.302 1 98.94 74 GLU B O 1
ATOM 3138 N N . VAL B 1 75 ? 15.578 15.625 0.86 1 98.94 75 VAL B N 1
ATOM 3139 C CA . VAL B 1 75 ? 14.281 15.711 0.189 1 98.94 75 VAL B CA 1
ATOM 3140 C C . VAL B 1 75 ? 13.164 15.383 1.174 1 98.94 75 VAL B C 1
ATOM 3142 O O . VAL B 1 75 ? 13.195 14.336 1.823 1 98.94 75 VAL B O 1
ATOM 3145 N N . TYR B 1 76 ? 12.242 16.312 1.312 1 98.94 76 TYR B N 1
ATOM 3146 C CA . TYR B 1 76 ? 11.039 16.109 2.117 1 98.94 76 TYR B CA 1
ATOM 3147 C C . TYR B 1 76 ? 9.812 15.953 1.233 1 98.94 76 TYR B C 1
ATOM 3149 O O . TYR B 1 76 ? 9.367 16.906 0.592 1 98.94 76 TYR B O 1
ATOM 3157 N N . ASN B 1 77 ? 9.258 14.727 1.199 1 98.94 77 ASN B N 1
ATOM 3158 C CA . ASN B 1 77 ? 8.055 14.492 0.412 1 98.94 77 ASN B CA 1
ATOM 3159 C C . ASN B 1 77 ? 6.793 14.719 1.238 1 98.94 77 ASN B C 1
ATOM 3161 O O . ASN B 1 77 ? 6.305 13.805 1.9 1 98.94 77 ASN B O 1
ATOM 3165 N N . LEU B 1 78 ? 6.234 15.883 1.08 1 98.56 78 LEU B N 1
ATOM 3166 C CA . LEU B 1 78 ? 5.035 16.25 1.825 1 98.56 78 LEU B CA 1
ATOM 3167 C C . LEU B 1 78 ? 3.824 16.328 0.9 1 98.56 78 LEU B C 1
ATOM 3169 O O . LEU B 1 78 ? 2.691 16.469 1.365 1 98.56 78 LEU B O 1
ATOM 3173 N N . ALA B 1 79 ? 4.043 16.234 -0.431 1 97.25 79 ALA B N 1
ATOM 3174 C CA . ALA B 1 79 ? 2.949 16.312 -1.394 1 97.25 79 ALA B CA 1
ATOM 3175 C C . ALA B 1 79 ? 2.105 15.039 -1.368 1 97.25 79 ALA B C 1
ATOM 3177 O O . ALA B 1 79 ? 2.639 13.938 -1.231 1 97.25 79 ALA B O 1
ATOM 3178 N N . ALA B 1 80 ? 0.838 15.219 -1.433 1 96.31 80 ALA B N 1
ATOM 3179 C CA . ALA B 1 80 ? -0.13 14.125 -1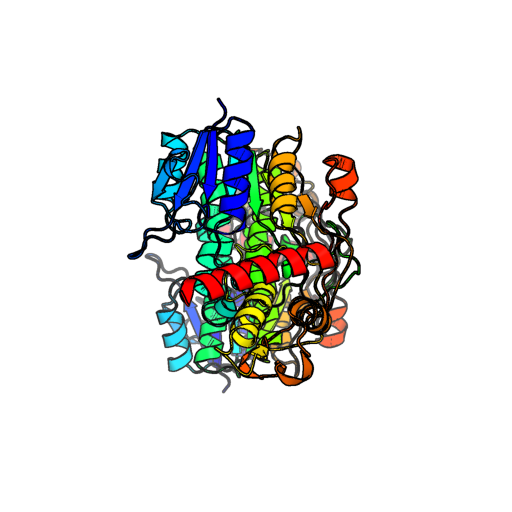.488 1 96.31 80 ALA B CA 1
ATOM 3180 C C . ALA B 1 80 ? -1.525 14.641 -1.823 1 96.31 80 ALA B C 1
ATOM 3182 O O . ALA B 1 80 ? -1.768 15.852 -1.789 1 96.31 80 ALA B O 1
ATOM 3183 N N . GLN B 1 81 ? -2.393 13.766 -2.371 1 93.56 81 GLN B N 1
ATOM 3184 C CA . GLN B 1 81 ? -3.812 13.969 -2.111 1 93.56 81 GLN B CA 1
ATOM 3185 C C . GLN B 1 81 ? -4.152 13.672 -0.652 1 93.56 81 GLN B C 1
ATOM 3187 O O . GLN B 1 81 ? -4.238 12.508 -0.25 1 93.56 81 GLN B O 1
ATOM 3192 N N . SER B 1 82 ? -4.359 14.703 0.145 1 87.62 82 SER B N 1
ATOM 3193 C CA . SER B 1 82 ? -4.266 14.508 1.589 1 87.62 82 SER B CA 1
ATOM 3194 C C . SER B 1 82 ? -5.645 14.5 2.236 1 87.62 82 SER B C 1
ATOM 3196 O O . SER B 1 82 ? -5.773 14.242 3.434 1 87.62 82 SER B O 1
ATOM 3198 N N . PHE B 1 83 ? -6.633 14.812 1.483 1 90.38 83 PHE B N 1
ATOM 3199 C CA . PHE B 1 83 ? -7.965 14.867 2.078 1 90.38 83 PHE B CA 1
ATOM 3200 C C . PHE B 1 83 ? -8.672 13.523 1.96 1 90.38 83 PHE B C 1
ATOM 3202 O O . PHE B 1 83 ? -9.016 13.094 0.857 1 90.38 83 PHE B O 1
ATOM 3209 N N . VAL B 1 84 ? -8.922 12.898 3.086 1 93.56 84 VAL B N 1
ATOM 3210 C CA . VAL B 1 84 ? -9.414 11.523 3.168 1 93.56 84 VAL B CA 1
ATOM 3211 C C . VAL B 1 84 ? -10.734 11.406 2.406 1 93.56 84 VAL B C 1
ATOM 3213 O O . VAL B 1 84 ? -10.938 10.453 1.652 1 93.56 84 VAL B O 1
ATOM 3216 N N . GLN B 1 85 ? -11.594 12.312 2.547 1 91.56 85 GLN B N 1
ATOM 3217 C CA . GLN B 1 85 ? -12.914 12.234 1.926 1 91.56 85 GLN B CA 1
ATOM 3218 C C . GLN B 1 85 ? -12.797 12.164 0.406 1 91.56 85 GLN B C 1
ATOM 3220 O O . GLN B 1 85 ? -13.539 11.43 -0.246 1 91.56 85 GLN B O 1
ATOM 3225 N N . THR B 1 86 ? -11.852 12.93 -0.135 1 93.19 86 THR B N 1
ATOM 3226 C CA . THR B 1 86 ? -11.633 12.953 -1.577 1 93.19 86 THR B CA 1
ATOM 3227 C C . THR B 1 86 ? -11.164 11.586 -2.072 1 93.19 86 THR B C 1
ATOM 3229 O O . THR B 1 86 ? -11.469 11.195 -3.201 1 93.19 86 THR B O 1
ATOM 3232 N N . SER B 1 87 ? -10.547 10.836 -1.242 1 96 87 SER B N 1
ATOM 3233 C CA . SER B 1 87 ? -9.953 9.57 -1.664 1 96 87 SER B CA 1
ATOM 3234 C C . SER B 1 87 ? -11.023 8.531 -1.966 1 96 87 SER B C 1
ATOM 3236 O O . SER B 1 87 ? -10.805 7.617 -2.766 1 96 87 SER B O 1
ATOM 3238 N N . PHE B 1 88 ? -12.18 8.617 -1.328 1 95 88 PHE B N 1
ATOM 3239 C CA . PHE B 1 88 ? -13.266 7.688 -1.608 1 95 88 PHE B CA 1
ATOM 3240 C C . PHE B 1 88 ? -13.828 7.918 -3.004 1 95 88 PHE B C 1
ATOM 3242 O O . PHE B 1 88 ? -14.164 6.965 -3.709 1 95 88 PHE B O 1
ATOM 3249 N N . GLY B 1 89 ? -13.914 9.164 -3.414 1 94.12 89 GLY B N 1
ATOM 3250 C CA . GLY B 1 89 ? -14.477 9.5 -4.711 1 94.12 89 GLY B CA 1
ATOM 3251 C C . GLY B 1 89 ? -13.469 9.414 -5.84 1 94.12 89 GLY B C 1
ATOM 3252 O O . GLY B 1 89 ? -13.852 9.258 -7.004 1 94.12 89 GLY B O 1
ATOM 3253 N N . GLN B 1 90 ? -12.148 9.531 -5.516 1 96.88 90 GLN B N 1
ATOM 3254 C CA . GLN B 1 90 ? -11.062 9.469 -6.488 1 96.88 90 GLN B CA 1
ATOM 3255 C C . GLN B 1 90 ? -9.969 8.508 -6.031 1 96.88 90 GLN B C 1
ATOM 3257 O O . GLN B 1 90 ? -8.805 8.898 -5.934 1 96.88 90 GLN B O 1
ATOM 3262 N N . PRO B 1 91 ? -10.328 7.285 -5.898 1 97.38 91 PRO B N 1
ATOM 3263 C CA . PRO B 1 91 ? -9.391 6.34 -5.289 1 97.38 91 PRO B CA 1
ATOM 3264 C C . PRO B 1 91 ? -8.156 6.086 -6.156 1 97.38 91 PRO B C 1
ATOM 3266 O O . PRO B 1 91 ? -7.043 5.977 -5.641 1 97.38 91 PRO B O 1
ATOM 3269 N N . VAL B 1 92 ? -8.289 6.039 -7.488 1 97.62 92 VAL B N 1
ATOM 3270 C CA . VAL B 1 92 ? -7.172 5.734 -8.375 1 97.62 92 VAL B CA 1
ATOM 3271 C C . VAL B 1 92 ? -6.195 6.906 -8.398 1 97.62 92 VAL B C 1
ATOM 3273 O O . VAL B 1 92 ? -4.984 6.715 -8.258 1 97.62 92 VAL B O 1
ATOM 3276 N N . LEU B 1 93 ? -6.746 8.086 -8.539 1 97 93 LEU B N 1
ATOM 3277 C CA . LEU B 1 93 ? -5.887 9.266 -8.555 1 97 93 LEU B CA 1
ATOM 3278 C C . LEU B 1 93 ? -5.172 9.43 -7.215 1 97 93 LEU B C 1
ATOM 3280 O O . LEU B 1 93 ? -4.012 9.852 -7.176 1 97 93 LEU B O 1
ATOM 3284 N N . THR B 1 94 ? -5.887 9.172 -6.105 1 98.19 94 THR B N 1
ATOM 3285 C CA . THR B 1 94 ? -5.262 9.188 -4.789 1 98.19 94 THR B CA 1
ATOM 3286 C C . THR B 1 94 ? -4.086 8.211 -4.734 1 98.19 94 THR B C 1
ATOM 3288 O O . THR B 1 94 ? -3.01 8.555 -4.238 1 98.19 94 THR B O 1
ATOM 3291 N N . GLY B 1 95 ? -4.277 7.016 -5.277 1 98.5 95 GLY B N 1
ATOM 3292 C CA . GLY B 1 95 ? -3.191 6.051 -5.324 1 98.5 95 GLY B CA 1
ATOM 3293 C C . GLY B 1 95 ? -2.041 6.492 -6.211 1 98.5 95 GLY B C 1
ATOM 3294 O O . GLY B 1 95 ? -0.875 6.297 -5.863 1 98.5 95 GLY B O 1
ATOM 3295 N N . GLU B 1 96 ? -2.326 7.094 -7.328 1 98.12 96 GLU B N 1
ATOM 3296 C CA . GLU B 1 96 ? -1.317 7.559 -8.273 1 98.12 96 GLU B CA 1
ATOM 3297 C C . GLU B 1 96 ? -0.4 8.602 -7.641 1 98.12 96 GLU B C 1
ATOM 3299 O O . GLU B 1 96 ? 0.814 8.578 -7.855 1 98.12 96 GLU B O 1
ATOM 3304 N N . THR B 1 97 ? -0.98 9.438 -6.883 1 97.81 97 THR B N 1
ATOM 3305 C CA . THR B 1 97 ? -0.231 10.562 -6.324 1 97.81 97 THR B CA 1
ATOM 3306 C C . THR B 1 97 ? 0.382 10.188 -4.977 1 97.81 97 THR B C 1
ATOM 3308 O O . THR B 1 97 ? 1.593 10.312 -4.785 1 97.81 97 THR B O 1
ATOM 3311 N N . THR B 1 98 ? -0.45 9.648 -4.082 1 98.62 98 THR B N 1
ATOM 3312 C CA . THR B 1 98 ? -0.101 9.492 -2.674 1 98.62 98 THR B CA 1
ATOM 3313 C C . THR B 1 98 ? 0.674 8.195 -2.453 1 98.62 98 THR B C 1
ATOM 3315 O O . THR B 1 98 ? 1.467 8.086 -1.515 1 98.62 98 THR B O 1
ATOM 3318 N N . ALA B 1 99 ? 0.505 7.215 -3.373 1 98.81 99 ALA B N 1
ATOM 3319 C CA . ALA B 1 99 ? 1.229 5.949 -3.27 1 98.81 99 ALA B CA 1
ATOM 3320 C C . ALA B 1 99 ? 2.371 5.891 -4.281 1 98.81 99 ALA B C 1
ATOM 3322 O O . ALA B 1 99 ? 3.537 6.074 -3.92 1 98.81 99 ALA B O 1
ATOM 3323 N N . LEU B 1 100 ? 2.043 5.867 -5.574 1 98.75 100 LEU B N 1
ATOM 3324 C CA . LEU B 1 100 ? 3.047 5.68 -6.613 1 98.75 100 LEU B CA 1
ATOM 3325 C C . LEU B 1 100 ? 3.938 6.91 -6.738 1 98.75 100 LEU B C 1
ATOM 3327 O O . LEU B 1 100 ? 5.086 6.809 -7.172 1 98.75 100 LEU B O 1
ATOM 3331 N N . GLY B 1 101 ? 3.365 8.086 -6.367 1 98.69 101 GLY B N 1
ATOM 3332 C CA . GLY B 1 101 ? 4.207 9.266 -6.328 1 98.69 101 GLY B CA 1
ATOM 3333 C C . GLY B 1 101 ? 5.434 9.102 -5.449 1 98.69 101 GLY B C 1
ATOM 3334 O O . GLY B 1 101 ? 6.504 9.617 -5.77 1 98.69 101 GLY B O 1
ATOM 3335 N N . VAL B 1 102 ? 5.293 8.367 -4.352 1 98.88 102 VAL B N 1
ATOM 3336 C CA . VAL B 1 102 ? 6.406 8.102 -3.445 1 98.88 102 VAL B CA 1
ATOM 3337 C C . VAL B 1 102 ? 7.453 7.242 -4.148 1 98.88 102 VAL B C 1
ATOM 3339 O O . VAL B 1 102 ? 8.648 7.516 -4.062 1 98.88 102 VAL B O 1
ATOM 3342 N N . THR B 1 103 ? 6.984 6.188 -4.848 1 98.81 103 THR B N 1
ATOM 3343 C CA . THR B 1 103 ? 7.895 5.309 -5.582 1 98.81 103 THR B CA 1
ATOM 3344 C C . THR B 1 103 ? 8.672 6.094 -6.633 1 98.81 103 THR B C 1
ATOM 3346 O O . THR B 1 103 ? 9.883 5.91 -6.781 1 98.81 103 THR B O 1
ATOM 3349 N N . ARG B 1 104 ? 7.953 6.91 -7.387 1 98.75 104 ARG B N 1
ATOM 3350 C CA . ARG B 1 104 ? 8.594 7.691 -8.438 1 98.75 104 ARG B CA 1
ATOM 3351 C C . ARG B 1 104 ? 9.703 8.57 -7.867 1 98.75 104 ARG B C 1
ATOM 3353 O O . ARG B 1 104 ? 10.789 8.656 -8.445 1 98.75 104 ARG B O 1
ATOM 3360 N N . LEU B 1 105 ? 9.406 9.211 -6.754 1 98.81 105 LEU B N 1
ATOM 3361 C CA . LEU B 1 105 ? 10.391 10.109 -6.152 1 98.81 105 LEU B CA 1
ATOM 3362 C C . LEU B 1 105 ? 11.57 9.32 -5.59 1 98.81 105 LEU B C 1
ATOM 3364 O O . LEU B 1 105 ? 12.727 9.711 -5.785 1 98.81 105 LEU B O 1
ATOM 3368 N N . LEU B 1 106 ? 11.312 8.234 -4.875 1 98.88 106 LEU B N 1
ATOM 3369 C CA . LEU B 1 106 ? 12.367 7.383 -4.34 1 98.88 106 LEU B CA 1
ATOM 3370 C C . LEU B 1 106 ? 13.25 6.844 -5.461 1 98.88 106 LEU B C 1
ATOM 3372 O O . LEU B 1 106 ? 14.477 6.832 -5.34 1 98.88 106 LEU B O 1
ATOM 3376 N N . ASP B 1 107 ? 12.602 6.383 -6.484 1 98.25 107 ASP B N 1
ATOM 3377 C CA . ASP B 1 107 ? 13.352 5.824 -7.605 1 98.25 107 ASP B CA 1
ATOM 3378 C C . ASP B 1 107 ? 14.188 6.898 -8.297 1 98.25 107 ASP B C 1
ATOM 3380 O O . ASP B 1 107 ? 15.312 6.637 -8.719 1 98.25 107 ASP B O 1
ATOM 3384 N N . ALA B 1 108 ? 13.633 8.094 -8.484 1 98.5 108 ALA B N 1
ATOM 3385 C CA . ALA B 1 108 ? 14.383 9.219 -9.047 1 98.5 108 ALA B CA 1
ATOM 3386 C C . ALA B 1 108 ? 15.617 9.523 -8.211 1 98.5 108 ALA B C 1
ATOM 3388 O O . ALA B 1 108 ? 16.703 9.75 -8.758 1 98.5 108 ALA B O 1
ATOM 3389 N N . ILE B 1 109 ? 15.477 9.531 -6.883 1 98.75 109 ILE B N 1
ATOM 3390 C CA . ILE B 1 109 ? 16.594 9.781 -5.988 1 98.75 109 ILE B CA 1
ATOM 3391 C C . ILE B 1 109 ? 17.656 8.695 -6.172 1 98.75 109 ILE B C 1
ATOM 3393 O O . ILE B 1 109 ? 18.844 8.992 -6.289 1 98.75 109 ILE B O 1
ATOM 3397 N N . ARG B 1 110 ? 17.188 7.445 -6.203 1 97.88 110 ARG B N 1
ATOM 3398 C CA . ARG B 1 110 ? 18.109 6.316 -6.352 1 97.88 110 ARG B CA 1
ATOM 3399 C C . ARG B 1 110 ? 18.938 6.449 -7.625 1 97.88 110 ARG B C 1
ATOM 3401 O O . ARG B 1 110 ? 20.125 6.148 -7.629 1 97.88 110 ARG B O 1
ATOM 3408 N N . VAL B 1 111 ? 18.312 6.938 -8.695 1 96.56 111 VAL B N 1
ATOM 3409 C CA . VAL B 1 111 ? 18.938 7.051 -10.008 1 96.56 111 VAL B CA 1
ATOM 3410 C C . VAL B 1 111 ? 19.891 8.242 -10.031 1 96.56 111 VAL B C 1
ATOM 3412 O O . VAL B 1 111 ? 21 8.156 -10.578 1 96.56 111 VAL B O 1
ATOM 3415 N N . VAL B 1 112 ? 19.5 9.336 -9.414 1 98.06 112 VAL B N 1
ATOM 3416 C CA . VAL B 1 112 ? 20.25 10.578 -9.516 1 98.06 112 VAL B CA 1
ATOM 3417 C C . VAL B 1 112 ? 21.375 10.586 -8.477 1 98.06 112 VAL B C 1
ATOM 3419 O O . VAL B 1 112 ? 22.531 10.867 -8.812 1 98.06 112 VAL B O 1
ATOM 3422 N N . ASN B 1 113 ? 21.094 10.32 -7.258 1 98.38 113 ASN B N 1
ATOM 3423 C CA . ASN B 1 113 ? 22.031 10.328 -6.141 1 98.38 113 ASN B CA 1
ATOM 3424 C C . ASN B 1 113 ? 21.453 9.625 -4.914 1 98.38 113 ASN B C 1
ATOM 3426 O O . ASN B 1 113 ? 20.781 10.25 -4.094 1 98.38 113 ASN B O 1
ATOM 3430 N N . PRO B 1 114 ? 21.781 8.383 -4.691 1 97.75 114 PRO B N 1
ATOM 3431 C CA . PRO B 1 114 ? 21.188 7.602 -3.6 1 97.75 114 PRO B CA 1
ATOM 3432 C C . PRO B 1 114 ? 21.625 8.086 -2.223 1 97.75 114 PRO B C 1
ATOM 3434 O O . PRO B 1 114 ? 21.141 7.598 -1.203 1 97.75 114 PRO B O 1
ATOM 3437 N N . GLU B 1 115 ? 22.531 9.062 -2.168 1 98.19 115 GLU B N 1
ATOM 3438 C CA . GLU B 1 115 ? 23.016 9.578 -0.892 1 98.19 115 GLU B CA 1
ATOM 3439 C C . GLU B 1 115 ? 22.062 10.633 -0.328 1 98.19 115 GLU B C 1
ATOM 3441 O O . GLU B 1 115 ? 22.172 11.008 0.839 1 98.19 115 GLU B O 1
ATOM 3446 N N . ILE B 1 116 ? 21.172 11.125 -1.141 1 98.81 116 ILE B N 1
ATOM 3447 C CA . ILE B 1 116 ? 20.188 12.094 -0.686 1 98.81 116 ILE B CA 1
ATOM 3448 C C . ILE B 1 116 ? 19.375 11.508 0.465 1 98.81 116 ILE B C 1
ATOM 3450 O O . ILE B 1 116 ? 18.891 10.375 0.376 1 98.81 116 ILE B O 1
ATOM 3454 N N . ARG B 1 117 ? 19.234 12.242 1.605 1 98.88 117 ARG B N 1
ATOM 3455 C CA . ARG B 1 117 ? 18.391 11.82 2.711 1 98.88 117 ARG B CA 1
ATOM 3456 C C . ARG B 1 117 ? 16.922 12.125 2.414 1 98.88 117 ARG B C 1
ATOM 3458 O O . ARG B 1 117 ? 16.594 13.211 1.938 1 98.88 117 ARG B O 1
ATOM 3465 N N . PHE B 1 118 ? 16.094 11.164 2.641 1 98.94 118 PHE B N 1
ATOM 3466 C CA . PHE B 1 118 ? 14.711 11.25 2.207 1 98.94 118 PHE B CA 1
ATOM 3467 C C . PHE B 1 118 ? 13.766 11.133 3.395 1 98.94 118 PHE B C 1
ATOM 3469 O O . PHE B 1 118 ? 13.914 10.234 4.23 1 98.94 118 PHE B O 1
ATOM 3476 N N . TYR B 1 119 ? 12.797 12.102 3.453 1 98.94 119 TYR B N 1
ATOM 3477 C CA . TYR B 1 119 ? 11.703 12.055 4.414 1 98.94 119 TYR B CA 1
ATOM 3478 C C . TYR B 1 119 ? 10.367 11.805 3.709 1 98.94 119 TYR B C 1
ATOM 3480 O O . TYR B 1 119 ? 10.023 12.5 2.754 1 98.94 119 TYR B O 1
ATOM 3488 N N . GLN B 1 120 ? 9.648 10.805 4.191 1 98.94 120 GLN B N 1
ATOM 3489 C CA . GLN B 1 120 ? 8.305 10.508 3.705 1 98.94 120 GLN B CA 1
ATOM 3490 C C . GLN B 1 120 ? 7.254 10.891 4.738 1 98.94 120 GLN B C 1
ATOM 3492 O O . GLN B 1 120 ? 7.301 10.438 5.883 1 98.94 120 GLN B O 1
ATOM 3497 N N . ALA B 1 121 ? 6.332 11.758 4.32 1 98.81 121 ALA B N 1
ATOM 3498 C CA . ALA B 1 121 ? 5.176 12.062 5.16 1 98.81 121 ALA B CA 1
ATOM 3499 C C . ALA B 1 121 ? 4.215 10.875 5.207 1 98.81 121 ALA B C 1
ATOM 3501 O O . ALA B 1 121 ? 3.455 10.648 4.262 1 98.81 121 ALA B O 1
ATOM 3502 N N . SER B 1 122 ? 4.242 10.117 6.273 1 98.31 122 SER B N 1
ATOM 3503 C CA . SER B 1 122 ? 3.225 9.117 6.574 1 98.31 122 SER B CA 1
ATOM 3504 C C . SER B 1 122 ? 2.164 9.672 7.52 1 98.31 122 SER B C 1
ATOM 3506 O O . SER B 1 122 ? 1.995 10.883 7.629 1 98.31 122 SER B O 1
ATOM 3508 N N . THR B 1 123 ? 1.312 8.797 8.047 1 98.44 123 THR B N 1
ATOM 3509 C CA . THR B 1 123 ? 0.169 9.312 8.789 1 98.44 123 THR B CA 1
ATOM 3510 C C . THR B 1 123 ? -0.381 8.258 9.742 1 98.44 123 THR B C 1
ATOM 3512 O O . THR B 1 123 ? -0.222 7.059 9.508 1 98.44 123 THR B O 1
ATOM 3515 N N . SER B 1 124 ? -1.021 8.75 10.781 1 98.06 124 SER B N 1
ATOM 3516 C CA . SER B 1 124 ? -1.716 7.863 11.711 1 98.06 124 SER B CA 1
ATOM 3517 C C . SER B 1 124 ? -2.9 7.176 11.039 1 98.06 124 SER B C 1
ATOM 3519 O O . SER B 1 124 ? -3.377 6.145 11.516 1 98.06 124 SER B O 1
ATOM 3521 N N . GLU B 1 125 ? -3.428 7.719 9.945 1 97.56 125 GLU B N 1
ATOM 3522 C CA . GLU B 1 125 ? -4.543 7.129 9.211 1 97.56 125 GLU B CA 1
ATOM 3523 C C . GLU B 1 125 ? -4.207 5.715 8.742 1 97.56 125 GLU B C 1
ATOM 3525 O O . GLU B 1 125 ? -5.102 4.941 8.391 1 97.56 125 GLU B O 1
ATOM 3530 N N . MET B 1 126 ? -2.926 5.352 8.734 1 98.56 126 MET B N 1
ATOM 3531 C CA . MET B 1 126 ? -2.502 4.012 8.352 1 98.56 126 MET B CA 1
ATOM 3532 C C . MET B 1 126 ? -2.965 2.977 9.367 1 98.56 126 MET B C 1
ATOM 3534 O O . MET B 1 126 ? -3.221 1.823 9.016 1 98.56 126 MET B O 1
ATOM 3538 N N . PHE B 1 127 ? -3.111 3.379 10.625 1 98.31 127 PHE B N 1
ATOM 3539 C CA . PHE B 1 127 ? -3.533 2.461 11.68 1 98.31 127 PHE B CA 1
ATOM 3540 C C . PHE B 1 127 ? -5.016 2.135 11.547 1 98.31 127 PHE B C 1
ATOM 3542 O O . PHE B 1 127 ? -5.438 1.013 11.836 1 98.31 127 PHE B O 1
ATOM 3549 N N . GLY B 1 128 ? -5.809 3.195 11.133 1 96.69 128 GLY B N 1
ATOM 3550 C CA . GLY B 1 128 ? -7.211 2.979 10.812 1 96.69 128 GLY B CA 1
ATOM 3551 C C . GLY B 1 128 ? -7.969 2.244 11.906 1 96.69 128 GLY B C 1
ATOM 3552 O O . GLY B 1 128 ? -8.164 2.779 13 1 96.69 128 GLY B O 1
ATOM 3553 N N . LYS B 1 129 ? -8.43 0.956 11.664 1 95.62 129 LYS B N 1
ATOM 3554 C CA . LYS B 1 129 ? -9.062 0.116 12.68 1 95.62 129 LYS B CA 1
ATOM 3555 C C . LYS B 1 129 ? -8.031 -0.409 13.68 1 95.62 129 LYS B C 1
ATOM 3557 O O . LYS B 1 129 ? -7.547 -1.532 13.539 1 95.62 129 LYS B O 1
ATOM 3562 N N . VAL B 1 130 ? -7.852 0.324 14.703 1 92.38 130 VAL B N 1
ATOM 3563 C CA . VAL B 1 130 ? -6.711 0.161 15.602 1 92.38 130 VAL B CA 1
ATOM 3564 C C . VAL B 1 130 ? -6.809 -1.183 16.328 1 92.38 130 VAL B C 1
ATOM 3566 O O . VAL B 1 130 ? -7.883 -1.571 16.781 1 92.38 130 VAL B O 1
ATOM 3569 N N . VAL B 1 131 ? -5.664 -1.808 16.406 1 89.5 131 VAL B N 1
ATOM 3570 C CA . VAL B 1 131 ? -5.613 -3.113 17.062 1 89.5 131 VAL B CA 1
ATOM 3571 C C . VAL B 1 131 ? -4.922 -2.988 18.422 1 89.5 131 VAL B C 1
ATOM 3573 O O . VAL B 1 131 ? -5.043 -3.875 19.266 1 89.5 131 VAL B O 1
ATOM 3576 N N . GLU B 1 132 ? -4.176 -1.89 18.547 1 92.88 132 GLU B N 1
ATOM 3577 C CA . GLU B 1 132 ? -3.477 -1.567 19.781 1 92.88 132 GLU B CA 1
ATOM 3578 C C . GLU B 1 132 ? -3.629 -0.09 20.141 1 92.88 132 GLU B C 1
ATOM 3580 O O . GLU B 1 132 ? -3.627 0.768 19.25 1 92.88 132 GLU B O 1
ATOM 3585 N N . THR B 1 133 ? -3.736 0.231 21.453 1 95.81 133 THR B N 1
ATOM 3586 C CA . THR B 1 133 ? -3.824 1.604 21.938 1 95.81 133 THR B CA 1
ATOM 3587 C C . THR B 1 133 ? -2.928 1.805 23.156 1 95.81 133 THR B C 1
ATOM 3589 O O . THR B 1 133 ? -3.004 1.042 24.125 1 95.81 133 THR B O 1
ATOM 3592 N N . PRO B 1 134 ? -2.082 2.844 23.141 1 98.12 134 PRO B N 1
ATOM 3593 C CA . PRO B 1 134 ? -1.806 3.75 22.016 1 98.12 134 PRO B CA 1
ATOM 3594 C C . PRO B 1 134 ? -1.059 3.068 20.875 1 98.12 134 PRO B C 1
ATOM 3596 O O . PRO B 1 134 ? -0.557 1.953 21.031 1 98.12 134 PRO B O 1
ATOM 3599 N N . GLN B 1 135 ? -1.138 3.682 19.719 1 98.5 135 GLN B N 1
ATOM 3600 C CA . GLN B 1 135 ? -0.406 3.146 18.578 1 98.5 135 GLN B CA 1
ATOM 3601 C C . GLN B 1 135 ? 1.056 3.584 18.609 1 98.5 135 GLN B C 1
ATOM 3603 O O . GLN B 1 135 ? 1.36 4.727 18.938 1 98.5 135 GLN B O 1
ATOM 3608 N N . ARG B 1 136 ? 1.932 2.766 18.312 1 98.12 136 ARG B N 1
ATOM 3609 C CA . ARG B 1 136 ? 3.367 2.998 18.203 1 98.12 136 ARG B CA 1
ATOM 3610 C C . ARG B 1 136 ? 3.91 2.418 16.891 1 98.12 136 ARG B C 1
ATOM 3612 O O . ARG B 1 136 ? 3.148 1.919 16.062 1 98.12 136 ARG B O 1
ATOM 3619 N N . GLU B 1 137 ? 5.223 2.469 16.656 1 97.81 137 GLU B N 1
ATOM 3620 C CA . GLU B 1 137 ? 5.832 2.102 15.375 1 97.81 137 GLU B CA 1
ATOM 3621 C C . GLU B 1 137 ? 5.586 0.63 15.047 1 97.81 137 GLU B C 1
ATOM 3623 O O . GLU B 1 137 ? 5.543 0.247 13.883 1 97.81 137 GLU B O 1
ATOM 3628 N N . THR B 1 138 ? 5.348 -0.219 16.078 1 95.56 138 THR B N 1
ATOM 3629 C CA . THR B 1 138 ? 5.195 -1.653 15.859 1 95.56 138 THR B CA 1
ATOM 3630 C C . THR B 1 138 ? 3.723 -2.027 15.727 1 95.56 138 THR B C 1
ATOM 3632 O O . THR B 1 138 ? 3.395 -3.186 15.461 1 95.56 138 THR B O 1
ATOM 3635 N N . THR B 1 139 ? 2.812 -1.05 15.992 1 97 139 THR B N 1
ATOM 3636 C CA . THR B 1 139 ? 1.388 -1.335 15.859 1 97 139 THR B CA 1
ATOM 3637 C C . THR B 1 139 ? 1.034 -1.691 14.422 1 97 139 THR B C 1
ATOM 3639 O O . THR B 1 139 ? 1.384 -0.961 13.492 1 97 139 THR B O 1
ATOM 3642 N N . PRO B 1 140 ? 0.364 -2.877 14.219 1 96.06 140 PRO B N 1
ATOM 3643 C CA . PRO B 1 140 ? -0.024 -3.242 12.852 1 96.06 140 PRO B CA 1
ATOM 3644 C C . PRO B 1 140 ? -0.961 -2.221 12.211 1 96.06 140 PRO B C 1
ATOM 3646 O O . PRO B 1 140 ? -1.832 -1.668 12.891 1 96.06 140 PRO B O 1
ATOM 3649 N N . PHE B 1 141 ? -0.802 -2.018 10.898 1 97.62 141 PHE B N 1
ATOM 3650 C CA . PHE B 1 141 ? -1.662 -1.11 10.148 1 97.62 141 PHE B CA 1
ATOM 3651 C C . PHE B 1 141 ? -2.959 -1.802 9.75 1 97.62 141 PHE B C 1
ATOM 3653 O O . PHE B 1 141 ? -2.977 -3.012 9.516 1 97.62 141 PHE B O 1
ATOM 3660 N N . TYR B 1 142 ? -4.047 -1.062 9.688 1 97.81 142 TYR B N 1
ATOM 3661 C CA . TYR B 1 142 ? -5.371 -1.466 9.227 1 97.81 142 TYR B CA 1
ATOM 3662 C C . TYR B 1 142 ? -6.125 -0.283 8.633 1 97.81 142 TYR B C 1
ATOM 3664 O O . TYR B 1 142 ? -7.137 0.157 9.18 1 97.81 142 TYR B O 1
ATOM 3672 N N . PRO B 1 143 ? -5.609 0.205 7.484 1 98.25 143 PRO B N 1
ATOM 3673 C CA . PRO B 1 143 ? -6.172 1.433 6.918 1 98.25 143 PRO B CA 1
ATOM 3674 C C . PRO B 1 143 ? -7.648 1.294 6.559 1 98.25 143 PRO B C 1
ATOM 3676 O O . PRO B 1 143 ? -8.078 0.231 6.105 1 98.25 143 PRO B O 1
ATOM 3679 N N . ARG B 1 144 ? -8.422 2.393 6.684 1 98.06 144 ARG B N 1
ATOM 3680 C CA . ARG B 1 144 ? -9.867 2.336 6.52 1 98.06 144 ARG B CA 1
ATOM 3681 C C . ARG B 1 144 ? -10.328 3.283 5.418 1 98.06 144 ARG B C 1
ATOM 3683 O O . ARG B 1 144 ? -11.516 3.627 5.344 1 98.06 144 ARG B O 1
ATOM 3690 N N . SER B 1 145 ? -9.461 3.779 4.602 1 98.31 145 SER B N 1
ATOM 3691 C CA . SER B 1 145 ? -9.766 4.613 3.445 1 98.31 145 SER B CA 1
ATOM 3692 C C . SER B 1 145 ? -8.75 4.402 2.326 1 98.31 145 SER B C 1
ATOM 3694 O O . SER B 1 145 ? -7.629 3.961 2.574 1 98.31 145 SER B O 1
ATOM 3696 N N . PRO B 1 146 ? -9.156 4.738 1.04 1 98.62 146 PRO B N 1
ATOM 3697 C CA . PRO B 1 146 ? -8.156 4.676 -0.031 1 98.62 146 PRO B CA 1
ATOM 3698 C C . PRO B 1 146 ? -6.938 5.555 0.245 1 98.62 146 PRO B C 1
ATOM 3700 O O . PRO B 1 146 ? -5.82 5.211 -0.148 1 98.62 146 PRO B O 1
ATOM 3703 N N . TYR B 1 147 ? -7.145 6.695 0.926 1 98.5 147 TYR B N 1
ATOM 3704 C CA . TYR B 1 147 ? -6.035 7.527 1.381 1 98.5 147 TYR B CA 1
ATOM 3705 C C . TYR B 1 147 ? -5.117 6.746 2.314 1 98.5 147 TYR B C 1
ATOM 3707 O O . TYR B 1 147 ? -3.9 6.723 2.121 1 98.5 147 TYR B O 1
ATOM 3715 N N . GLY B 1 148 ? -5.719 6.133 3.342 1 98.69 148 GLY B N 1
ATOM 3716 C CA . GLY B 1 148 ? -4.934 5.32 4.262 1 98.69 148 GLY B CA 1
ATOM 3717 C C . GLY B 1 148 ? -4.176 4.203 3.572 1 98.69 148 GLY B C 1
ATOM 3718 O O . GLY B 1 148 ? -3.008 3.955 3.885 1 98.69 148 GLY B O 1
ATOM 3719 N N . VAL B 1 149 ? -4.816 3.533 2.65 1 98.88 149 VAL B N 1
ATOM 3720 C CA . VAL B 1 149 ? -4.199 2.445 1.896 1 98.88 149 VAL B CA 1
ATOM 3721 C C . VAL B 1 149 ? -3.01 2.977 1.103 1 98.88 149 VAL B C 1
ATOM 3723 O O . VAL B 1 149 ? -1.946 2.352 1.073 1 98.88 149 VAL B O 1
ATOM 3726 N N . ALA B 1 150 ? -3.191 4.113 0.444 1 98.88 150 ALA B N 1
ATOM 3727 C CA . ALA B 1 150 ? -2.121 4.734 -0.332 1 98.88 150 ALA B CA 1
ATOM 3728 C C . ALA B 1 150 ? -0.937 5.098 0.559 1 98.88 150 ALA B C 1
ATOM 3730 O O . ALA B 1 150 ? 0.219 4.922 0.166 1 98.88 150 ALA B O 1
ATOM 3731 N N . LYS B 1 151 ? -1.221 5.59 1.708 1 98.94 151 LYS B N 1
ATOM 3732 C CA . LYS B 1 151 ? -0.156 5.977 2.629 1 98.94 151 LYS B CA 1
ATOM 3733 C C . LYS B 1 151 ? 0.573 4.754 3.174 1 98.94 151 LYS B C 1
ATOM 3735 O O . LYS B 1 151 ? 1.778 4.801 3.426 1 98.94 151 LYS B O 1
ATOM 3740 N N . VAL B 1 152 ? -0.139 3.656 3.406 1 98.94 152 VAL B N 1
ATOM 3741 C CA . VAL B 1 152 ? 0.515 2.408 3.781 1 98.94 152 VAL B CA 1
ATOM 3742 C C . VAL B 1 152 ? 1.511 1.999 2.699 1 98.94 152 VAL B C 1
ATOM 3744 O O . VAL B 1 152 ? 2.639 1.602 3.002 1 98.94 152 VAL B O 1
ATOM 3747 N N . TYR B 1 153 ? 1.116 2.092 1.448 1 98.94 153 TYR B N 1
ATOM 3748 C CA . TYR B 1 153 ? 2.029 1.829 0.343 1 98.94 153 TYR B CA 1
ATOM 3749 C C . TYR B 1 153 ? 3.268 2.715 0.435 1 98.94 153 TYR B C 1
ATOM 3751 O O . TYR B 1 153 ? 4.395 2.227 0.344 1 98.94 153 TYR B O 1
ATOM 3759 N N . GLY B 1 154 ? 3.035 4.035 0.575 1 98.88 154 GLY B N 1
ATOM 3760 C CA . GLY B 1 154 ? 4.141 4.977 0.665 1 98.88 154 GLY B CA 1
ATOM 3761 C C . GLY B 1 154 ? 5.105 4.656 1.789 1 98.88 154 GLY B C 1
ATOM 3762 O O . GLY B 1 154 ? 6.324 4.746 1.612 1 98.88 154 GLY B O 1
ATOM 3763 N N . HIS B 1 155 ? 4.566 4.258 2.945 1 98.88 155 HIS B N 1
ATOM 3764 C CA . HIS B 1 155 ? 5.379 3.891 4.098 1 98.88 155 HIS B CA 1
ATOM 3765 C C . HIS B 1 155 ? 6.258 2.684 3.789 1 98.88 155 HIS B C 1
ATOM 3767 O O . HIS B 1 155 ? 7.473 2.73 3.988 1 98.88 155 HIS B O 1
ATOM 3773 N N . TRP B 1 156 ? 5.684 1.663 3.254 1 98.81 156 TRP B N 1
ATOM 3774 C CA . TRP B 1 156 ? 6.402 0.405 3.084 1 98.81 156 TRP B CA 1
ATOM 3775 C C . TRP B 1 156 ? 7.402 0.5 1.933 1 98.81 156 TRP B C 1
ATOM 3777 O O . TRP B 1 156 ? 8.469 -0.112 1.979 1 98.81 156 TRP B O 1
ATOM 3787 N N . ILE B 1 157 ? 7.062 1.256 0.84 1 98.94 157 ILE B N 1
ATOM 3788 C CA . ILE B 1 157 ? 8.031 1.394 -0.246 1 98.94 157 ILE B CA 1
ATOM 3789 C C . ILE B 1 157 ? 9.242 2.176 0.24 1 98.94 157 ILE B C 1
ATOM 3791 O O . ILE B 1 157 ? 10.367 1.92 -0.195 1 98.94 157 ILE B O 1
ATOM 3795 N N . THR B 1 158 ? 9.016 3.127 1.165 1 98.94 158 THR B N 1
ATOM 3796 C CA . THR B 1 158 ? 10.125 3.848 1.776 1 98.94 158 THR B CA 1
ATOM 3797 C C . THR B 1 158 ? 11.016 2.896 2.568 1 98.94 158 THR B C 1
ATOM 3799 O O . THR B 1 158 ? 12.242 2.926 2.43 1 98.94 158 THR B O 1
ATOM 3802 N N . VAL B 1 159 ? 10.414 2.068 3.363 1 98.69 159 VAL B N 1
ATOM 3803 C CA . VAL B 1 159 ? 11.148 1.066 4.129 1 98.69 159 VAL B CA 1
ATOM 3804 C C . VAL B 1 159 ? 11.922 0.156 3.178 1 98.69 159 VAL B C 1
ATOM 3806 O O . VAL B 1 159 ? 13.086 -0.173 3.432 1 98.69 159 VAL B O 1
ATOM 3809 N N . ASN B 1 160 ? 11.258 -0.255 2.127 1 98.56 160 ASN B N 1
ATOM 3810 C CA . ASN B 1 160 ? 11.906 -1.16 1.18 1 98.56 160 ASN B CA 1
ATOM 3811 C C . ASN B 1 160 ? 13.141 -0.526 0.551 1 98.56 160 ASN B C 1
ATOM 3813 O O . ASN B 1 160 ? 14.172 -1.183 0.406 1 98.56 160 ASN B O 1
ATOM 3817 N N . TYR B 1 161 ? 13.039 0.699 0.135 1 98.69 161 TYR B N 1
ATOM 3818 C CA . TYR B 1 161 ? 14.188 1.359 -0.484 1 98.69 161 TYR B CA 1
ATOM 3819 C C . TYR B 1 161 ? 15.312 1.556 0.523 1 98.69 161 TYR B C 1
ATOM 3821 O O . TYR B 1 161 ? 16.484 1.491 0.165 1 98.69 161 TYR B O 1
ATOM 3829 N N . ARG B 1 162 ? 14.977 1.808 1.781 1 98.62 162 ARG B N 1
ATOM 3830 C CA . ARG B 1 162 ? 15.961 1.854 2.859 1 98.62 162 ARG B CA 1
ATOM 3831 C C . ARG B 1 162 ? 16.688 0.519 2.994 1 98.62 162 ARG B C 1
ATOM 3833 O O . ARG B 1 162 ? 17.922 0.476 3.016 1 98.62 162 ARG B O 1
ATOM 3840 N N . GLU B 1 163 ? 15.961 -0.533 2.957 1 97.44 163 GLU B N 1
ATOM 3841 C CA . GLU B 1 163 ? 16.516 -1.851 3.252 1 97.44 163 GLU B CA 1
ATOM 3842 C C . GLU B 1 163 ? 17.188 -2.453 2.021 1 97.44 163 GLU B C 1
ATOM 3844 O O . GLU B 1 163 ? 18.172 -3.178 2.141 1 97.44 163 GLU B O 1
ATOM 3849 N N . SER B 1 164 ? 16.656 -2.156 0.868 1 97.56 164 SER B N 1
ATOM 3850 C CA . SER B 1 164 ? 17.141 -2.787 -0.357 1 97.56 164 SER B CA 1
ATOM 3851 C C . SER B 1 164 ? 18.359 -2.057 -0.913 1 97.56 164 SER B C 1
ATOM 3853 O O . SER B 1 164 ? 19.219 -2.672 -1.539 1 97.56 164 SER B O 1
ATOM 3855 N N . TYR B 1 165 ? 18.453 -0.708 -0.692 1 97.75 165 TYR B N 1
ATOM 3856 C CA . TYR B 1 165 ? 19.469 0.065 -1.393 1 97.75 165 TYR B CA 1
ATOM 3857 C C . TYR B 1 165 ? 20.328 0.852 -0.41 1 97.75 165 TYR B C 1
ATOM 3859 O O . TYR B 1 165 ? 21.219 1.606 -0.816 1 97.75 165 TYR B O 1
ATOM 3867 N N . GLY B 1 166 ? 20.047 0.716 0.891 1 98.06 166 GLY B N 1
ATOM 3868 C CA . GLY B 1 166 ? 20.844 1.406 1.896 1 98.06 166 GLY B CA 1
ATOM 3869 C C . GLY B 1 166 ? 20.594 2.902 1.928 1 98.06 166 GLY B C 1
ATOM 3870 O O . GLY B 1 166 ? 21.422 3.666 2.42 1 98.06 166 GLY B O 1
ATOM 3871 N N . MET B 1 167 ? 19.484 3.379 1.406 1 98.62 167 MET B N 1
ATOM 3872 C CA . MET B 1 167 ? 19.141 4.801 1.388 1 98.62 167 MET B CA 1
ATOM 3873 C C . MET B 1 167 ? 18.781 5.293 2.787 1 98.62 167 MET B C 1
ATOM 3875 O O . MET B 1 167 ? 18.156 4.57 3.566 1 98.62 167 MET B O 1
ATOM 3879 N N . HIS B 1 168 ? 19.219 6.539 3.146 1 98.88 168 HIS B N 1
ATOM 3880 C CA . HIS B 1 168 ? 18.734 7.195 4.352 1 98.88 168 HIS B CA 1
ATOM 3881 C C . HIS B 1 168 ? 17.297 7.699 4.156 1 98.88 168 HIS B C 1
ATOM 3883 O O . HIS B 1 168 ? 17.094 8.883 3.893 1 98.88 168 HIS B O 1
ATOM 3889 N N . ALA B 1 169 ? 16.359 6.816 4.285 1 98.88 169 ALA B N 1
ATOM 3890 C CA . ALA B 1 169 ? 14.938 7.109 4.07 1 98.88 169 ALA B CA 1
ATOM 3891 C C . ALA B 1 169 ? 14.133 6.879 5.348 1 98.88 169 ALA B C 1
ATOM 3893 O O . ALA B 1 169 ? 14.148 5.781 5.91 1 98.88 169 ALA B O 1
ATOM 3894 N N . SER B 1 170 ? 13.477 7.926 5.844 1 98.88 170 SER B N 1
ATOM 3895 C CA . SER B 1 170 ? 12.695 7.863 7.074 1 98.88 170 SER B CA 1
ATOM 3896 C C . SER B 1 170 ? 11.242 8.25 6.828 1 98.88 170 SER B C 1
ATOM 3898 O O . SER B 1 170 ? 10.953 9.055 5.934 1 98.88 170 SER B O 1
ATOM 3900 N N . SER B 1 171 ? 10.391 7.629 7.582 1 98.75 171 SER B N 1
ATOM 3901 C CA . SER B 1 171 ? 8.977 7.996 7.562 1 98.75 171 SER B CA 1
ATOM 3902 C C . SER B 1 171 ? 8.555 8.641 8.883 1 98.75 171 SER B C 1
ATOM 3904 O O . SER B 1 171 ? 8.938 8.172 9.953 1 98.75 171 SER B O 1
ATOM 3906 N N . GLY B 1 172 ? 7.906 9.734 8.789 1 98.88 172 GLY B N 1
ATOM 3907 C CA . GLY B 1 172 ? 7.184 10.266 9.938 1 98.88 172 GLY B CA 1
ATOM 3908 C C . GLY B 1 172 ? 5.734 9.812 9.984 1 98.88 172 GLY B C 1
ATOM 3909 O O . GLY B 1 172 ? 4.918 10.234 9.164 1 98.88 172 GLY B O 1
ATOM 3910 N N . ILE B 1 173 ? 5.391 8.938 10.891 1 98.88 173 ILE B N 1
ATOM 3911 C CA . ILE B 1 173 ? 4.004 8.547 11.125 1 98.88 173 ILE B CA 1
ATOM 3912 C C . ILE B 1 173 ? 3.318 9.578 12.023 1 98.88 173 ILE B C 1
ATOM 3914 O O . ILE B 1 173 ? 3.199 9.375 13.234 1 98.88 173 ILE B O 1
ATOM 3918 N N . LEU B 1 174 ? 2.871 10.602 11.367 1 98.81 174 LEU B N 1
ATOM 3919 C CA . LEU B 1 174 ? 2.383 11.766 12.109 1 98.81 174 LEU B CA 1
ATOM 3920 C C . LEU B 1 174 ? 0.906 11.609 12.453 1 98.81 174 LEU B C 1
ATOM 3922 O O . LEU B 1 174 ? 0.09 11.305 11.578 1 98.81 174 LEU B O 1
ATOM 3926 N N . PHE B 1 175 ? 0.613 11.773 13.688 1 98.75 175 PHE B N 1
ATOM 3927 C CA . PHE B 1 175 ? -0.782 11.891 14.094 1 98.75 175 PHE B CA 1
ATOM 3928 C C . PHE B 1 175 ? -1.322 13.281 13.75 1 98.75 175 PHE B C 1
ATOM 3930 O O . PHE B 1 175 ? -0.61 14.102 13.18 1 98.75 175 PHE B O 1
ATOM 3937 N N . ASN B 1 176 ? -2.629 13.484 13.914 1 98.38 176 ASN B N 1
ATOM 3938 C CA . ASN B 1 176 ? -3.242 14.742 13.508 1 98.38 176 ASN B CA 1
ATOM 3939 C C . ASN B 1 176 ? -2.479 15.945 14.055 1 98.38 176 ASN B C 1
ATOM 3941 O O . ASN B 1 176 ? -2.135 15.977 15.242 1 98.38 176 ASN B O 1
ATOM 3945 N N . HIS B 1 177 ? -2.156 16.797 13.188 1 98.62 177 HIS B N 1
ATOM 3946 C CA . HIS B 1 177 ? -1.512 18.047 13.578 1 98.62 177 HIS B CA 1
ATOM 3947 C C . HIS B 1 177 ? -2.068 19.219 12.781 1 98.62 177 HIS B C 1
ATOM 3949 O O . HIS B 1 177 ? -2.352 19.094 11.594 1 98.62 177 HIS B O 1
ATOM 3955 N N . GLU B 1 178 ? -2.244 20.328 13.523 1 98.56 178 GLU B N 1
ATOM 3956 C CA . GLU B 1 178 ? -3.094 21.422 13.07 1 98.56 178 GLU B CA 1
ATOM 3957 C C . GLU B 1 178 ? -2.426 22.781 13.312 1 98.56 178 GLU B C 1
ATOM 3959 O O . GLU B 1 178 ? -1.42 22.859 14.023 1 98.56 178 GLU B O 1
ATOM 3964 N N . SER B 1 179 ? -2.918 23.75 12.688 1 98.62 179 SER B N 1
ATOM 3965 C CA . SER B 1 179 ? -2.477 25.141 12.836 1 98.62 179 SER B CA 1
ATOM 3966 C C . SER B 1 179 ? -3.438 26.094 12.148 1 98.62 179 SER B C 1
ATOM 3968 O O . SER B 1 179 ? -4.359 25.672 11.453 1 98.62 179 SER B O 1
ATOM 3970 N N . PRO B 1 180 ? -3.244 27.391 12.328 1 97.94 180 PRO B N 1
ATOM 3971 C CA . PRO B 1 180 ? -4.055 28.375 11.617 1 97.94 180 PRO B CA 1
ATOM 3972 C C . PRO B 1 180 ? -3.91 28.281 10.102 1 97.94 180 PRO B C 1
ATOM 3974 O O . PRO B 1 180 ? -4.684 28.891 9.359 1 97.94 180 PRO B O 1
ATOM 3977 N N . ARG B 1 181 ? -2.943 27.516 9.602 1 97 181 ARG B N 1
ATOM 3978 C CA . ARG B 1 181 ? -2.701 27.391 8.164 1 97 181 ARG B CA 1
ATOM 3979 C C . ARG B 1 181 ? -3.379 26.141 7.598 1 97 181 ARG B C 1
ATOM 3981 O O . ARG B 1 181 ? -3.246 25.844 6.41 1 97 181 ARG B O 1
ATOM 3988 N N . ARG B 1 182 ? -4.09 25.422 8.469 1 97.56 182 ARG B N 1
ATOM 3989 C CA . ARG B 1 182 ? -4.758 24.203 8.047 1 97.56 182 ARG B CA 1
ATOM 3990 C C . ARG B 1 182 ? -5.848 24.5 7.02 1 97.56 182 ARG B C 1
ATOM 3992 O O . ARG B 1 182 ? -6.484 25.547 7.07 1 97.56 182 ARG B O 1
ATOM 3999 N N . GLY B 1 183 ? -6.012 23.578 6.031 1 93.62 183 GLY B N 1
ATOM 4000 C CA . GLY B 1 183 ? -7.086 23.734 5.059 1 93.62 183 GLY B CA 1
ATOM 4001 C C . GLY B 1 183 ? -8.469 23.719 5.688 1 93.62 183 GLY B C 1
ATOM 4002 O O . GLY B 1 183 ? -8.703 23 6.66 1 93.62 183 GLY B O 1
ATOM 4003 N N . LEU B 1 184 ? -9.375 24.359 5.059 1 93.5 184 LEU B N 1
ATOM 4004 C CA . LEU B 1 184 ? -10.711 24.562 5.598 1 93.5 184 LEU B CA 1
ATOM 4005 C C . LEU B 1 184 ? -11.5 23.25 5.578 1 93.5 184 LEU B C 1
ATOM 4007 O O . LEU B 1 184 ? -12.5 23.109 6.293 1 93.5 184 LEU B O 1
ATOM 4011 N N . GLU B 1 185 ? -11.031 22.344 4.789 1 90.81 185 GLU B N 1
ATOM 4012 C CA . GLU B 1 185 ? -11.766 21.094 4.621 1 90.81 185 GLU B CA 1
ATOM 4013 C C . GLU B 1 185 ? -11.539 20.156 5.801 1 90.81 185 GLU B C 1
ATOM 4015 O O . GLU B 1 185 ? -12.289 19.188 5.988 1 90.81 185 GLU B O 1
ATOM 4020 N N . PHE B 1 186 ? -10.57 20.438 6.602 1 94.88 186 PHE B N 1
ATOM 4021 C CA . PHE B 1 186 ? -10.258 19.562 7.734 1 94.88 186 PHE B CA 1
ATOM 4022 C C . PHE B 1 186 ? -11.078 19.969 8.953 1 94.88 186 PHE B C 1
ATOM 4024 O O . PHE B 1 186 ? -11.281 21.156 9.211 1 94.88 186 PHE B O 1
ATOM 4031 N N . VAL B 1 187 ? -11.445 19.047 9.734 1 96.44 187 VAL B N 1
ATOM 4032 C CA . VAL B 1 187 ? -12.477 19.219 10.758 1 96.44 187 VAL B CA 1
ATOM 4033 C C . VAL B 1 187 ? -12.055 20.312 11.742 1 96.44 187 VAL B C 1
ATOM 4035 O O . VAL B 1 187 ? -12.875 21.125 12.164 1 96.44 187 VAL B O 1
ATOM 4038 N N . THR B 1 188 ? -10.789 20.375 12.133 1 97.88 188 THR B N 1
ATOM 4039 C CA . THR B 1 188 ? -10.352 21.375 13.109 1 97.88 188 THR B CA 1
ATOM 4040 C C . THR B 1 188 ? -10.5 22.781 12.555 1 97.88 188 THR B C 1
ATOM 4042 O O . THR B 1 188 ? -11.047 23.656 13.219 1 97.88 188 THR B O 1
ATOM 4045 N N . ARG B 1 189 ? -10.031 22.922 11.328 1 97.69 189 ARG B N 1
ATOM 4046 C CA . ARG B 1 189 ? -10.133 24.25 10.711 1 97.69 189 ARG B CA 1
ATOM 4047 C C . ARG B 1 189 ? -11.578 24.578 10.375 1 97.69 189 ARG B C 1
ATOM 4049 O O . ARG B 1 189 ? -11.969 25.75 10.383 1 97.69 189 ARG B O 1
ATOM 4056 N N . LYS B 1 190 ? -12.312 23.609 9.953 1 97.06 190 LYS B N 1
ATOM 4057 C CA . LYS B 1 190 ? -13.742 23.797 9.719 1 97.06 190 LYS B CA 1
ATOM 4058 C C . LYS B 1 190 ? -14.43 24.344 10.969 1 97.06 190 LYS B C 1
ATOM 4060 O O . LYS B 1 190 ? -15.234 25.266 10.891 1 97.06 190 LYS B O 1
ATOM 4065 N N . VAL B 1 191 ? -14.102 23.781 12.055 1 98.56 191 VAL B N 1
ATOM 4066 C CA . VAL B 1 191 ? -14.711 24.172 13.32 1 98.56 191 VAL B CA 1
ATOM 4067 C C . VAL B 1 191 ? -14.266 25.594 13.695 1 98.56 191 VAL B C 1
ATOM 4069 O O . VAL B 1 191 ? -15.094 26.469 13.961 1 98.56 191 VAL B O 1
ATOM 4072 N N . THR B 1 192 ? -12.945 25.875 13.719 1 98.75 192 THR B N 1
ATOM 4073 C CA . THR B 1 192 ? -12.461 27.172 14.188 1 98.75 192 THR B CA 1
ATOM 4074 C C . THR B 1 192 ? -12.93 28.281 13.258 1 98.75 192 THR B C 1
ATOM 4076 O O . THR B 1 192 ? -13.289 29.375 13.719 1 98.75 192 THR B O 1
ATOM 4079 N N . PHE B 1 193 ? -12.938 28.016 11.969 1 98.31 193 PHE B N 1
ATOM 4080 C CA . PHE B 1 193 ? -13.445 28.984 11 1 98.31 193 PHE B CA 1
ATOM 4081 C C . PHE B 1 193 ? -14.945 29.188 11.172 1 98.31 193 PHE B C 1
ATOM 4083 O O . PHE B 1 193 ? -15.438 30.312 11.07 1 98.31 193 PHE B O 1
ATOM 4090 N N . GLY B 1 194 ? -15.695 28.094 11.422 1 98.19 194 GLY B N 1
ATOM 4091 C CA . GLY B 1 194 ? -17.125 28.172 11.703 1 98.19 194 GLY B CA 1
ATOM 4092 C C . GLY B 1 194 ? -17.438 29.016 12.922 1 98.19 194 GLY B C 1
ATOM 4093 O O . GLY B 1 194 ? -18.359 29.844 12.891 1 98.19 194 GLY B O 1
ATOM 4094 N N . VAL B 1 195 ? -16.703 28.844 13.938 1 98.62 195 VAL B N 1
ATOM 4095 C CA . VAL B 1 195 ? -16.844 29.641 15.156 1 98.62 195 VAL B CA 1
ATOM 4096 C C . VAL B 1 195 ? -16.688 31.109 14.82 1 98.62 195 VAL B C 1
ATOM 4098 O O . VAL B 1 195 ? -17.469 31.953 15.273 1 98.62 195 VAL B O 1
ATOM 4101 N N . ALA B 1 196 ? -15.617 31.422 14.094 1 98.56 196 ALA B N 1
ATOM 4102 C CA . ALA B 1 196 ? -15.336 32.812 13.734 1 98.56 196 ALA B CA 1
ATOM 4103 C C . ALA B 1 196 ? -16.5 33.406 12.945 1 98.56 196 ALA B C 1
ATOM 4105 O O . ALA B 1 196 ? -16.891 34.562 13.203 1 98.56 196 ALA B O 1
ATOM 4106 N N . ARG B 1 197 ? -17.016 32.656 11.992 1 98.19 197 ARG B N 1
ATOM 4107 C CA . ARG B 1 197 ? -18.125 33.156 11.18 1 98.19 197 ARG B CA 1
ATOM 4108 C C . ARG B 1 197 ? -19.359 33.406 12.031 1 98.19 197 ARG B C 1
ATOM 4110 O O . ARG B 1 197 ? -20.062 34.406 11.844 1 98.19 197 ARG B O 1
ATOM 4117 N N . ILE B 1 198 ? -19.641 32.469 12.906 1 98.25 198 ILE B N 1
ATOM 4118 C CA . ILE B 1 198 ? -20.797 32.594 13.781 1 98.25 198 ILE B CA 1
ATOM 4119 C C . ILE B 1 198 ? -20.625 33.781 14.727 1 98.25 198 ILE B C 1
ATOM 4121 O O . ILE B 1 198 ? -21.547 34.562 14.922 1 98.25 198 ILE B O 1
ATOM 4125 N N . ALA B 1 199 ? -19.469 33.906 15.289 1 98 199 ALA B N 1
ATOM 4126 C CA . ALA B 1 199 ? -19.172 34.969 16.219 1 98 199 ALA B CA 1
ATOM 4127 C C . ALA B 1 199 ? -19.359 36.344 15.562 1 98 199 ALA B C 1
ATOM 4129 O O . ALA B 1 199 ? -19.766 37.312 16.219 1 98 199 ALA B O 1
ATOM 4130 N N . HIS B 1 200 ? -19.078 36.406 14.289 1 97.69 200 HIS B N 1
ATOM 4131 C CA . HIS B 1 200 ? -19.172 37.688 13.562 1 97.69 200 HIS B CA 1
ATOM 4132 C C . HIS B 1 200 ? -20.547 37.812 12.914 1 97.69 200 HIS B C 1
ATOM 4134 O O . HIS B 1 200 ? -20.766 38.75 12.125 1 97.69 200 HIS B O 1
ATOM 4140 N N . GLY B 1 201 ? -21.453 36.906 13.18 1 96.56 201 GLY B N 1
ATOM 4141 C CA . GLY B 1 201 ? -22.812 37 12.695 1 96.56 201 GLY B CA 1
ATOM 4142 C C . GLY B 1 201 ? -22.969 36.594 11.242 1 96.56 201 GLY B C 1
ATOM 4143 O O . GLY B 1 201 ? -23.969 36.938 10.602 1 96.56 201 GLY B O 1
ATOM 4144 N N . LEU B 1 202 ? -22 35.906 10.68 1 97.12 202 LEU B N 1
ATOM 4145 C CA . LEU B 1 202 ? -22 35.562 9.258 1 97.12 202 LEU B CA 1
ATOM 4146 C C . LEU B 1 202 ? -22.578 34.156 9.047 1 97.12 202 LEU B C 1
ATOM 4148 O O . LEU B 1 202 ? -22.875 33.781 7.91 1 97.12 202 LEU B O 1
ATOM 4152 N N . ALA B 1 203 ? -22.75 33.375 10.109 1 96.94 203 ALA B N 1
ATOM 4153 C CA . ALA B 1 203 ? -23.344 32.062 10.07 1 96.94 203 ALA B CA 1
ATOM 4154 C C . ALA B 1 203 ? -24.125 31.766 11.344 1 96.94 203 ALA B C 1
ATOM 4156 O O . ALA B 1 203 ? -23.891 32.375 12.383 1 96.94 203 ALA B O 1
ATOM 4157 N N . HIS B 1 204 ? -25.062 30.781 11.219 1 96.94 204 HIS B N 1
ATOM 4158 C CA . HIS B 1 204 ? -25.906 30.453 12.375 1 96.94 204 HIS B CA 1
ATOM 4159 C C . HIS B 1 204 ? -25.859 28.969 12.695 1 96.94 204 HIS B C 1
ATOM 4161 O O . HIS B 1 204 ? -26.5 28.516 13.641 1 96.94 204 HIS B O 1
ATOM 4167 N N . GLU B 1 205 ? -25.109 28.234 11.883 1 97.44 205 GLU B N 1
ATOM 4168 C CA . GLU B 1 205 ? -25 26.797 12.094 1 97.44 205 GLU B CA 1
ATOM 4169 C C . GLU B 1 205 ? -23.656 26.25 11.586 1 97.44 205 GLU B C 1
ATOM 4171 O O . GLU B 1 205 ? -23.031 26.859 10.719 1 97.44 205 GLU B O 1
ATOM 4176 N N . LEU B 1 206 ? -23.203 25.25 12.18 1 97.75 206 LEU B N 1
ATOM 4177 C CA . LEU B 1 206 ? -22.031 24.484 11.742 1 97.75 206 LEU B CA 1
ATOM 4178 C C . LEU B 1 206 ? -22.359 23 11.656 1 97.75 206 LEU B C 1
ATOM 4180 O O . LEU B 1 206 ? -22.688 22.375 12.664 1 97.75 206 LEU B O 1
ATOM 4184 N N . ARG B 1 207 ? -22.344 22.469 10.477 1 96.88 207 ARG B N 1
ATOM 4185 C CA . ARG B 1 207 ? -22.672 21.062 10.258 1 96.88 207 ARG B CA 1
ATOM 4186 C C . ARG B 1 207 ? -21.422 20.203 10.266 1 96.88 207 ARG B C 1
ATOM 4188 O O . ARG B 1 207 ? -20.438 20.5 9.57 1 96.88 207 ARG B O 1
ATOM 4195 N N . LEU B 1 208 ? -21.391 19.203 11.055 1 97 208 LEU B N 1
ATOM 4196 C CA . LEU B 1 208 ? -20.25 18.297 11.211 1 97 208 LEU B CA 1
ATOM 4197 C C . LEU B 1 208 ? -20.688 16.844 11.078 1 97 208 LEU B C 1
ATOM 4199 O O . LEU B 1 208 ? -21.875 16.547 11.039 1 97 208 LEU B O 1
ATOM 4203 N N . GLY B 1 209 ? -19.703 15.969 10.93 1 94.5 209 GLY B N 1
ATOM 4204 C CA . GLY B 1 209 ? -19.969 14.539 10.914 1 94.5 209 GLY B CA 1
ATOM 4205 C C . GLY B 1 209 ? -19.953 13.914 12.297 1 94.5 209 GLY B C 1
ATOM 4206 O O . GLY B 1 209 ? -20.656 14.383 13.195 1 94.5 209 GLY B O 1
ATOM 4207 N N . ASN B 1 210 ? -19.078 12.883 12.469 1 94.75 210 ASN B N 1
ATOM 4208 C CA . ASN B 1 210 ? -19 12.117 13.711 1 94.75 210 ASN B CA 1
ATOM 4209 C C . ASN B 1 210 ? -18.375 12.938 14.836 1 94.75 210 ASN B C 1
ATOM 4211 O O . ASN B 1 210 ? -17.156 13.117 14.875 1 94.75 210 ASN B O 1
ATOM 4215 N N . LEU B 1 211 ? -19.172 13.273 15.812 1 97.19 211 LEU B N 1
ATOM 4216 C CA . LEU B 1 211 ? -18.703 14.109 16.906 1 97.19 211 LEU B CA 1
ATOM 4217 C C . LEU B 1 211 ? -17.938 13.289 17.938 1 97.19 211 LEU B C 1
ATOM 4219 O O . LEU B 1 211 ? -17.25 13.844 18.797 1 97.19 211 LEU B O 1
ATOM 4223 N N . ASP B 1 212 ? -18.109 12.008 17.781 1 96.12 212 ASP B N 1
ATOM 4224 C CA . ASP B 1 212 ? -17.516 11.141 18.797 1 96.12 212 ASP B CA 1
ATOM 4225 C C . ASP B 1 212 ? -16.125 10.664 18.375 1 96.12 212 ASP B C 1
ATOM 4227 O O . ASP B 1 212 ? -15.398 10.07 19.172 1 96.12 212 ASP B O 1
ATOM 4231 N N . ALA B 1 213 ? -15.766 10.898 17.109 1 95.75 213 ALA B N 1
ATOM 4232 C CA . ALA B 1 213 ? -14.422 10.531 16.672 1 95.75 213 ALA B CA 1
ATOM 4233 C C . ALA B 1 213 ? -13.352 11.188 17.531 1 95.75 213 ALA B C 1
ATOM 4235 O O . ALA B 1 213 ? -13.469 12.367 17.891 1 95.75 213 ALA B O 1
ATOM 4236 N N . GLN B 1 214 ? -12.367 10.422 17.969 1 97.38 214 GLN B N 1
ATOM 4237 C CA . GLN B 1 214 ? -11.297 10.914 18.828 1 97.38 214 GLN B CA 1
ATOM 4238 C C . GLN B 1 214 ? -9.969 10.945 18.094 1 97.38 214 GLN B C 1
ATOM 4240 O O . GLN B 1 214 ? -9.609 9.984 17.406 1 97.38 214 GLN B O 1
ATOM 4245 N N . ARG B 1 215 ? -9.289 12.016 18.156 1 98.12 215 ARG B N 1
ATOM 4246 C CA . ARG B 1 215 ? -8.008 12.195 17.484 1 98.12 215 ARG B CA 1
ATOM 4247 C C . ARG B 1 215 ? -6.957 12.758 18.438 1 98.12 215 ARG B C 1
ATOM 4249 O O . ARG B 1 215 ? -7.297 13.422 19.422 1 98.12 215 ARG B O 1
ATOM 4256 N N . ASP B 1 216 ? -5.742 12.43 18.234 1 98.62 216 ASP B N 1
ATOM 4257 C CA . ASP B 1 216 ? -4.551 13 18.859 1 98.62 216 ASP B CA 1
ATOM 4258 C C . ASP B 1 216 ? -4.051 14.211 18.062 1 98.62 216 ASP B C 1
ATOM 4260 O O . ASP B 1 216 ? -3.273 14.062 17.125 1 98.62 216 ASP B O 1
ATOM 4264 N N . TRP B 1 217 ? -4.531 15.438 18.469 1 98.75 217 TRP B N 1
ATOM 4265 C CA . TRP B 1 217 ? -4.23 16.656 17.734 1 98.75 217 TRP B CA 1
ATOM 4266 C C . TRP B 1 217 ? -3.012 17.359 18.312 1 98.75 217 TRP B C 1
ATOM 4268 O O . TRP B 1 217 ? -2.992 17.703 19.5 1 98.75 217 TRP B O 1
ATOM 4278 N N . GLY B 1 218 ? -2.004 17.531 17.516 1 98.69 218 GLY B N 1
ATOM 4279 C CA . GLY B 1 218 ? -0.847 18.328 17.906 1 98.69 218 GLY B CA 1
ATOM 4280 C C . GLY B 1 218 ? -0.64 19.547 17.016 1 98.69 218 GLY B C 1
ATOM 4281 O O . GLY B 1 218 ? -1.46 19.828 16.141 1 98.69 218 GLY B O 1
ATOM 4282 N N . PHE B 1 219 ? 0.377 20.359 17.344 1 98.88 219 PHE B N 1
ATOM 4283 C CA . PHE B 1 219 ? 0.696 21.578 16.609 1 98.88 219 PHE B CA 1
ATOM 4284 C C . PHE B 1 219 ? 1.628 21.281 15.438 1 98.88 219 PHE B C 1
ATOM 4286 O O . PHE B 1 219 ? 2.693 20.688 15.617 1 98.88 219 PHE B O 1
ATOM 4293 N N . ALA B 1 220 ? 1.255 21.75 14.203 1 98.75 220 ALA B N 1
ATOM 4294 C CA . ALA B 1 220 ? 2.008 21.5 12.977 1 98.75 220 ALA B CA 1
ATOM 4295 C C . ALA B 1 220 ? 3.453 21.969 13.109 1 98.75 220 ALA B C 1
ATOM 4297 O O . ALA B 1 220 ? 4.371 21.312 12.602 1 98.75 220 ALA B O 1
ATOM 4298 N N . GLY B 1 221 ? 3.66 23.109 13.773 1 98.31 221 GLY B N 1
ATOM 4299 C CA . GLY B 1 221 ? 5.004 23.625 13.969 1 98.31 221 GLY B CA 1
ATOM 4300 C C . GLY B 1 221 ? 5.91 22.656 14.711 1 98.31 221 GLY B C 1
ATOM 4301 O O . GLY B 1 221 ? 7.094 22.547 14.383 1 98.31 221 GLY B O 1
ATOM 4302 N N . ASP B 1 222 ? 5.375 21.984 15.719 1 98.75 222 ASP B N 1
ATOM 4303 C CA . ASP B 1 222 ? 6.125 20.969 16.438 1 98.75 222 ASP B CA 1
ATOM 4304 C C . ASP B 1 222 ? 6.445 19.781 15.523 1 98.75 222 ASP B C 1
ATOM 4306 O O . ASP B 1 222 ? 7.543 19.219 15.578 1 98.75 222 ASP B O 1
ATOM 4310 N N . TYR B 1 223 ? 5.504 19.422 14.734 1 98.88 223 TYR B N 1
ATOM 4311 C CA . TYR B 1 223 ? 5.605 18.203 13.953 1 98.88 223 TYR B CA 1
ATOM 4312 C C . TYR B 1 223 ? 6.648 18.344 12.852 1 98.88 223 TYR B C 1
ATOM 4314 O O . TYR B 1 223 ? 7.371 17.391 12.539 1 98.88 223 TYR B O 1
ATOM 4322 N N . VAL B 1 224 ? 6.758 19.547 12.211 1 98.88 224 VAL B N 1
ATOM 4323 C CA . VAL B 1 224 ? 7.742 19.734 11.148 1 98.88 224 VAL B CA 1
ATOM 4324 C C . VAL B 1 224 ? 9.148 19.688 11.734 1 98.88 224 VAL B C 1
ATOM 4326 O O . VAL B 1 224 ? 10.102 19.281 11.062 1 98.88 224 VAL B O 1
ATOM 4329 N N . ARG B 1 225 ? 9.305 20.109 13 1 98.88 225 ARG B N 1
ATOM 4330 C CA . ARG B 1 225 ? 10.609 19.953 13.656 1 98.88 225 ARG B CA 1
ATOM 4331 C C . ARG B 1 225 ? 11.023 18.5 13.719 1 98.88 225 ARG B C 1
ATOM 4333 O O . ARG B 1 225 ? 12.203 18.172 13.555 1 98.88 225 ARG B O 1
ATOM 4340 N N . ALA B 1 226 ? 10.078 17.594 14.008 1 98.94 226 ALA B N 1
ATOM 4341 C CA . ALA B 1 226 ? 10.359 16.172 14.016 1 98.94 226 ALA B CA 1
ATOM 4342 C C . ALA B 1 226 ? 10.828 15.688 12.648 1 98.94 226 ALA B C 1
ATOM 4344 O O . ALA B 1 226 ? 11.75 14.883 12.547 1 98.94 226 ALA B O 1
ATOM 4345 N N . MET B 1 227 ? 10.172 16.188 11.586 1 98.88 227 MET B N 1
ATOM 4346 C CA . MET B 1 227 ? 10.57 15.82 10.227 1 98.88 227 MET B CA 1
ATOM 4347 C C . MET B 1 227 ? 12.047 16.109 10 1 98.88 227 MET B C 1
ATOM 4349 O O . MET B 1 227 ? 12.789 15.266 9.5 1 98.88 227 MET B O 1
ATOM 4353 N N . TRP B 1 228 ? 12.438 17.312 10.367 1 98.94 228 TRP B N 1
ATOM 4354 C CA . TRP B 1 228 ? 13.812 17.766 10.18 1 98.94 228 TRP B CA 1
ATOM 4355 C C . TRP B 1 228 ? 14.773 16.938 11.031 1 98.94 228 TRP B C 1
ATOM 4357 O O . TRP B 1 228 ? 15.82 16.5 10.539 1 98.94 228 TRP B O 1
ATOM 4367 N N . LEU B 1 229 ? 14.43 16.703 12.289 1 98.94 229 LEU B N 1
ATOM 4368 C CA . LEU B 1 229 ? 15.289 15.953 13.211 1 98.94 229 LEU B CA 1
ATOM 4369 C C . LEU B 1 229 ? 15.555 14.555 12.68 1 98.94 229 LEU B C 1
ATOM 4371 O O . LEU B 1 229 ? 16.656 14.016 12.859 1 98.94 229 LEU B O 1
ATOM 4375 N N . MET B 1 230 ? 14.586 13.953 12.047 1 98.88 230 MET B N 1
ATOM 4376 C CA . MET B 1 230 ? 14.727 12.594 11.523 1 98.88 230 MET B CA 1
ATOM 4377 C C . MET B 1 230 ? 15.875 12.508 10.523 1 98.88 230 MET B C 1
ATOM 4379 O O . MET B 1 230 ? 16.656 11.562 10.555 1 98.88 230 MET B O 1
ATOM 4383 N N . LEU B 1 231 ? 15.953 13.516 9.656 1 98.81 231 LEU B N 1
ATOM 4384 C CA . LEU B 1 231 ? 16.953 13.469 8.594 1 98.81 231 LEU B CA 1
ATOM 4385 C C . LEU B 1 231 ? 18.328 13.875 9.125 1 98.81 231 LEU B C 1
ATOM 4387 O O . LEU B 1 231 ? 19.328 13.727 8.438 1 98.81 231 LEU B O 1
ATOM 4391 N N . GLN B 1 232 ? 18.375 14.398 10.43 1 98.69 232 GLN B N 1
ATOM 4392 C CA . GLN B 1 232 ? 19.656 14.781 11.023 1 98.69 232 GLN B CA 1
ATOM 4393 C C . GLN B 1 232 ? 20.312 13.602 11.734 1 98.69 232 GLN B C 1
ATOM 4395 O O . GLN B 1 232 ? 21.453 13.688 12.156 1 98.69 232 GLN B O 1
ATOM 4400 N N . GLN B 1 233 ? 19.625 12.484 11.883 1 98.69 233 GLN B N 1
ATOM 4401 C CA . GLN B 1 233 ? 20.156 11.312 12.562 1 98.69 233 GLN B CA 1
ATOM 4402 C C . GLN B 1 233 ? 21.172 10.586 11.68 1 98.69 233 GLN B C 1
ATOM 4404 O O . GLN B 1 233 ? 21.062 10.602 10.453 1 98.69 233 GLN B O 1
ATOM 4409 N N . PRO B 1 234 ? 22.109 9.859 12.266 1 98.38 234 PRO B N 1
ATOM 4410 C CA . PRO B 1 234 ? 23.062 9.094 11.453 1 98.38 234 PRO B CA 1
ATOM 4411 C C . PRO B 1 234 ? 22.406 7.961 10.68 1 98.38 234 PRO B C 1
ATOM 4413 O O . PRO B 1 234 ? 22.812 7.664 9.555 1 98.38 234 PRO B O 1
ATOM 4416 N N . GLU B 1 235 ? 21.406 7.32 11.281 1 98.44 235 GLU B N 1
ATOM 4417 C CA . GLU B 1 235 ? 20.672 6.223 10.648 1 98.44 235 GLU B CA 1
ATOM 4418 C C . GLU B 1 235 ? 19.203 6.57 10.469 1 98.44 235 GLU B C 1
ATOM 4420 O O . GLU B 1 235 ? 18.609 7.23 11.328 1 98.44 235 GLU B O 1
ATOM 4425 N N . PRO B 1 236 ? 18.688 6.145 9.32 1 98.75 236 PRO B N 1
ATOM 4426 C CA . PRO B 1 236 ? 17.266 6.379 9.109 1 98.75 236 PRO B CA 1
ATOM 4427 C C . PRO B 1 236 ? 16.375 5.488 9.984 1 98.75 236 PRO B C 1
ATOM 4429 O O . PRO B 1 236 ? 16.828 4.422 10.43 1 98.75 236 PRO B O 1
ATOM 4432 N N . ASP B 1 237 ? 15.195 5.926 10.266 1 98.56 237 ASP B N 1
ATOM 4433 C CA . ASP B 1 237 ? 14.188 5.172 11.016 1 98.56 237 ASP B CA 1
ATOM 4434 C C . ASP B 1 237 ? 12.805 5.797 10.867 1 98.56 237 ASP B C 1
ATOM 4436 O O . ASP B 1 237 ? 12.664 6.855 10.25 1 98.56 237 ASP B O 1
ATOM 4440 N N . ASP B 1 238 ? 11.836 5.09 11.305 1 98.81 238 ASP B N 1
ATOM 4441 C CA . ASP B 1 238 ? 10.469 5.594 11.297 1 98.81 238 ASP B CA 1
ATOM 4442 C C . ASP B 1 238 ? 10.023 5.988 12.703 1 98.81 238 ASP B C 1
ATOM 4444 O O . ASP B 1 238 ? 10.414 5.352 13.688 1 98.81 238 ASP B O 1
ATOM 4448 N N . TYR B 1 239 ? 9.211 7.051 12.789 1 98.94 239 TYR B N 1
ATOM 4449 C CA . TYR B 1 239 ? 8.844 7.586 14.094 1 98.94 239 TYR B CA 1
ATOM 4450 C C . TYR B 1 239 ? 7.363 7.949 14.141 1 98.94 239 TYR B C 1
ATOM 4452 O O . TYR B 1 239 ? 6.848 8.609 13.234 1 98.94 239 TYR B O 1
ATOM 4460 N N . VAL B 1 240 ? 6.734 7.488 15.164 1 98.88 240 VAL B N 1
ATOM 4461 C CA . VAL B 1 240 ? 5.422 8.031 15.508 1 98.88 240 VAL B CA 1
ATOM 4462 C C . VAL B 1 240 ? 5.59 9.406 16.156 1 98.88 240 VAL B C 1
ATOM 4464 O O . VAL B 1 240 ? 6.383 9.578 17.078 1 98.88 240 VAL B O 1
ATOM 4467 N N . ILE B 1 241 ? 4.926 10.367 15.625 1 98.94 241 ILE B N 1
ATOM 4468 C CA . ILE B 1 241 ? 4.906 11.719 16.172 1 98.94 241 ILE B CA 1
ATOM 4469 C C . ILE B 1 241 ? 3.494 12.062 16.641 1 98.94 241 ILE B C 1
ATOM 4471 O O . ILE B 1 241 ? 2.576 12.164 15.82 1 98.94 241 ILE B O 1
ATOM 4475 N N . ALA B 1 242 ? 3.322 12.227 17.891 1 98.88 242 ALA B N 1
ATOM 4476 C CA . ALA B 1 242 ? 2.018 12.414 18.516 1 98.88 242 ALA B CA 1
ATOM 4477 C C . ALA B 1 242 ? 2.154 13.117 19.875 1 98.88 242 ALA B C 1
ATOM 4479 O O . ALA B 1 242 ? 3.256 13.227 20.406 1 98.88 242 ALA B O 1
ATOM 4480 N N . THR B 1 243 ? 1.063 13.641 20.375 1 98.62 243 THR B N 1
ATOM 4481 C CA . THR B 1 243 ? 1.07 14.266 21.688 1 98.62 243 THR B CA 1
ATOM 4482 C C . THR B 1 243 ? 0.886 13.227 22.797 1 98.62 243 THR B C 1
ATOM 4484 O O . THR B 1 243 ? 1.305 13.438 23.938 1 98.62 243 THR B O 1
ATOM 4487 N N . GLY B 1 244 ? 0.154 12.125 22.453 1 98.19 244 GLY B N 1
ATOM 4488 C CA . GLY B 1 244 ? -0.156 11.109 23.438 1 98.19 244 GLY B CA 1
ATOM 4489 C C . GLY B 1 244 ? -1.478 11.344 24.156 1 98.19 244 GLY B C 1
ATOM 4490 O O . GLY B 1 244 ? -1.846 10.594 25.062 1 98.19 244 GLY B O 1
ATOM 4491 N N . SER B 1 245 ? -2.127 12.367 23.734 1 97.44 245 SER B N 1
ATOM 4492 C CA . SER B 1 245 ? -3.453 12.68 24.25 1 97.44 245 SER B CA 1
ATOM 4493 C C . SER B 1 245 ? -4.484 12.758 23.141 1 97.44 245 SER B C 1
ATOM 4495 O O . SER B 1 245 ? -4.18 13.219 22.031 1 97.44 245 SER B O 1
ATOM 4497 N N . THR B 1 246 ? -5.672 12.258 23.438 1 97.19 246 THR B N 1
ATOM 4498 C CA . THR B 1 246 ? -6.719 12.273 22.422 1 97.19 246 THR B CA 1
ATOM 4499 C C . THR B 1 246 ? -7.93 13.062 22.891 1 97.19 246 THR B C 1
ATOM 4501 O O . THR B 1 246 ? -8.141 13.227 24.109 1 97.19 246 THR B O 1
ATOM 4504 N N . HIS B 1 247 ? -8.617 13.664 21.984 1 98.25 247 HIS B N 1
ATOM 4505 C CA . HIS B 1 247 ? -9.828 14.445 22.219 1 98.25 247 HIS B CA 1
ATOM 4506 C C . HIS B 1 247 ? -10.883 14.164 21.156 1 98.25 247 HIS B C 1
ATOM 4508 O O . HIS B 1 247 ? -10.547 13.844 20.016 1 98.25 247 HIS B O 1
ATOM 4514 N N . SER B 1 248 ? -12.133 14.266 21.531 1 98.31 248 SER B N 1
ATOM 4515 C CA . SER B 1 248 ? -13.219 14.062 20.578 1 98.31 248 SER B CA 1
ATOM 4516 C C . SER B 1 248 ? -13.5 15.328 19.781 1 98.31 248 SER B C 1
ATOM 4518 O O . SER B 1 248 ? -13.102 16.422 20.188 1 98.31 248 SER B O 1
ATOM 4520 N N . VAL B 1 249 ? -14.18 15.125 18.656 1 98.19 249 VAL B N 1
ATOM 4521 C CA . VAL B 1 249 ? -14.641 16.266 17.875 1 98.19 249 VAL B CA 1
ATOM 4522 C C . VAL B 1 249 ? -15.594 17.125 18.719 1 98.19 249 VAL B C 1
ATOM 4524 O O . VAL B 1 249 ? -15.602 18.344 18.609 1 98.19 249 VAL B O 1
ATOM 4527 N N . ARG B 1 250 ? -16.359 16.469 19.562 1 98.25 250 ARG B N 1
ATOM 4528 C CA . ARG B 1 250 ? -17.234 17.156 20.484 1 98.25 250 ARG B CA 1
ATOM 4529 C C . ARG B 1 250 ? -16.453 18.078 21.406 1 98.25 250 ARG B C 1
ATOM 4531 O O . ARG B 1 250 ? -16.812 19.25 21.594 1 98.25 250 ARG B O 1
ATOM 4538 N N . GLU B 1 251 ? -15.406 17.562 21.969 1 98.38 251 GLU B N 1
ATOM 4539 C CA . GLU B 1 251 ? -14.547 18.375 22.828 1 98.38 251 GLU B CA 1
ATOM 4540 C C . GLU B 1 251 ? -13.922 19.531 22.047 1 98.38 251 GLU B C 1
ATOM 4542 O O . GLU B 1 251 ? -13.766 20.641 22.594 1 98.38 251 GLU B O 1
ATOM 4547 N N . LEU B 1 252 ? -13.508 19.25 20.828 1 98.75 252 LEU B N 1
ATOM 4548 C CA . LEU B 1 252 ? -13 20.297 19.953 1 98.75 252 LEU B CA 1
ATOM 4549 C C . LEU B 1 252 ? -14.008 21.438 19.828 1 98.75 252 LEU B C 1
ATOM 4551 O O . LEU B 1 252 ? -13.648 22.609 19.969 1 98.75 252 LEU B O 1
ATOM 4555 N N . CYS B 1 253 ? -15.266 21.078 19.594 1 98.62 253 CYS B N 1
ATOM 4556 C CA . CYS B 1 253 ? -16.312 22.078 19.469 1 98.62 253 CYS B CA 1
ATOM 4557 C C . CYS B 1 253 ? -16.5 22.844 20.766 1 98.62 253 CYS B C 1
ATOM 4559 O O . CYS B 1 253 ? -16.562 24.078 20.75 1 98.62 253 CYS B O 1
ATOM 4561 N N . GLU B 1 254 ? -16.578 22.125 21.797 1 98.56 254 GLU B N 1
ATOM 4562 C CA . GLU B 1 254 ? -16.766 22.734 23.109 1 98.56 254 GLU B CA 1
ATOM 4563 C C . GLU B 1 254 ? -15.688 23.781 23.391 1 98.56 254 GLU B C 1
ATOM 4565 O O . GLU B 1 254 ? -15.984 24.906 23.766 1 98.56 254 GLU B O 1
ATOM 4570 N N . ARG B 1 255 ? -14.445 23.391 23.188 1 98.56 255 ARG B N 1
ATOM 4571 C CA . ARG B 1 255 ? -13.32 24.281 23.469 1 98.56 255 ARG B CA 1
ATOM 4572 C C . ARG B 1 255 ? -13.281 25.453 22.5 1 98.56 255 ARG B C 1
ATOM 4574 O O . ARG B 1 255 ? -13.016 26.578 22.906 1 98.56 255 ARG B O 1
ATOM 4581 N N . ALA B 1 256 ? -13.5 25.188 21.234 1 98.88 256 ALA B N 1
ATOM 4582 C CA . ALA B 1 256 ? -13.406 26.219 20.203 1 98.88 256 ALA B CA 1
ATOM 4583 C C . ALA B 1 256 ? -14.477 27.297 20.391 1 98.88 256 ALA B C 1
ATOM 4585 O O . ALA B 1 256 ? -14.18 28.484 20.328 1 98.88 256 ALA B O 1
ATOM 4586 N N . PHE B 1 257 ? -15.703 26.875 20.656 1 98.81 257 PHE B N 1
ATOM 4587 C CA . PHE B 1 257 ? -16.797 27.812 20.828 1 98.81 257 PHE B CA 1
ATOM 4588 C C . PHE B 1 257 ? -16.625 28.625 22.109 1 98.81 257 PHE B C 1
ATOM 4590 O O . PHE B 1 257 ? -16.969 29.797 22.172 1 98.81 257 PHE B O 1
ATOM 4597 N N . ALA B 1 258 ? -16.062 27.969 23.078 1 98.56 258 ALA B N 1
ATOM 4598 C CA . ALA B 1 258 ? -15.836 28.656 24.359 1 98.56 258 ALA B CA 1
ATOM 4599 C C . ALA B 1 258 ? -14.867 29.812 24.188 1 98.56 258 ALA B C 1
ATOM 4601 O O . ALA B 1 258 ? -15 30.844 24.875 1 98.56 258 ALA B O 1
ATOM 4602 N N . VAL B 1 259 ? -13.859 29.688 23.375 1 98.38 259 VAL B N 1
ATOM 4603 C CA . VAL B 1 259 ? -12.883 30.75 23.125 1 98.38 259 VAL B CA 1
ATOM 4604 C C . VAL B 1 259 ? -13.609 32.031 22.656 1 98.38 259 VAL B C 1
ATOM 4606 O O . VAL B 1 259 ? -13.172 33.125 22.969 1 98.38 259 VAL B O 1
ATOM 4609 N N . ALA B 1 260 ? -14.734 31.891 22 1 98.06 260 ALA B N 1
ATOM 4610 C CA . ALA B 1 260 ? -15.492 33.031 21.453 1 98.06 260 ALA B CA 1
ATOM 4611 C C . ALA B 1 260 ? -16.719 33.312 22.312 1 98.06 260 ALA B C 1
ATOM 4613 O O . ALA B 1 260 ? -17.609 34.062 21.906 1 98.06 260 ALA B O 1
ATOM 4614 N N . ASP B 1 261 ? -16.797 32.656 23.484 1 97.88 261 ASP B N 1
ATOM 4615 C CA . ASP B 1 261 ? -17.906 32.844 24.422 1 97.88 261 ASP B CA 1
ATOM 4616 C C . ASP B 1 261 ? -19.234 32.438 23.797 1 97.88 261 ASP B C 1
ATOM 4618 O O . ASP B 1 261 ? -20.234 33.156 23.906 1 97.88 261 ASP B O 1
ATOM 4622 N N . LEU B 1 262 ? -19.188 31.391 23.078 1 98.12 262 LEU B N 1
ATOM 4623 C CA . LEU B 1 262 ? -20.391 30.828 22.438 1 98.12 262 LEU B CA 1
ATOM 4624 C C . LEU B 1 262 ? -20.672 29.422 22.953 1 98.12 262 LEU B C 1
ATOM 4626 O O . LEU B 1 262 ? -19.766 28.719 23.391 1 98.12 262 LEU B O 1
ATOM 4630 N N . ASP B 1 263 ? -21.938 29.016 22.891 1 97.56 263 ASP B N 1
ATOM 4631 C CA . ASP B 1 263 ? -22.375 27.672 23.234 1 97.56 263 ASP B CA 1
ATOM 4632 C C . ASP B 1 263 ? -22.453 26.797 21.984 1 97.56 263 ASP B C 1
ATOM 4634 O O . ASP B 1 263 ? -23.359 26.969 21.156 1 97.56 263 ASP B O 1
ATOM 4638 N N . TRP B 1 264 ? -21.594 25.812 21.906 1 97.69 264 TRP B N 1
ATOM 4639 C CA . TRP B 1 264 ? -21.484 25.031 20.688 1 97.69 264 TRP B CA 1
ATOM 4640 C C . TRP B 1 264 ? -22.797 24.297 20.391 1 97.69 264 TRP B C 1
ATOM 4642 O O . TRP B 1 264 ? -23.156 24.094 19.234 1 97.69 264 TRP B O 1
ATOM 4652 N N . GLU B 1 265 ? -23.578 23.906 21.422 1 97.38 265 GLU B N 1
ATOM 4653 C CA . GLU B 1 265 ? -24.797 23.109 21.266 1 97.38 265 GLU B CA 1
ATOM 4654 C C . GLU B 1 265 ? -25.859 23.875 20.5 1 97.38 265 GLU B C 1
ATOM 4656 O O . GLU B 1 265 ? -26.766 23.281 19.906 1 97.38 265 GLU B O 1
ATOM 4661 N N . ARG B 1 266 ? -25.734 25.109 20.516 1 97.44 266 ARG B N 1
ATOM 4662 C CA . ARG B 1 266 ? -26.719 25.969 19.844 1 97.44 266 ARG B CA 1
ATOM 4663 C C . ARG B 1 266 ? -26.438 26.031 18.344 1 97.44 266 ARG B C 1
ATOM 4665 O O . ARG B 1 266 ? -27.312 26.422 17.562 1 97.44 266 ARG B O 1
ATOM 4672 N N . TYR B 1 267 ? -25.234 25.672 17.969 1 98.12 267 TYR B N 1
ATOM 4673 C CA . TYR B 1 267 ? -24.859 26 16.609 1 98.12 267 TYR B CA 1
ATOM 4674 C C . TYR B 1 267 ? -24.453 24.75 15.836 1 98.12 267 TYR B C 1
ATOM 4676 O O . TYR B 1 267 ? -24.438 24.75 14.602 1 98.12 267 TYR B O 1
ATOM 4684 N N . VAL B 1 268 ? -24.047 23.672 16.5 1 98.19 268 VAL B N 1
ATOM 4685 C CA . VAL B 1 268 ? -23.453 22.516 15.836 1 98.19 268 VAL B CA 1
ATOM 4686 C C . VAL B 1 268 ? -24.531 21.469 15.562 1 98.19 268 VAL B C 1
ATOM 4688 O O . VAL B 1 268 ? -25.297 21.109 16.453 1 98.19 268 VAL B O 1
ATOM 4691 N N . THR B 1 269 ? -24.641 21.062 14.391 1 96.69 269 THR B N 1
ATOM 4692 C CA . THR B 1 269 ? -25.547 19.984 14.008 1 96.69 269 THR B CA 1
ATOM 4693 C C . THR B 1 269 ? -24.812 18.875 13.289 1 96.69 269 THR B C 1
ATOM 4695 O O . THR B 1 269 ? -23.859 19.125 12.539 1 96.69 269 THR B O 1
ATOM 4698 N N . VAL B 1 270 ? -25.25 17.656 13.523 1 95.5 270 VAL B N 1
ATOM 4699 C CA . VAL B 1 270 ? -24.656 16.5 12.852 1 95.5 270 VAL B CA 1
ATOM 4700 C C . VAL B 1 270 ? -25.344 16.297 11.5 1 95.5 270 VAL B C 1
ATOM 4702 O O . VAL B 1 270 ? -26.562 16.328 11.398 1 95.5 270 VAL B O 1
ATOM 4705 N N . ASP B 1 271 ? -24.578 16.219 10.5 1 94.5 271 ASP B N 1
ATOM 4706 C CA . ASP B 1 271 ? -25.016 16.016 9.125 1 94.5 271 ASP B CA 1
ATOM 4707 C C . ASP B 1 271 ? -24.422 14.742 8.531 1 94.5 271 ASP B C 1
ATOM 4709 O O . ASP B 1 271 ? -23.203 14.594 8.453 1 94.5 271 ASP B O 1
ATOM 4713 N N . GLU B 1 272 ? -25.234 13.805 8.07 1 90 272 GLU B N 1
ATOM 4714 C CA . GLU B 1 272 ? -24.859 12.484 7.566 1 90 272 GLU B CA 1
ATOM 4715 C C . GLU B 1 272 ? -23.922 12.594 6.363 1 90 272 GLU B C 1
ATOM 4717 O O . GLU B 1 272 ? -23.094 11.711 6.129 1 90 272 GLU B O 1
ATOM 4722 N N . ARG B 1 273 ? -24.078 13.664 5.688 1 89.12 273 ARG B N 1
ATOM 4723 C CA . ARG B 1 273 ? -23.281 13.883 4.484 1 89.12 273 ARG B CA 1
ATOM 4724 C C . ARG B 1 273 ? -21.797 13.961 4.82 1 89.12 273 ARG B C 1
ATOM 4726 O O . ARG B 1 273 ? -20.953 13.805 3.938 1 89.12 273 ARG B O 1
ATOM 4733 N N . PHE B 1 274 ? -21.375 14.172 6.059 1 89.25 274 PHE B N 1
ATOM 4734 C CA . PHE B 1 274 ? -19.984 14.336 6.477 1 89.25 274 PHE B CA 1
ATOM 4735 C C . PHE B 1 274 ? -19.469 13.062 7.145 1 89.25 274 PHE B C 1
ATOM 4737 O O . PHE B 1 274 ? -18.344 13.031 7.629 1 89.25 274 PHE B O 1
ATOM 4744 N N . MET B 1 275 ? -20.281 12.094 7.113 1 91.56 275 MET B N 1
ATOM 4745 C CA . MET B 1 275 ? -19.844 10.805 7.656 1 91.56 275 MET B CA 1
ATOM 4746 C C . MET B 1 275 ? -19.016 10.047 6.633 1 91.56 275 MET B C 1
ATOM 4748 O O . MET B 1 275 ? -19.297 10.078 5.438 1 91.56 275 MET B O 1
ATOM 4752 N N . ARG B 1 276 ? -17.969 9.383 7.078 1 90.69 276 ARG B N 1
ATOM 4753 C CA . ARG B 1 276 ? -17.141 8.539 6.223 1 90.69 276 ARG B CA 1
ATOM 4754 C C . ARG B 1 276 ? -17.75 7.145 6.074 1 90.69 276 ARG B C 1
ATOM 4756 O O . ARG B 1 276 ? -18.375 6.633 7.004 1 90.69 276 ARG B O 1
ATOM 4763 N N . PRO B 1 277 ? -17.453 6.52 4.855 1 91.06 277 PRO B N 1
ATOM 4764 C CA . PRO B 1 277 ? -17.953 5.148 4.684 1 91.06 277 PRO B CA 1
ATOM 4765 C C . PRO B 1 277 ? -17.375 4.188 5.723 1 91.06 277 PRO B C 1
ATOM 4767 O O . PRO B 1 277 ? -18.094 3.326 6.234 1 91.06 277 PRO B O 1
ATOM 4770 N N . ALA B 1 278 ? -16.141 4.305 5.945 1 92.06 278 ALA B N 1
ATOM 4771 C CA . ALA B 1 278 ? -15.469 3.582 7.02 1 92.06 278 ALA B CA 1
ATOM 4772 C C . ALA B 1 278 ? -14.758 4.551 7.965 1 92.06 278 ALA B C 1
ATOM 4774 O O . ALA B 1 278 ? -13.773 5.184 7.59 1 92.06 278 ALA B O 1
ATOM 4775 N N . GLU B 1 279 ? -15.227 4.504 9.219 1 89.88 279 GLU B N 1
ATOM 4776 C CA . GLU B 1 279 ? -14.773 5.523 10.156 1 89.88 279 GLU B CA 1
ATOM 4777 C C . GLU B 1 279 ? -13.547 5.051 10.938 1 89.88 279 GLU B C 1
ATOM 4779 O O . GLU B 1 279 ? -13.367 3.852 11.148 1 89.88 279 GLU B O 1
ATOM 4784 N N . VAL B 1 280 ? -12.695 5.965 11.242 1 91.31 280 VAL B N 1
ATOM 4785 C CA . VAL B 1 280 ? -11.648 5.789 12.234 1 91.31 280 VAL B CA 1
ATOM 4786 C C . VAL B 1 280 ? -12.094 6.375 13.57 1 91.31 280 VAL B C 1
ATOM 4788 O O . VAL B 1 280 ? -12.227 7.594 13.711 1 91.31 280 VAL B O 1
ATOM 4791 N N . ASP B 1 281 ? -12.195 5.555 14.57 1 92.19 281 ASP B N 1
ATOM 4792 C CA . ASP B 1 281 ? -12.883 5.988 15.789 1 92.19 281 ASP B CA 1
ATOM 4793 C C . ASP B 1 281 ? -11.898 6.613 16.781 1 92.19 281 ASP B C 1
ATOM 4795 O O . ASP B 1 281 ? -12.219 7.609 17.422 1 92.19 281 ASP B O 1
ATOM 4799 N N . LEU B 1 282 ? -10.773 6.023 16.844 1 95.19 282 LEU B N 1
ATOM 4800 C CA . LEU B 1 282 ? -9.828 6.477 17.859 1 95.19 282 LEU B CA 1
ATOM 4801 C C . LEU B 1 282 ? -8.398 6.41 17.344 1 95.19 282 LEU B C 1
ATOM 4803 O O . LEU B 1 282 ? -7.953 5.363 16.859 1 95.19 282 LEU B O 1
ATOM 4807 N N . LEU B 1 283 ? -7.711 7.441 17.422 1 96.5 283 LEU B N 1
ATOM 4808 C CA . LEU B 1 283 ? -6.277 7.512 17.156 1 96.5 283 LEU B CA 1
ATOM 4809 C C . LEU B 1 283 ? -5.551 8.234 18.297 1 96.5 283 LEU B C 1
ATOM 4811 O O . LEU B 1 283 ? -5.883 9.383 18.609 1 96.5 283 LEU B O 1
ATOM 4815 N N . VAL B 1 284 ? -4.641 7.613 18.984 1 98.44 284 VAL B N 1
ATOM 4816 C CA . VAL B 1 284 ? -3.75 8.203 19.969 1 98.44 284 VAL B CA 1
ATOM 4817 C C . VAL B 1 284 ? -2.381 7.531 19.906 1 98.44 284 VAL B C 1
ATOM 4819 O O . VAL B 1 284 ? -2.283 6.301 19.891 1 98.44 284 VAL B O 1
ATOM 4822 N N . GLY B 1 285 ? -1.383 8.344 19.766 1 98.56 285 GLY B N 1
ATOM 4823 C CA . GLY B 1 285 ? -0.067 7.805 19.469 1 98.56 285 GLY B CA 1
ATOM 4824 C C . GLY B 1 285 ? 0.849 7.758 20.672 1 98.56 285 GLY B C 1
ATOM 4825 O O . GLY B 1 285 ? 0.64 8.484 21.656 1 98.56 285 GLY B O 1
ATOM 4826 N N . ASP B 1 286 ? 1.79 6.871 20.672 1 98.69 286 ASP B N 1
ATOM 4827 C CA . ASP B 1 286 ? 2.926 6.797 21.594 1 98.69 286 ASP B CA 1
ATOM 4828 C C . ASP B 1 286 ? 4.207 7.273 20.906 1 98.69 286 ASP B C 1
ATOM 4830 O O . ASP B 1 286 ? 4.836 6.52 20.172 1 98.69 286 ASP B O 1
ATOM 4834 N N . ALA B 1 287 ? 4.652 8.5 21.25 1 98.75 287 ALA B N 1
ATOM 4835 C CA . ALA B 1 287 ? 5.816 9.094 20.609 1 98.75 287 ALA B CA 1
ATOM 4836 C C . ALA B 1 287 ? 7.082 8.852 21.422 1 98.75 287 ALA B C 1
ATOM 4838 O O . ALA B 1 287 ? 8.039 9.633 21.344 1 98.75 287 ALA B O 1
ATOM 4839 N N . SER B 1 288 ? 7.137 7.812 22.234 1 98.69 288 SER B N 1
ATOM 4840 C CA . SER B 1 288 ? 8.281 7.531 23.094 1 98.69 288 SER B CA 1
ATOM 4841 C C . SER B 1 288 ? 9.555 7.352 22.266 1 98.69 288 SER B C 1
ATOM 4843 O O . SER B 1 288 ? 10.633 7.785 22.688 1 98.69 288 SER B O 1
ATOM 4845 N N . HIS B 1 289 ? 9.461 6.664 21.141 1 98.75 289 HIS B N 1
ATOM 4846 C CA . HIS B 1 289 ? 10.625 6.457 20.281 1 98.75 289 HIS B CA 1
ATOM 4847 C C . HIS B 1 289 ? 11.219 7.785 19.828 1 98.75 289 HIS B C 1
ATOM 4849 O O . HIS B 1 289 ? 12.438 7.969 19.859 1 98.75 289 HIS B O 1
ATOM 4855 N N . ALA B 1 290 ? 10.391 8.703 19.391 1 98.81 290 ALA B N 1
ATOM 4856 C CA . ALA B 1 290 ? 10.828 10.031 18.953 1 98.81 290 ALA B CA 1
ATOM 4857 C C . ALA B 1 290 ? 11.469 10.797 20.109 1 98.81 290 ALA B C 1
ATOM 4859 O O . ALA B 1 290 ? 12.477 11.484 19.922 1 98.81 290 ALA B O 1
ATOM 4860 N N . ARG B 1 291 ? 10.844 10.68 21.281 1 98.62 291 ARG B N 1
ATOM 4861 C CA . ARG B 1 291 ? 11.398 11.336 22.453 1 98.62 291 ARG B CA 1
ATOM 4862 C C . ARG B 1 291 ? 12.805 10.828 22.75 1 98.62 291 ARG B C 1
ATOM 4864 O O . ARG B 1 291 ? 13.711 11.617 23.016 1 98.62 291 ARG B O 1
ATOM 4871 N N . ARG B 1 292 ? 12.992 9.586 22.703 1 98.56 292 ARG B N 1
ATOM 4872 C CA . ARG B 1 292 ? 14.25 8.953 23.078 1 98.56 292 ARG B CA 1
ATOM 4873 C C . ARG B 1 292 ? 15.328 9.219 22.031 1 98.56 292 ARG B C 1
ATOM 4875 O O . ARG B 1 292 ? 16.469 9.531 22.375 1 98.56 292 ARG B O 1
ATOM 4882 N N . ARG B 1 293 ? 15.016 9.117 20.781 1 98.56 293 ARG B N 1
ATOM 4883 C CA . ARG B 1 293 ? 16.016 9.102 19.719 1 98.56 293 ARG B CA 1
ATOM 4884 C C . ARG B 1 293 ? 16.234 10.508 19.156 1 98.56 293 ARG B C 1
ATOM 4886 O O . ARG B 1 293 ? 17.359 10.859 18.781 1 98.56 293 ARG B O 1
ATOM 4893 N N . LEU B 1 294 ? 15.172 11.289 19.047 1 98.75 294 LEU B N 1
ATOM 4894 C CA . LEU B 1 294 ? 15.25 12.594 18.406 1 98.75 294 LEU B CA 1
ATOM 4895 C C . LEU B 1 294 ? 15.305 13.711 19.422 1 98.75 294 LEU B C 1
ATOM 4897 O O . LEU B 1 294 ? 15.641 14.852 19.094 1 98.75 294 LEU B O 1
ATOM 4901 N N . GLY B 1 295 ? 14.945 13.414 20.719 1 98.5 295 GLY B N 1
ATOM 4902 C CA . GLY B 1 295 ? 14.75 14.469 21.703 1 98.5 295 GLY B CA 1
ATOM 4903 C C . GLY B 1 295 ? 13.531 15.328 21.406 1 98.5 295 GLY B C 1
ATOM 4904 O O . GLY B 1 295 ? 13.5 16.516 21.75 1 98.5 295 GLY B O 1
ATOM 4905 N N . TRP B 1 296 ? 12.555 14.797 20.75 1 98.69 296 TRP B N 1
ATOM 4906 C CA . TRP B 1 296 ? 11.391 15.547 20.312 1 98.69 296 TRP B CA 1
ATOM 4907 C C . TRP B 1 296 ? 10.242 15.398 21.312 1 98.69 296 TRP B C 1
ATOM 4909 O O . TRP B 1 296 ? 10 14.312 21.828 1 98.69 296 TRP B O 1
ATOM 4919 N N . GLU B 1 297 ? 9.555 16.422 21.578 1 98.12 297 GLU B N 1
ATOM 4920 C CA . GLU B 1 297 ? 8.32 16.453 22.344 1 98.12 297 GLU B CA 1
ATOM 4921 C C . GLU B 1 297 ? 7.402 17.594 21.875 1 98.12 297 GLU B C 1
ATOM 4923 O O . GLU B 1 297 ? 7.879 18.625 21.406 1 98.12 297 GLU B O 1
ATOM 4928 N N . PRO B 1 298 ? 6.117 17.344 21.984 1 98.19 298 PRO B N 1
ATOM 4929 C CA . PRO B 1 298 ? 5.219 18.453 21.641 1 98.19 298 PRO B CA 1
ATOM 4930 C C . PRO B 1 298 ? 5.336 19.625 22.609 1 98.19 298 PRO B C 1
ATOM 4932 O O . PRO B 1 298 ? 5.57 19.422 23.812 1 98.19 298 PRO B O 1
ATOM 4935 N N . THR B 1 299 ? 5.113 20.859 22.078 1 98.31 299 THR B N 1
ATOM 4936 C CA . THR B 1 299 ? 5.285 22.031 22.938 1 98.31 299 THR B CA 1
ATOM 4937 C C . THR B 1 299 ? 3.963 22.766 23.109 1 98.31 299 THR B C 1
ATOM 4939 O O . THR B 1 299 ? 3.842 23.625 23.984 1 98.31 299 THR B O 1
ATOM 4942 N N . VAL B 1 300 ? 2.975 22.484 22.328 1 98.38 300 VAL B N 1
ATOM 4943 C CA . VAL B 1 300 ? 1.696 23.172 22.359 1 98.38 300 VAL B CA 1
ATOM 4944 C C . VAL B 1 300 ? 0.599 22.234 22.844 1 98.38 300 VAL B C 1
ATOM 4946 O O . VAL B 1 300 ? 0.446 21.125 22.328 1 98.38 300 VAL B O 1
ATOM 4949 N N . SER B 1 301 ? -0.127 22.578 23.891 1 98.06 301 SER B N 1
ATOM 4950 C CA . SER B 1 301 ? -1.236 21.781 24.406 1 98.06 301 SER B CA 1
ATOM 4951 C C . SER B 1 301 ? -2.447 21.859 23.484 1 98.06 301 SER B C 1
ATOM 4953 O O . SER B 1 301 ? -2.51 22.734 22.609 1 98.06 301 SER B O 1
ATOM 4955 N N . PHE B 1 302 ? -3.381 20.953 23.734 1 98.31 302 PHE B N 1
ATOM 4956 C CA . PHE B 1 302 ? -4.617 20.938 22.969 1 98.31 302 PHE B CA 1
ATOM 4957 C C . PHE B 1 302 ? -5.359 22.266 23.109 1 98.31 302 PHE B C 1
ATOM 4959 O O . PHE B 1 302 ? -5.762 22.859 22.109 1 98.31 302 PHE B O 1
ATOM 4966 N N . ASP B 1 303 ? -5.484 22.734 24.281 1 98.31 303 ASP B N 1
ATOM 4967 C CA . ASP B 1 303 ? -6.23 23.953 24.547 1 98.31 303 ASP B CA 1
ATOM 4968 C C . ASP B 1 303 ? -5.547 25.156 23.891 1 98.31 303 ASP B C 1
ATOM 4970 O O . ASP B 1 303 ? -6.211 26 23.266 1 98.31 303 ASP B O 1
ATOM 4974 N N . ALA B 1 304 ? -4.238 25.219 24.016 1 98.69 304 ALA B N 1
ATOM 4975 C CA . ALA B 1 304 ? -3.48 26.328 23.422 1 98.69 304 ALA B CA 1
ATOM 4976 C C . ALA B 1 304 ? -3.59 26.297 21.891 1 98.69 304 ALA B C 1
ATOM 4978 O O . ALA B 1 304 ? -3.658 27.344 21.25 1 98.69 304 ALA B O 1
ATOM 4979 N N . LEU B 1 305 ? -3.57 25.078 21.359 1 98.75 305 LEU B N 1
ATOM 4980 C CA . LEU B 1 305 ? -3.695 24.906 19.906 1 98.75 305 LEU B CA 1
ATOM 4981 C C . LEU B 1 305 ? -5.039 25.438 19.406 1 98.75 305 LEU B C 1
ATOM 4983 O O . LEU B 1 305 ? -5.09 26.188 18.438 1 98.75 305 LEU B O 1
ATOM 4987 N N . ILE B 1 306 ? -6.125 25.062 20.094 1 98.69 306 ILE B N 1
ATOM 4988 C CA . ILE B 1 306 ? -7.473 25.453 19.703 1 98.69 306 ILE B CA 1
ATOM 4989 C C . ILE B 1 306 ? -7.621 26.969 19.828 1 98.69 306 ILE B C 1
ATOM 4991 O O . ILE B 1 306 ? -8.164 27.625 18.938 1 98.69 306 ILE B O 1
ATOM 4995 N N . GLU B 1 307 ? -7.137 27.5 20.906 1 98.75 307 GLU B N 1
ATOM 4996 C CA . GLU B 1 307 ? -7.207 28.953 21.109 1 98.75 307 GLU B CA 1
ATOM 4997 C C . GLU B 1 307 ? -6.465 29.688 20 1 98.75 307 GLU B C 1
ATOM 4999 O O . GLU B 1 307 ? -6.977 30.672 19.469 1 98.75 307 GLU B O 1
ATOM 5004 N N . MET B 1 308 ? -5.266 29.203 19.703 1 98.62 308 MET B N 1
ATOM 5005 C CA . MET B 1 308 ? -4.441 29.781 18.641 1 98.62 308 MET B CA 1
ATOM 5006 C C . MET B 1 308 ? -5.203 29.812 17.328 1 98.62 308 MET B C 1
ATOM 5008 O O . MET B 1 308 ? -5.234 30.828 16.641 1 98.62 308 MET B O 1
ATOM 5012 N N . MET B 1 309 ? -5.852 28.734 16.984 1 98.81 309 MET B N 1
ATOM 5013 C CA . MET B 1 309 ? -6.539 28.609 15.711 1 98.81 309 MET B CA 1
ATOM 5014 C C . MET B 1 309 ? -7.801 29.453 15.68 1 98.81 309 MET B C 1
ATOM 5016 O O . MET B 1 309 ? -8.07 30.141 14.695 1 98.81 309 MET B O 1
ATOM 5020 N N . VAL B 1 310 ? -8.586 29.469 16.766 1 98.81 310 VAL B N 1
ATOM 5021 C CA . VAL B 1 310 ? -9.828 30.234 16.828 1 98.81 310 VAL B CA 1
ATOM 5022 C C . VAL B 1 310 ? -9.516 31.734 16.75 1 98.81 310 VAL B C 1
ATOM 5024 O O . VAL B 1 310 ? -10.156 32.469 15.984 1 98.81 310 VAL B O 1
ATOM 5027 N N . ARG B 1 311 ? -8.539 32.188 17.5 1 98.75 311 ARG B N 1
ATOM 5028 C CA . ARG B 1 311 ? -8.188 33.594 17.5 1 98.75 311 ARG B CA 1
ATOM 5029 C C . ARG B 1 311 ? -7.711 34.062 16.109 1 98.75 311 ARG B C 1
ATOM 5031 O O . ARG B 1 311 ? -8.055 35.156 15.656 1 98.75 311 ARG B O 1
ATOM 5038 N N . ALA B 1 312 ? -6.91 33.219 15.508 1 98.31 312 ALA B N 1
ATOM 5039 C CA . ALA B 1 312 ? -6.449 33.5 14.156 1 98.31 312 ALA B CA 1
ATOM 5040 C C . ALA B 1 312 ? -7.629 33.656 13.195 1 98.31 312 ALA B C 1
ATOM 5042 O O . ALA B 1 312 ? -7.645 34.531 12.344 1 98.31 312 ALA B O 1
ATOM 5043 N N . ASP B 1 313 ? -8.602 32.75 13.281 1 98.31 313 ASP B N 1
ATOM 5044 C CA . ASP B 1 313 ? -9.75 32.781 12.383 1 98.31 313 ASP B CA 1
ATOM 5045 C C . ASP B 1 313 ? -10.664 33.969 12.695 1 98.31 313 ASP B C 1
ATOM 5047 O O . ASP B 1 313 ? -11.266 34.562 11.789 1 98.31 313 ASP B O 1
ATOM 5051 N N . LEU B 1 314 ? -10.828 34.281 14 1 98.25 314 LEU B N 1
ATOM 5052 C CA . LEU B 1 314 ? -11.602 35.469 14.367 1 98.25 314 LEU B CA 1
ATOM 5053 C C . LEU B 1 314 ? -11.016 36.719 13.711 1 98.25 314 LEU B C 1
ATOM 5055 O O . LEU B 1 314 ? -11.758 37.562 13.195 1 98.25 314 LEU B O 1
ATOM 5059 N N . GLU B 1 315 ? -9.68 36.781 13.766 1 97.75 315 GLU B N 1
ATOM 5060 C CA . GLU B 1 315 ? -9 37.906 13.148 1 97.75 315 GLU B CA 1
ATOM 5061 C C . GLU B 1 315 ? -9.18 37.906 11.633 1 97.75 315 GLU B C 1
ATOM 5063 O O . GLU B 1 315 ? -9.43 38.938 11.016 1 97.75 315 GLU B O 1
ATOM 5068 N N . LEU B 1 316 ? -9 36.781 11.047 1 95.75 316 LEU B N 1
ATOM 5069 C CA . LEU B 1 316 ? -9.102 36.625 9.602 1 95.75 316 LEU B CA 1
ATOM 5070 C C . LEU B 1 316 ? -10.492 37.031 9.109 1 95.75 316 LEU B C 1
ATOM 5072 O O . LEU B 1 316 ? -10.617 37.844 8.18 1 95.75 316 LEU B O 1
ATOM 5076 N N . VAL B 1 317 ? -11.531 36.5 9.734 1 96 317 VAL B N 1
ATOM 5077 C CA . VAL B 1 317 ? -12.906 36.75 9.336 1 96 317 VAL B CA 1
ATOM 5078 C C . VAL B 1 317 ? -13.258 38.219 9.641 1 96 317 VAL B C 1
ATOM 5080 O O . VAL B 1 317 ? -13.93 38.875 8.844 1 96 317 VAL B O 1
ATOM 5083 N N . GLY B 1 318 ? -12.789 38.688 10.727 1 94 318 GLY B N 1
ATOM 5084 C CA . GLY B 1 318 ? -13.031 40.062 11.094 1 94 318 GLY B CA 1
ATOM 5085 C C . GLY B 1 318 ? -12.406 41.062 10.117 1 94 318 GLY B C 1
ATOM 5086 O O . GLY B 1 318 ? -12.992 42.094 9.836 1 94 318 GLY B O 1
ATOM 5087 N N . SER B 1 319 ? -11.25 40.719 9.656 1 92.25 319 SER B N 1
ATOM 5088 C CA . SER B 1 319 ? -10.539 41.594 8.734 1 92.25 319 SER B CA 1
ATOM 5089 C C . SER B 1 319 ? -11.203 41.625 7.363 1 92.25 319 SER B C 1
ATOM 5091 O O . SER B 1 319 ? -11.07 42.594 6.613 1 92.25 319 SER B O 1
ATOM 5093 N N . THR B 1 320 ? -11.844 40.562 7.023 1 85.44 320 THR B N 1
ATOM 5094 C CA . THR B 1 320 ? -12.516 40.469 5.727 1 85.44 320 THR B CA 1
ATOM 5095 C C . THR B 1 320 ? -13.805 41.281 5.738 1 85.44 320 THR B C 1
ATOM 5097 O O . THR B 1 320 ? -14.328 41.656 4.684 1 85.44 320 THR B O 1
ATOM 5100 N N . LEU B 1 321 ? -14.359 41.531 6.969 1 80.19 321 LEU B N 1
ATOM 5101 C CA . LEU B 1 321 ? -15.57 42.312 7.148 1 80.19 321 LEU B CA 1
ATOM 5102 C C . LEU B 1 321 ? -15.234 43.812 7.18 1 80.19 321 LEU B C 1
ATOM 5104 O O . LEU B 1 321 ? -16.109 44.656 6.949 1 80.19 321 LEU B O 1
ATOM 5108 N N . LYS B 1 322 ? -14.023 44.188 7.359 1 71.56 322 LYS B N 1
ATOM 5109 C CA . LYS B 1 322 ? -13.648 45.594 7.293 1 71.56 322 LYS B CA 1
ATOM 5110 C C . LYS B 1 322 ? -13.297 46 5.867 1 71.56 322 LYS B C 1
ATOM 5112 O O . LYS B 1 322 ? -12.695 45.219 5.121 1 71.56 322 LYS B O 1
#

Organism: Acidimicrobium ferrooxidans (strain DSM 10331 / JCM 15462 / NBRC 103882 / ICP) (NCBI:txid525909)

Nearest PDB structures (foldseek):
  1rpn-assembly3_C  TM=9.942E-01  e=6.981E-50  Pseudomonas aeruginosa
  2z95-assembly1_C  TM=9.624E-01  e=2.310E-46  Aquifex aeolicus VF5
  2z95-assembly1_D  TM=9.708E-01  e=1.416E-45  Aquifex aeolicus VF5
  2z1m-assembly1_B  TM=9.435E-01  e=2.276E-44  Aquifex aeolicus VF5
  2z95-assembly1_A  TM=9.413E-01  e=1.291E-44  Aquifex aeolicus VF5

Solvent-accessible surface area (backbone atoms only — not comparable to full-atom values): 32584 Å² total; per-residue (Å²): 121,54,31,33,35,28,32,29,24,53,38,50,58,26,24,50,34,50,54,52,41,47,73,72,53,34,46,42,36,28,34,38,66,88,58,98,60,85,66,46,75,66,33,56,94,44,50,89,73,40,44,79,41,79,34,44,59,80,34,56,68,42,48,41,50,53,45,68,73,62,57,42,51,32,37,38,44,58,51,55,63,77,54,58,76,54,12,72,81,37,41,57,62,28,30,46,35,30,16,48,12,43,48,42,50,52,50,37,37,54,72,75,44,48,80,36,29,36,39,39,68,38,41,47,53,24,29,20,63,60,82,54,85,59,32,39,82,82,48,57,69,34,36,41,39,49,36,18,27,16,37,46,30,29,48,41,47,40,50,28,44,22,64,43,70,68,30,40,35,25,36,40,33,33,35,53,56,45,53,75,63,44,58,62,87,39,69,68,37,37,47,24,43,43,42,23,33,34,74,72,68,74,40,77,66,40,75,39,36,67,45,74,32,26,40,14,58,30,42,37,70,48,51,34,51,49,58,56,44,52,71,69,44,95,63,55,54,70,34,30,46,37,63,57,49,63,46,30,44,47,54,49,40,49,54,37,21,45,74,72,74,44,63,40,81,76,31,55,42,77,34,75,88,57,49,64,70,41,74,59,53,59,44,35,32,43,26,61,64,29,33,71,75,64,69,47,70,72,83,57,51,63,67,57,46,42,48,53,27,26,53,48,28,36,50,52,54,52,55,69,74,99,122,54,30,33,36,27,33,29,26,53,38,50,60,26,24,50,34,50,53,50,40,47,74,74,52,34,46,42,36,29,33,40,66,86,57,98,59,87,64,46,76,66,32,54,94,46,50,89,74,40,43,81,40,79,35,44,60,80,34,56,68,42,49,41,51,52,45,68,74,62,58,41,51,33,38,38,45,59,52,55,65,77,54,58,74,56,13,71,82,37,41,57,62,27,30,45,35,31,17,49,12,45,51,41,50,53,50,37,36,54,73,74,45,48,80,36,30,35,40,39,67,37,43,46,53,23,31,22,64,59,84,54,85,61,32,39,82,81,47,57,70,34,35,42,41,46,36,18,28,14,37,45,30,30,48,42,46,40,50,28,45,22,64,42,70,67,31,42,35,25,35,41,32,32,35,52,56,43,53,75,63,44,56,62,86,40,69,68,37,37,49,23,44,42,42,23,35,34,74,70,68,75,41,76,66,40,77,39,36,67,45,72,33,27,39,13,59,30,41,36,71,50,52,36,51,49,58,54,45,52,71,70,44,96,61,56,54,68,33,30,45,36,62,54,47,63,46,30,45,47,53,50,41,48,55,40,21,44,73,70,75,43,64,40,82,78,30,54,42,77,35,77,89,56,50,63,70,41,74,56,55,58,44,36,31,43,26,60,65,30,33,71,75,62,70,46,72,70,84,56,50,61,66,57,47,42,47,52,26,25,53,49,28,36,49,53,53,51,55,69,74,100

InterPro domains:
  IPR006368 GDP-mannose 4,6-dehydratase [MF_00955] (2-319)
  IPR006368 GDP-mannose 4,6-dehydratase [PTHR43715] (2-316)
  IPR006368 GDP-mannose 4,6-dehydratase [TIGR01472] (2-316)
  IPR016040 NAD(P)-binding domain [PF16363] (5-309)
  IPR036291 NAD(P)-binding domain superfamily [SSF51735] (2-315)